Protein AF-A0A401PYU0-F1 (afdb_monomer_lite)

Sequence (392 aa):
MELGIADVPCVIRSLRVAAEMAASKEKAEPILQLVIRSPFLLRSLLHFIAVFDGCGSRSNRAAMDNLIALLRHLTLAFPESIQTCISVPVDVLTVRLQRLHDLSSCLSWPMKKQLLDLERAVNEAFPGRQRMPTWGMFTPEHPKDFHDLSVFPSSEDMAGPVNPTVLPNKVAGPYESNFVYLDTHFRLLREDFVKPLREGITACLAPRSHFVEAPDQTRELRIYRKVQILHPVCQWEGVMYKVQFDVDKSRRGAWRDFQSLRKGSLVCLLATDCEEIFFASVAKSRPKMLAQGLVLLKFSTSHLQLSKYVYRHQFMMVESPAFFVAYRHVLQGLQEMDVKRVPFQRYIVKCKASIHPPAYLQQRDVSLDLRPLLRNCKEAAETEVRFIFHRF

Foldseek 3Di:
DDDDLVCLLVVLQVLLCQLLPDPALVSNLVSLVVCQPDCCLVPNLLVNLVPLPAQPDPSSLSSLLSNLQSLQQSLLSPLDPCLPSSVVSLVSNLVSVVVRCVVPVQAALLSLLSSLVSVVSSCVSPVPDDDPDPPDPQDDPDDDQLLPDDLDDWSSLLRDDQDPQADDDDPDAFAPALSRVLSNVLSVLSCVQSVLVSLLVSLVSRRNHNSDDRPPSVVLKDKFWQKAFADWDQDPVGIKTKIATDDPPVCVVVVVPDDPLHQQWKKWKGFSRHNIIKIWGFHDDDPVQVVRRITITGTPDDPVVCVVRHPPTTIMMITTSDRSVVSSVVSVVSSVDDRVCPPPCVCPRRVDPDDDPPPVLLDFPDDDDCVVVCPPVPPDDDDPPPPPPPSD

Organism: Scyliorhinus torazame (NCBI:txid75743)

Radius of gyration: 28.42 Å; chains: 1; bounding box: 60×49×100 Å

Structure (mmCIF, N/CA/C/O backbone):
data_AF-A0A401PYU0-F1
#
_entry.id   AF-A0A401PYU0-F1
#
loop_
_atom_site.group_PDB
_atom_site.id
_atom_site.type_symbol
_atom_site.label_atom_id
_atom_site.label_alt_id
_atom_site.label_comp_id
_atom_site.label_asym_id
_atom_site.label_entity_id
_atom_site.label_seq_id
_atom_site.pdbx_PDB_ins_code
_atom_site.Cartn_x
_atom_site.Cartn_y
_atom_site.Cartn_z
_atom_site.occupancy
_atom_site.B_iso_or_equiv
_atom_site.auth_seq_id
_atom_site.auth_comp_id
_atom_site.auth_asym_id
_atom_site.auth_atom_id
_atom_site.pdbx_PDB_model_nu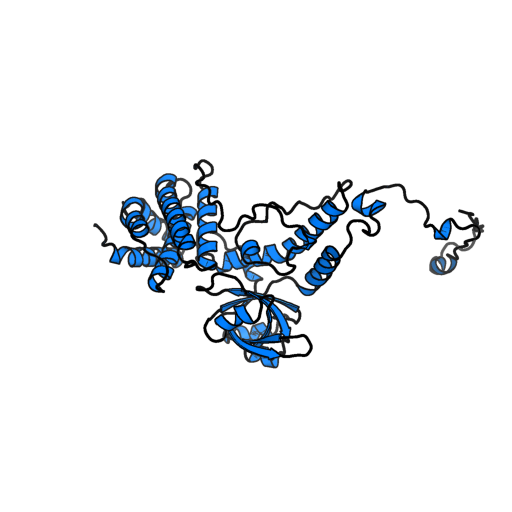m
ATOM 1 N N . MET A 1 1 ? -14.318 11.749 39.605 1.00 42.44 1 MET A N 1
ATOM 2 C CA . MET A 1 1 ? -14.895 10.402 39.425 1.00 42.44 1 MET A CA 1
ATOM 3 C C . MET A 1 1 ? -13.774 9.512 38.921 1.00 42.44 1 MET A C 1
ATOM 5 O O . MET A 1 1 ? -13.284 9.758 37.826 1.00 42.44 1 MET A O 1
ATOM 9 N N . GLU A 1 2 ? -13.266 8.600 39.748 1.00 52.94 2 GLU A N 1
ATOM 10 C CA . GLU A 1 2 ? -12.259 7.636 39.293 1.00 52.94 2 GLU A CA 1
ATOM 11 C C . GLU A 1 2 ? -12.978 6.590 38.437 1.00 52.94 2 GLU A C 1
ATOM 13 O O . GLU A 1 2 ? -13.829 5.856 38.928 1.00 52.94 2 GLU A O 1
ATOM 18 N N . LEU A 1 3 ? -12.719 6.610 37.128 1.00 65.25 3 LEU A N 1
ATOM 19 C CA . LEU A 1 3 ? -13.238 5.608 36.200 1.00 65.25 3 LEU A CA 1
ATOM 20 C C . LEU A 1 3 ? -12.524 4.281 36.464 1.00 65.25 3 LEU A C 1
ATOM 22 O O . LEU A 1 3 ? -11.290 4.248 36.491 1.00 65.25 3 LEU A O 1
ATOM 26 N N . GLY A 1 4 ? -13.286 3.199 36.629 1.00 67.75 4 GLY A N 1
ATOM 27 C CA . GLY A 1 4 ? -12.725 1.855 36.691 1.00 67.75 4 GLY A CA 1
ATOM 28 C C . GLY A 1 4 ? -12.057 1.486 35.364 1.00 67.75 4 GLY A C 1
ATOM 29 O O . GLY A 1 4 ? -12.493 1.918 34.297 1.00 67.75 4 GLY A O 1
ATOM 30 N N . ILE A 1 5 ? -11.004 0.664 35.408 1.00 66.69 5 ILE A N 1
ATOM 31 C CA . ILE A 1 5 ? -10.237 0.236 34.217 1.00 66.69 5 ILE A CA 1
ATOM 32 C C . I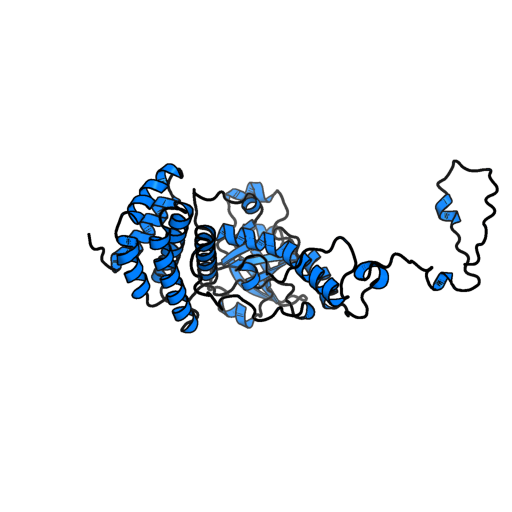LE A 1 5 ? -11.151 -0.402 33.159 1.00 66.69 5 ILE A C 1
ATOM 34 O O . ILE A 1 5 ? -10.953 -0.201 31.962 1.00 66.69 5 ILE A O 1
ATOM 38 N N . ALA A 1 6 ? -12.185 -1.123 33.602 1.00 73.19 6 ALA A N 1
ATOM 39 C CA . ALA A 1 6 ? -13.175 -1.760 32.738 1.00 73.19 6 ALA A CA 1
ATOM 40 C C . ALA A 1 6 ? -14.053 -0.758 31.961 1.00 73.19 6 ALA A C 1
ATOM 42 O O . ALA A 1 6 ? -14.524 -1.079 30.870 1.00 73.19 6 ALA A O 1
ATOM 43 N N . ASP A 1 7 ? -14.231 0.461 32.477 1.00 81.06 7 ASP A N 1
ATOM 44 C CA . ASP A 1 7 ? -15.092 1.483 31.873 1.00 81.06 7 ASP A CA 1
ATOM 45 C C . ASP A 1 7 ? -14.344 2.332 30.837 1.00 81.06 7 ASP A C 1
ATOM 47 O O . ASP A 1 7 ? -14.956 2.918 29.938 1.00 81.06 7 ASP A O 1
ATOM 51 N N . VAL A 1 8 ? -13.008 2.378 30.916 1.00 82.06 8 VAL A N 1
ATOM 52 C CA . VAL A 1 8 ? -12.159 3.205 30.044 1.00 82.06 8 VAL A CA 1
ATOM 53 C C . VAL A 1 8 ? -12.373 2.899 28.550 1.00 82.06 8 VAL A C 1
ATOM 55 O O . VAL A 1 8 ? -12.593 3.850 27.795 1.00 82.06 8 VAL A O 1
ATOM 58 N N . PRO A 1 9 ? -12.411 1.634 28.078 1.00 82.94 9 PRO A N 1
ATOM 59 C CA . PRO A 1 9 ? -12.677 1.332 26.667 1.00 82.94 9 PRO A CA 1
ATOM 60 C C . PRO A 1 9 ? -14.044 1.830 26.181 1.00 82.94 9 PRO A C 1
ATOM 62 O O . PRO A 1 9 ? -14.172 2.306 25.049 1.00 82.94 9 PRO A O 1
ATOM 65 N N . CYS A 1 10 ? -15.069 1.746 27.034 1.00 84.44 10 CYS A N 1
ATOM 66 C CA . CYS A 1 10 ? -16.419 2.218 26.731 1.00 84.44 10 CYS A CA 1
ATOM 67 C C . CYS A 1 10 ? -16.465 3.745 26.618 1.00 84.44 10 CYS A C 1
ATOM 69 O O . CYS A 1 10 ? -17.100 4.275 25.701 1.00 84.44 10 CYS A O 1
ATOM 71 N N . VAL A 1 11 ? -15.744 4.450 27.495 1.00 84.69 11 VAL A N 1
ATOM 72 C CA . VAL A 1 11 ? -15.604 5.911 27.445 1.00 84.69 11 VAL A CA 1
ATOM 73 C C . VAL A 1 11 ? -14.857 6.339 26.183 1.00 84.69 11 VAL A C 1
ATOM 75 O O . VAL A 1 11 ? -15.358 7.191 25.453 1.00 84.69 11 VAL A O 1
ATOM 78 N N . ILE A 1 12 ? -13.723 5.706 25.857 1.00 85.38 12 ILE A N 1
ATOM 79 C CA . ILE A 1 12 ? -12.953 5.995 24.632 1.00 85.38 12 ILE A CA 1
ATOM 80 C C . ILE A 1 12 ? -13.832 5.806 23.392 1.00 85.38 12 ILE A C 1
ATOM 82 O O . ILE A 1 12 ? -13.886 6.680 22.525 1.00 85.38 12 ILE A O 1
ATOM 86 N N . ARG A 1 13 ? -14.565 4.687 23.316 1.00 86.38 13 ARG A N 1
ATOM 87 C CA . ARG A 1 13 ? -15.485 4.414 22.206 1.00 86.38 13 ARG A CA 1
ATOM 88 C C . ARG A 1 13 ? -16.576 5.479 22.101 1.00 86.38 13 ARG A C 1
ATOM 90 O O . ARG A 1 13 ? -16.856 5.942 21.000 1.00 86.38 13 ARG A O 1
ATOM 97 N N . SER A 1 14 ? -17.183 5.858 23.222 1.00 84.62 14 SER A N 1
ATOM 98 C CA . SER A 1 14 ? -18.259 6.855 23.250 1.00 84.62 14 SER A CA 1
ATOM 99 C C . SER A 1 14 ? -17.761 8.232 22.816 1.00 84.62 14 SER A C 1
ATOM 101 O O . SER A 1 14 ? -18.401 8.868 21.985 1.00 84.62 14 SER A O 1
ATOM 103 N N . LEU A 1 15 ? -16.590 8.656 23.300 1.00 84.75 15 LEU A N 1
ATOM 104 C CA . LEU A 1 15 ? -15.959 9.925 22.923 1.00 84.75 15 LEU A CA 1
ATOM 105 C C . LEU A 1 15 ? -15.602 9.962 21.438 1.00 84.75 15 LEU A C 1
ATOM 107 O O . LEU A 1 15 ? -15.904 10.942 20.760 1.00 84.75 15 LEU A O 1
ATOM 111 N N . ARG A 1 16 ? -15.017 8.876 20.919 1.00 85.81 16 ARG A N 1
ATOM 112 C CA . ARG A 1 16 ? -14.734 8.735 19.490 1.00 85.81 16 ARG A CA 1
ATOM 113 C C . ARG A 1 16 ? -16.016 8.874 18.670 1.00 85.81 16 ARG A C 1
ATOM 115 O O . ARG A 1 16 ? -16.079 9.715 17.784 1.00 85.81 16 ARG A O 1
ATOM 122 N N . VAL A 1 17 ? -17.038 8.067 18.961 1.00 85.62 17 VAL A N 1
ATOM 123 C CA . VAL A 1 17 ? -18.295 8.079 18.192 1.00 85.62 17 VAL A CA 1
ATOM 124 C C . VAL A 1 17 ? -18.976 9.444 18.279 1.00 85.62 17 VAL A C 1
ATOM 126 O O . VAL A 1 17 ? -19.465 9.935 17.267 1.00 85.62 17 VAL A O 1
ATOM 129 N N . ALA A 1 18 ? -18.973 10.084 19.449 1.00 83.94 18 ALA A N 1
ATOM 130 C CA . ALA A 1 18 ? -19.527 11.422 19.623 1.00 83.94 18 ALA A CA 1
ATOM 131 C C . ALA A 1 18 ? -18.786 12.473 18.778 1.00 83.94 18 ALA A C 1
ATOM 133 O O . ALA A 1 18 ? -19.431 13.314 18.156 1.00 83.94 18 ALA A O 1
ATOM 134 N N . ALA A 1 19 ? -17.453 12.395 18.703 1.00 81.75 19 ALA A N 1
ATOM 135 C CA . ALA A 1 19 ? -16.647 13.282 17.867 1.00 81.75 19 ALA A CA 1
ATOM 136 C C . ALA A 1 19 ? -16.866 13.034 16.362 1.00 81.75 19 ALA A C 1
ATOM 138 O O . ALA A 1 19 ? -16.997 13.990 15.600 1.00 81.75 19 ALA A O 1
ATOM 139 N N . GLU A 1 20 ? -16.955 11.771 15.928 1.00 83.12 20 GLU A N 1
ATOM 140 C CA . GLU A 1 20 ? -17.181 11.412 14.518 1.00 83.12 20 GLU A CA 1
ATOM 141 C C . GLU A 1 20 ? -18.606 11.767 14.043 1.00 83.12 20 GLU A C 1
ATOM 143 O O . GLU A 1 20 ? -18.796 12.182 12.899 1.00 83.12 20 GLU A O 1
ATOM 148 N N . MET A 1 21 ? -19.617 11.609 14.905 1.00 82.38 21 MET A N 1
ATOM 149 C CA . MET A 1 21 ? -21.038 11.817 14.572 1.00 82.38 21 MET A CA 1
ATOM 150 C C . MET A 1 21 ? -21.531 13.249 14.809 1.00 82.38 21 MET A C 1
ATOM 152 O O . MET A 1 21 ? -22.691 13.551 14.521 1.00 82.38 21 MET A O 1
ATOM 156 N N . ALA A 1 22 ? -20.683 14.137 15.334 1.00 79.50 22 ALA A N 1
ATOM 157 C CA . ALA A 1 22 ? -21.016 15.548 15.477 1.00 79.50 22 ALA A CA 1
ATOM 158 C C . ALA A 1 22 ? -21.407 16.160 14.118 1.00 79.50 22 ALA A C 1
ATOM 160 O O . ALA A 1 22 ? -20.870 15.795 13.078 1.00 79.50 22 ALA A O 1
ATOM 161 N N . ALA A 1 23 ? -22.355 17.099 14.117 1.00 74.12 23 ALA A N 1
ATOM 162 C CA . ALA A 1 23 ? -22.840 17.703 12.871 1.00 74.12 23 ALA A CA 1
ATOM 163 C C . ALA A 1 23 ? -21.853 18.714 12.252 1.00 74.12 23 ALA A C 1
ATOM 165 O O . ALA A 1 23 ? -21.961 19.025 11.071 1.00 74.12 23 ALA A O 1
ATOM 166 N N . SER A 1 24 ? -20.927 19.255 13.049 1.00 77.00 24 SER A N 1
ATOM 167 C CA . SER A 1 24 ? -19.920 20.226 12.616 1.00 77.00 24 SER A CA 1
ATOM 168 C C . SER A 1 24 ? -18.709 20.214 13.550 1.00 77.00 24 SER A C 1
ATOM 170 O O . SER A 1 24 ? -18.799 19.755 14.695 1.00 77.00 24 SER A O 1
ATOM 172 N N . LYS A 1 25 ? -17.589 20.776 13.076 1.00 77.81 25 LYS A N 1
ATOM 173 C CA . LYS A 1 25 ? -16.360 20.990 13.856 1.00 77.81 25 LYS A CA 1
ATOM 174 C C . LYS A 1 25 ? -16.637 21.698 15.193 1.00 77.81 25 LYS A C 1
ATOM 176 O O . LYS A 1 25 ? -16.244 21.199 16.242 1.00 77.81 25 LYS A O 1
ATOM 181 N N . GLU A 1 26 ? -17.429 22.768 15.162 1.00 76.50 26 GLU A N 1
ATOM 182 C CA . GLU A 1 26 ? -17.809 23.580 16.333 1.00 76.50 26 GLU A CA 1
ATOM 183 C C . GLU A 1 26 ? -18.565 22.792 17.417 1.00 76.50 26 GLU A C 1
ATOM 185 O O . GLU A 1 26 ? -18.492 23.126 18.596 1.00 76.50 26 GLU A O 1
ATOM 190 N N . LYS A 1 27 ? -19.285 21.724 17.043 1.00 80.06 27 LYS A N 1
ATOM 191 C CA . LYS A 1 27 ? -19.982 20.847 18.000 1.00 80.06 27 LYS A CA 1
ATOM 192 C C . LYS A 1 27 ? -19.102 19.711 18.519 1.00 80.06 27 LYS A C 1
ATOM 194 O O . LYS A 1 27 ? -19.357 19.202 19.607 1.00 80.06 27 LYS A O 1
ATOM 199 N N . ALA A 1 28 ? -18.082 19.312 17.760 1.00 80.12 28 ALA A N 1
ATOM 200 C CA . ALA A 1 28 ? -17.126 18.285 18.168 1.00 80.12 28 ALA A CA 1
ATOM 201 C C . ALA A 1 28 ? -16.082 18.830 19.158 1.00 80.12 28 ALA A C 1
ATOM 203 O O . ALA A 1 28 ? -15.715 18.141 20.111 1.00 80.12 28 ALA A O 1
ATOM 204 N N . GLU A 1 29 ? -15.633 20.072 18.968 1.00 81.19 29 GLU A N 1
ATOM 205 C CA . GLU A 1 29 ? -14.641 20.730 19.826 1.00 81.19 29 GLU A CA 1
ATOM 206 C C . GLU A 1 29 ? -14.983 20.720 21.326 1.00 81.19 29 GLU A C 1
ATOM 208 O O . GLU A 1 29 ? -14.139 20.258 22.094 1.00 81.19 29 GLU A O 1
ATOM 213 N N . PRO A 1 30 ? -16.178 21.131 21.796 1.00 81.62 30 PRO A N 1
ATOM 214 C CA . PRO A 1 30 ? -16.481 21.145 23.229 1.00 81.62 30 PRO A CA 1
ATOM 215 C C . PRO A 1 30 ? -16.465 19.742 23.855 1.00 81.62 30 PRO A C 1
ATOM 217 O O . PRO A 1 30 ? -16.056 19.584 25.005 1.00 81.62 30 PRO A O 1
ATOM 220 N N . ILE A 1 31 ? -16.845 18.708 23.094 1.00 81.38 31 ILE A N 1
ATOM 221 C CA . ILE A 1 31 ? -16.800 17.306 23.543 1.00 81.38 31 ILE A CA 1
ATOM 222 C C . ILE A 1 31 ? -15.348 16.877 23.774 1.00 81.38 31 ILE A C 1
ATOM 224 O O . ILE A 1 31 ? -15.029 16.258 24.788 1.00 81.38 31 ILE A O 1
ATOM 228 N N . LEU A 1 32 ? -14.454 17.240 22.855 1.00 81.25 32 LEU A N 1
ATOM 229 C CA . LEU A 1 32 ? -13.031 16.934 22.960 1.00 81.25 32 LEU A CA 1
ATOM 230 C C . LEU A 1 32 ? -12.326 17.804 24.024 1.00 81.25 32 LEU A C 1
ATOM 232 O O . LEU A 1 32 ? -11.449 17.305 24.730 1.00 81.25 32 LEU A O 1
ATOM 236 N N . GLN A 1 33 ? -12.753 19.057 24.230 1.00 81.06 33 GLN A N 1
ATOM 237 C CA . GLN A 1 33 ? -12.256 19.935 25.304 1.00 81.06 33 GLN A CA 1
ATOM 238 C C . GLN A 1 33 ? -12.498 19.370 26.706 1.00 81.06 33 GLN A C 1
ATOM 240 O O . GLN A 1 33 ? -11.642 19.525 27.582 1.00 81.06 33 GLN A O 1
ATOM 245 N N . LEU A 1 34 ? -13.622 18.681 26.929 1.00 78.38 34 LEU A N 1
ATOM 246 C CA . LEU A 1 34 ? -13.909 18.017 28.207 1.00 78.38 34 LEU A CA 1
ATOM 247 C C . LEU A 1 34 ? -12.859 16.954 28.552 1.00 78.38 34 LEU A C 1
ATOM 249 O O . LEU A 1 34 ? -12.486 16.810 29.716 1.00 78.38 34 LEU A O 1
ATOM 253 N N . VAL A 1 35 ? -12.343 16.249 27.543 1.00 79.06 35 VAL A N 1
ATOM 254 C CA . VAL A 1 35 ? -11.312 15.219 27.720 1.00 79.06 35 VAL A CA 1
ATOM 255 C C . VAL A 1 35 ? -9.998 15.849 28.178 1.00 79.06 35 VAL A C 1
ATOM 257 O O . VAL A 1 35 ? -9.364 15.340 29.100 1.00 79.06 35 VAL A O 1
ATOM 260 N N . ILE A 1 36 ? -9.635 16.990 27.590 1.00 73.06 36 ILE A N 1
ATOM 261 C CA . ILE A 1 36 ? -8.374 17.705 27.841 1.00 73.06 36 ILE A CA 1
ATOM 262 C C . ILE A 1 36 ? -8.348 18.340 29.228 1.00 73.06 36 ILE A C 1
ATOM 264 O O . ILE A 1 36 ? -7.327 18.297 29.908 1.00 73.06 36 ILE A O 1
ATOM 268 N N . ARG A 1 37 ? -9.472 18.917 29.668 1.00 71.56 37 ARG A N 1
ATOM 269 C CA . ARG A 1 37 ? -9.583 19.550 30.993 1.00 71.56 37 ARG A CA 1
ATOM 270 C C . ARG A 1 37 ? -9.655 18.544 32.142 1.00 71.56 37 ARG A C 1
ATOM 272 O O . ARG A 1 37 ? -9.519 18.927 33.300 1.00 71.56 37 ARG A O 1
ATOM 279 N N . SER A 1 38 ? -9.897 17.273 31.839 1.00 77.06 38 SER A N 1
ATOM 280 C CA . SER A 1 38 ? -10.006 16.212 32.836 1.00 77.06 38 SER A CA 1
ATOM 281 C C . SER A 1 38 ? -8.662 15.494 33.050 1.00 77.06 38 SER A C 1
ATOM 283 O O . SER A 1 38 ? -7.875 15.369 32.112 1.00 77.06 38 SER A O 1
ATOM 285 N N . PRO A 1 39 ? -8.404 14.904 34.235 1.00 74.88 39 PRO A N 1
ATOM 286 C CA . PRO A 1 39 ? -7.219 14.068 34.464 1.00 74.88 39 PRO A CA 1
ATOM 287 C C . PRO A 1 39 ? -7.265 12.726 33.701 1.00 74.88 39 PRO A C 1
ATOM 289 O O . PRO A 1 39 ? -6.430 11.851 33.929 1.00 74.88 39 PRO A O 1
ATOM 292 N N . PHE A 1 40 ? -8.241 12.530 32.810 1.00 81.00 40 PHE A N 1
ATOM 293 C CA . PHE A 1 40 ? -8.463 11.289 32.079 1.00 81.00 40 PHE A CA 1
ATOM 294 C C . PHE A 1 40 ? -7.260 10.887 31.217 1.00 81.00 40 PHE A C 1
ATOM 296 O O . PHE A 1 40 ? -6.831 9.737 31.292 1.00 81.00 40 PHE A O 1
ATOM 303 N N . LEU A 1 41 ? -6.691 11.823 30.444 1.00 77.69 41 LEU A N 1
ATOM 304 C CA . LEU A 1 41 ? -5.590 11.536 29.511 1.00 77.69 41 LEU A CA 1
ATOM 305 C C . LEU A 1 41 ? -4.325 11.056 30.231 1.00 77.69 41 LEU A C 1
ATOM 307 O O . LEU A 1 41 ? -3.724 10.062 29.834 1.00 77.69 41 LEU A O 1
ATOM 311 N N . LEU A 1 42 ? -3.944 11.740 31.311 1.00 77.62 42 LEU A N 1
ATOM 312 C CA . LEU A 1 42 ? -2.690 11.484 32.025 1.00 77.62 42 LEU A CA 1
ATOM 313 C C . LEU A 1 42 ? -2.817 10.454 33.156 1.00 77.62 42 LEU A C 1
ATOM 315 O O . LEU A 1 42 ? -1.801 10.016 33.683 1.00 77.62 42 LEU A O 1
ATOM 319 N N . ARG A 1 43 ? -4.031 10.048 33.549 1.00 82.25 43 ARG A N 1
ATOM 320 C CA . ARG A 1 43 ? -4.230 9.061 34.624 1.00 82.25 43 ARG A CA 1
ATOM 321 C C . ARG A 1 43 ? -4.930 7.806 34.119 1.00 82.25 43 ARG A C 1
ATOM 323 O O . ARG A 1 43 ? -4.296 6.763 34.009 1.00 82.25 43 ARG A O 1
ATOM 330 N N . SER A 1 44 ? -6.213 7.901 33.777 1.00 81.12 44 SER A N 1
ATOM 331 C CA . SER A 1 44 ? -7.024 6.739 33.379 1.00 81.12 44 SER A CA 1
ATOM 332 C C . SER A 1 44 ? -6.547 6.108 32.070 1.00 81.12 44 SER A C 1
ATOM 334 O O . SER A 1 44 ? -6.451 4.887 31.975 1.00 81.12 44 SER A O 1
ATOM 336 N N . LEU A 1 45 ? -6.212 6.929 31.075 1.00 83.31 45 LEU A N 1
ATOM 337 C CA . LEU A 1 45 ? -5.785 6.463 29.759 1.00 83.31 45 LEU A CA 1
ATOM 338 C C . LEU A 1 45 ? -4.349 5.921 29.785 1.00 83.31 45 LEU A C 1
ATOM 340 O O . LEU A 1 45 ? -4.117 4.838 29.258 1.00 83.31 45 LEU A O 1
ATOM 344 N N . LEU A 1 46 ? -3.411 6.588 30.471 1.00 83.75 46 LEU A N 1
ATOM 345 C CA . LEU A 1 46 ? -2.064 6.034 30.683 1.00 83.75 46 LEU A CA 1
ATOM 346 C C . LEU A 1 46 ? -2.093 4.711 31.454 1.00 83.75 46 LEU A C 1
ATOM 348 O O . LEU A 1 46 ? -1.397 3.771 31.077 1.00 83.75 46 LEU A O 1
ATOM 352 N N . HIS A 1 47 ? -2.918 4.610 32.498 1.00 83.38 47 HIS A N 1
ATOM 353 C CA . HIS A 1 47 ? -3.057 3.369 33.255 1.00 83.38 47 HIS A CA 1
ATOM 354 C C . HIS A 1 47 ? -3.653 2.240 32.401 1.00 83.38 47 HIS A C 1
ATOM 356 O O . HIS A 1 47 ? -3.155 1.118 32.440 1.00 83.38 47 HIS A O 1
ATOM 362 N N . PHE A 1 48 ? -4.647 2.541 31.559 1.00 84.00 48 PHE A N 1
ATOM 363 C CA . PHE A 1 48 ? -5.181 1.583 30.590 1.00 84.00 48 PHE A CA 1
ATOM 364 C C . PHE A 1 48 ? -4.116 1.102 29.592 1.00 84.00 48 PHE A C 1
ATOM 366 O O . PHE A 1 48 ? -4.016 -0.098 29.350 1.00 84.00 48 PHE A O 1
ATOM 373 N N . ILE A 1 49 ? -3.284 2.004 29.056 1.00 83.19 49 ILE A N 1
ATOM 374 C CA . ILE A 1 49 ? -2.181 1.631 28.153 1.00 83.19 49 ILE A CA 1
ATOM 375 C C . ILE A 1 49 ? -1.151 0.755 28.884 1.00 83.19 49 ILE A C 1
ATOM 377 O O . ILE A 1 49 ? -0.659 -0.219 28.317 1.00 83.19 49 ILE A O 1
ATOM 381 N N . ALA A 1 50 ? -0.838 1.064 30.145 1.00 82.44 50 ALA A N 1
ATOM 382 C CA . ALA A 1 50 ? 0.135 0.313 30.937 1.00 82.44 50 ALA A CA 1
ATOM 383 C C . ALA A 1 50 ? -0.323 -1.124 31.243 1.00 82.44 50 ALA A C 1
ATOM 385 O O . ALA A 1 50 ? 0.482 -2.050 31.155 1.00 82.44 50 ALA A O 1
ATOM 386 N N . VAL A 1 51 ? -1.609 -1.308 31.561 1.00 82.00 51 VAL A N 1
ATOM 387 C CA . VAL A 1 51 ? -2.232 -2.612 31.874 1.00 82.00 51 VAL A CA 1
ATOM 388 C C . VAL A 1 51 ? -2.652 -3.368 30.601 1.00 82.00 51 VAL A C 1
ATOM 390 O O . VAL A 1 51 ? -3.168 -4.478 30.656 1.00 82.00 51 VAL A O 1
ATOM 393 N N . PHE A 1 52 ? -2.440 -2.792 29.415 1.00 79.38 52 PHE A N 1
ATOM 394 C CA . PHE A 1 52 ? -2.791 -3.456 28.169 1.00 79.38 52 PHE A CA 1
ATOM 395 C C . PHE A 1 52 ? -1.878 -4.664 27.908 1.00 79.38 52 PHE A C 1
ATOM 397 O O . PHE A 1 52 ? -0.669 -4.512 27.699 1.00 79.38 52 PHE A O 1
ATOM 404 N N . ASP A 1 53 ? -2.483 -5.853 27.870 1.00 71.50 53 ASP A N 1
ATOM 405 C CA . ASP A 1 53 ? -1.786 -7.143 27.747 1.00 71.50 53 ASP A CA 1
ATOM 406 C C . ASP A 1 53 ? -1.796 -7.731 26.323 1.00 71.50 53 ASP A C 1
ATOM 408 O O . ASP A 1 53 ? -1.281 -8.823 26.094 1.00 71.50 53 ASP A O 1
ATOM 412 N N . GLY A 1 54 ? -2.353 -7.018 25.336 1.00 70.25 54 GLY A N 1
ATOM 413 C CA . GLY A 1 54 ? -2.252 -7.393 23.921 1.00 70.25 54 GLY A CA 1
ATOM 414 C C . GLY A 1 54 ? -3.566 -7.426 23.139 1.00 70.25 54 GLY A C 1
ATOM 415 O O . GLY A 1 54 ? -4.667 -7.273 23.670 1.00 70.25 54 GLY A O 1
ATOM 416 N N . CYS A 1 55 ? -3.440 -7.652 21.828 1.00 64.75 55 CYS A N 1
ATOM 417 C CA . CYS A 1 55 ? -4.526 -7.602 20.837 1.00 64.75 55 CYS A CA 1
ATOM 418 C C . CYS A 1 55 ? -5.176 -8.969 20.528 1.00 64.75 55 CYS A C 1
ATOM 420 O O . CYS A 1 55 ? -5.874 -9.115 19.522 1.00 64.75 55 CYS A O 1
ATOM 422 N N . GLY A 1 56 ? -4.983 -9.981 21.383 1.00 64.69 56 GLY A N 1
ATOM 423 C CA . GLY A 1 56 ? -5.477 -11.341 21.123 1.00 64.69 56 GLY A CA 1
ATOM 424 C C . GLY A 1 56 ? -7.002 -11.411 20.955 1.00 64.69 56 GLY A C 1
ATOM 425 O O . GLY A 1 56 ? -7.512 -12.078 20.051 1.00 64.69 56 GLY A O 1
ATOM 426 N N . SER A 1 57 ? -7.753 -10.648 21.758 1.00 73.25 57 SER A N 1
ATOM 427 C CA . SER A 1 57 ? -9.216 -10.585 21.665 1.00 73.25 57 SER A CA 1
ATOM 428 C C . SER A 1 57 ? -9.689 -9.541 20.639 1.00 73.25 57 SER A C 1
ATOM 430 O O . SER A 1 57 ? -9.047 -8.513 20.406 1.00 73.25 57 SER A O 1
ATOM 432 N N . ARG A 1 58 ? -10.856 -9.774 20.018 1.00 71.31 58 ARG A N 1
ATOM 433 C CA . ARG A 1 58 ? -11.503 -8.774 19.140 1.00 71.31 58 ARG A CA 1
ATOM 434 C C . ARG A 1 58 ? -11.844 -7.482 19.891 1.00 71.31 58 ARG A C 1
ATOM 436 O O . ARG A 1 58 ? -11.756 -6.406 19.311 1.00 71.31 58 ARG A O 1
ATOM 443 N N . SER A 1 59 ? -12.202 -7.594 21.172 1.00 77.12 59 SER A N 1
ATOM 444 C CA . SER A 1 59 ? -12.524 -6.446 22.026 1.00 77.12 59 SER A CA 1
ATOM 445 C C . SER A 1 59 ? -11.302 -5.556 22.258 1.00 77.12 59 SER A C 1
ATOM 447 O O . SER A 1 59 ? -11.394 -4.340 22.119 1.00 77.12 59 SER A O 1
ATOM 449 N N . ASN A 1 60 ? -10.139 -6.158 22.526 1.00 79.31 60 ASN A N 1
ATOM 450 C CA . ASN A 1 60 ? -8.897 -5.423 22.759 1.00 79.31 60 ASN A CA 1
ATOM 451 C C . ASN A 1 60 ? -8.436 -4.693 21.495 1.00 79.31 60 ASN A C 1
ATOM 453 O O . ASN A 1 60 ? -8.083 -3.523 21.575 1.00 79.31 60 ASN A O 1
ATOM 457 N N . ARG A 1 61 ? -8.516 -5.338 20.321 1.00 77.25 61 ARG A N 1
ATOM 458 C CA . ARG A 1 61 ? -8.232 -4.676 19.033 1.00 77.25 61 ARG A CA 1
ATOM 459 C C . ARG A 1 61 ? -9.130 -3.469 18.799 1.00 77.25 61 ARG A C 1
ATOM 461 O O . ARG A 1 61 ? -8.634 -2.379 18.554 1.00 77.25 61 ARG A O 1
ATOM 468 N N . ALA A 1 62 ? -10.439 -3.637 18.978 1.00 81.94 62 ALA A N 1
ATOM 469 C CA . ALA A 1 62 ? -11.378 -2.532 18.827 1.00 81.94 62 ALA A CA 1
ATOM 470 C C . ALA A 1 62 ? -11.105 -1.392 19.826 1.00 81.94 62 ALA A C 1
ATOM 472 O O . ALA A 1 62 ? -11.229 -0.224 19.467 1.00 81.94 62 ALA A O 1
ATOM 473 N N . ALA A 1 63 ? -10.728 -1.703 21.071 1.00 84.25 63 ALA A N 1
ATOM 474 C CA . ALA A 1 63 ? -10.358 -0.695 22.063 1.00 84.25 63 ALA A CA 1
ATOM 475 C C . ALA A 1 63 ? -9.118 0.106 21.632 1.00 84.25 63 ALA A C 1
ATOM 477 O O . ALA A 1 63 ? -9.113 1.329 21.764 1.00 84.25 63 ALA A O 1
ATOM 478 N N . MET A 1 64 ? -8.117 -0.564 21.060 1.00 84.50 64 MET A N 1
ATOM 479 C CA . MET A 1 64 ? -6.902 0.069 20.541 1.00 84.50 64 MET A CA 1
ATOM 480 C C . MET A 1 64 ? -7.170 0.932 19.310 1.00 84.50 64 MET A C 1
ATOM 482 O O . MET A 1 64 ? -6.742 2.083 19.281 1.00 84.50 64 MET A O 1
ATOM 486 N N . ASP A 1 65 ? -7.950 0.438 18.349 1.00 83.81 65 ASP A N 1
ATOM 487 C CA . ASP A 1 65 ? -8.375 1.228 17.187 1.00 83.81 65 ASP A CA 1
ATOM 488 C C . ASP A 1 65 ? -9.137 2.488 17.630 1.00 83.81 65 ASP A C 1
ATOM 490 O O . ASP A 1 65 ? -8.921 3.585 17.111 1.00 83.81 65 ASP A O 1
ATOM 494 N N . ASN A 1 66 ? -10.014 2.352 18.634 1.00 86.75 66 ASN A N 1
ATOM 495 C CA . ASN A 1 66 ? -10.749 3.484 19.198 1.00 86.75 66 ASN A CA 1
ATOM 496 C C . ASN A 1 66 ? -9.824 4.489 19.893 1.00 86.75 66 ASN A C 1
ATOM 498 O O . ASN A 1 66 ? -10.031 5.694 19.754 1.00 86.75 66 ASN A O 1
ATOM 502 N N . LEU A 1 67 ? -8.822 4.004 20.627 1.00 87.75 67 LEU A N 1
ATOM 503 C CA . LEU A 1 67 ? -7.834 4.833 21.311 1.00 87.75 67 LEU A CA 1
ATOM 504 C C . LEU A 1 67 ? -6.985 5.625 20.310 1.00 87.75 67 LEU A C 1
ATOM 506 O O . LEU A 1 67 ? -6.870 6.841 20.448 1.00 87.75 67 LEU A O 1
ATOM 510 N N . ILE A 1 68 ? -6.444 4.961 19.285 1.00 86.94 68 ILE A N 1
ATOM 511 C CA . ILE A 1 68 ? -5.638 5.600 18.234 1.00 86.94 68 ILE A CA 1
ATOM 512 C C . ILE A 1 68 ? -6.468 6.666 17.507 1.00 86.94 68 ILE A C 1
ATOM 514 O O . ILE A 1 68 ? -5.999 7.788 17.311 1.00 86.94 68 ILE A O 1
ATOM 518 N N . ALA A 1 69 ? -7.720 6.352 17.161 1.00 86.75 69 ALA A N 1
ATOM 519 C CA . ALA A 1 69 ? -8.626 7.306 16.529 1.00 86.75 69 ALA A CA 1
ATOM 520 C C . ALA A 1 69 ? -8.918 8.520 17.428 1.00 86.75 69 ALA A C 1
ATOM 522 O O . ALA A 1 69 ? -8.835 9.655 16.961 1.00 86.75 69 ALA A O 1
ATOM 523 N N . LEU A 1 70 ? -9.213 8.305 18.716 1.00 87.75 70 LEU A N 1
ATOM 524 C CA . LEU A 1 70 ? -9.470 9.388 19.670 1.00 87.75 70 LEU A CA 1
ATOM 525 C C . LEU A 1 70 ? -8.254 10.308 19.823 1.00 87.75 70 LEU A C 1
ATOM 527 O O . LEU A 1 70 ? -8.403 11.526 19.734 1.00 87.75 70 LEU A O 1
ATOM 531 N N . LEU A 1 71 ? -7.060 9.738 20.016 1.00 86.94 71 LEU A N 1
ATOM 532 C CA . LEU A 1 71 ? -5.820 10.510 20.117 1.00 86.94 71 LEU A CA 1
ATOM 533 C C . LEU A 1 71 ? -5.587 11.331 18.846 1.00 86.94 71 LEU A C 1
ATOM 535 O O . LEU A 1 71 ? -5.285 12.516 18.943 1.00 86.94 71 LEU A O 1
ATOM 539 N N . ARG A 1 72 ? -5.841 10.753 17.665 1.00 86.12 72 ARG A N 1
ATOM 540 C CA . ARG A 1 72 ? -5.733 11.468 16.386 1.00 86.12 72 ARG A CA 1
ATOM 541 C C . ARG A 1 72 ? -6.713 12.638 16.297 1.00 86.12 72 ARG A C 1
ATOM 543 O O . ARG A 1 72 ? -6.316 13.718 15.872 1.00 86.12 72 ARG A O 1
ATOM 550 N N . HIS A 1 73 ? -7.970 12.462 16.707 1.00 84.94 73 HIS A N 1
ATOM 551 C CA . HIS A 1 73 ? -8.942 13.562 16.738 1.00 84.94 73 HIS A CA 1
ATOM 552 C C . HIS A 1 73 ? -8.521 14.680 17.694 1.00 84.94 73 HIS A C 1
ATOM 554 O O . HIS A 1 73 ? -8.646 15.847 17.338 1.00 84.94 73 HIS A O 1
ATOM 560 N N . LEU A 1 74 ? -7.986 14.338 18.869 1.00 84.56 74 LEU A N 1
ATOM 561 C CA . LEU A 1 74 ? -7.487 15.321 19.831 1.00 84.56 74 LEU A CA 1
ATOM 562 C C . LEU A 1 74 ? -6.300 16.116 19.271 1.00 84.56 74 LEU A C 1
ATOM 564 O O . LEU A 1 74 ? -6.286 17.339 19.392 1.00 84.56 74 LEU A O 1
ATOM 568 N N . THR A 1 75 ? -5.349 15.443 18.616 1.00 84.19 75 THR A N 1
ATOM 569 C CA . THR A 1 75 ? -4.197 16.093 17.970 1.00 84.19 75 THR A CA 1
ATOM 570 C C . THR A 1 75 ? -4.634 17.061 16.874 1.00 84.19 75 THR A C 1
ATOM 572 O O . THR A 1 75 ? -4.134 18.178 16.810 1.00 84.19 75 THR A O 1
ATOM 575 N N . LEU A 1 76 ? -5.583 16.650 16.027 1.00 82.44 76 LEU A N 1
ATOM 576 C CA . LEU A 1 76 ? -6.062 17.467 14.908 1.00 82.44 76 LEU A CA 1
ATOM 577 C C . LEU A 1 76 ? -6.951 18.637 15.355 1.00 82.44 76 LEU A C 1
ATOM 579 O O . LEU A 1 76 ? -6.978 19.668 14.689 1.00 82.44 76 LEU A O 1
ATOM 583 N N . ALA A 1 77 ? -7.695 18.482 16.452 1.00 81.88 77 ALA A N 1
ATOM 584 C CA . ALA A 1 77 ? -8.597 19.516 16.951 1.00 81.88 77 ALA A CA 1
ATOM 585 C C . ALA A 1 77 ? -7.861 20.658 17.671 1.00 81.88 77 ALA A C 1
ATOM 587 O O . ALA A 1 77 ? -8.287 21.806 17.577 1.00 81.88 77 ALA A O 1
ATOM 588 N N . PHE A 1 78 ? -6.762 20.365 18.373 1.00 80.12 78 PHE A N 1
ATOM 589 C CA . PHE A 1 78 ? -6.080 21.336 19.239 1.00 80.12 78 PHE A CA 1
ATOM 590 C C . PHE A 1 78 ? -4.548 21.199 19.165 1.00 80.12 78 PHE A C 1
ATOM 592 O O . PHE A 1 78 ? -3.906 20.747 20.122 1.00 80.12 78 PHE A O 1
ATOM 599 N N . PRO A 1 79 ? -3.938 21.607 18.044 1.00 72.94 79 PRO A N 1
ATOM 600 C CA . PRO A 1 79 ? -2.502 21.469 17.839 1.00 72.94 79 PRO A CA 1
ATOM 601 C C . PRO A 1 79 ? -1.655 22.326 18.793 1.00 72.94 79 PRO A C 1
ATOM 603 O O . PRO A 1 79 ? -0.526 21.956 19.053 1.00 72.94 79 PRO A O 1
ATOM 606 N N . GLU A 1 80 ? -2.159 23.426 19.367 1.00 69.12 80 GLU A N 1
ATOM 607 C CA . GLU A 1 80 ? -1.327 24.322 20.200 1.00 69.12 80 GLU A CA 1
ATOM 608 C C . GLU A 1 80 ? -1.456 24.090 21.718 1.00 69.12 80 GLU A C 1
ATOM 610 O O . GLU A 1 80 ? -0.539 24.391 22.477 1.00 69.12 80 GLU A O 1
ATOM 615 N N . SER A 1 81 ? -2.575 23.536 22.198 1.00 64.81 81 SER A N 1
ATOM 616 C CA . SER A 1 81 ? -2.913 23.549 23.636 1.00 64.81 81 SER A CA 1
ATOM 617 C C . SER A 1 81 ? -2.618 22.247 24.397 1.00 64.81 81 SER A C 1
ATOM 619 O O . SER A 1 81 ? -2.810 22.206 25.611 1.00 64.81 81 SER A O 1
ATOM 621 N N . ILE A 1 82 ? -2.194 21.168 23.721 1.00 64.56 82 ILE A N 1
ATOM 622 C CA . ILE A 1 82 ? -2.162 19.805 24.306 1.00 64.56 82 ILE A CA 1
ATOM 623 C C . ILE A 1 82 ? -0.810 19.088 24.126 1.00 64.56 82 ILE A C 1
ATOM 625 O O . ILE A 1 82 ? -0.726 17.863 24.234 1.00 64.56 82 ILE A O 1
ATOM 629 N N . GLN A 1 83 ? 0.282 19.815 23.879 1.00 67.25 83 GLN A N 1
ATOM 630 C CA . GLN A 1 83 ? 1.577 19.187 23.583 1.00 67.25 83 GLN A CA 1
ATOM 631 C C . GLN A 1 83 ? 2.002 18.150 24.638 1.00 67.25 83 GLN A C 1
ATOM 633 O O . GLN A 1 83 ? 2.366 17.029 24.290 1.00 67.25 83 GLN A O 1
ATOM 638 N N . THR A 1 84 ? 1.906 18.469 25.931 1.00 66.62 84 THR A N 1
ATOM 639 C CA . THR A 1 84 ? 2.305 17.561 27.023 1.00 66.62 84 THR A CA 1
ATOM 640 C C . THR A 1 84 ? 1.280 16.464 27.310 1.00 66.62 84 THR A C 1
ATOM 642 O O . THR A 1 84 ? 1.661 15.356 27.681 1.00 66.62 84 THR A O 1
ATOM 645 N N . CYS A 1 85 ? -0.015 16.732 27.114 1.00 73.12 85 CYS A N 1
ATOM 646 C CA . CYS A 1 85 ? -1.069 15.778 27.467 1.00 73.12 85 CYS A CA 1
ATOM 647 C C . CYS A 1 85 ? -1.314 14.709 26.390 1.00 73.12 85 CYS A C 1
ATOM 649 O O . CYS A 1 85 ? -1.881 13.671 26.718 1.00 73.12 85 CYS A O 1
ATOM 651 N N . ILE A 1 86 ? -0.889 14.925 25.136 1.00 77.94 86 ILE A N 1
ATOM 652 C CA . ILE A 1 86 ? -0.988 13.923 24.054 1.00 77.94 86 ILE A CA 1
ATOM 653 C C . ILE A 1 86 ? 0.344 13.221 23.791 1.00 77.94 86 ILE A C 1
ATOM 655 O O . ILE A 1 86 ? 0.339 12.017 23.543 1.00 77.94 86 ILE A O 1
ATOM 659 N N . SER A 1 87 ? 1.477 13.926 23.867 1.00 76.69 87 SER A N 1
ATOM 660 C CA . SER A 1 87 ? 2.785 13.314 23.584 1.00 76.69 87 SER A CA 1
ATOM 661 C C . SER A 1 87 ? 3.069 12.117 24.493 1.00 76.69 87 SER A C 1
ATOM 663 O O . SER A 1 87 ? 3.393 11.039 24.004 1.00 76.69 87 SER A O 1
ATOM 665 N N . VAL A 1 88 ? 2.861 12.257 25.805 1.00 80.44 88 VAL A N 1
ATOM 666 C CA . VAL A 1 88 ? 3.132 11.173 26.758 1.00 80.44 88 VAL A CA 1
ATOM 667 C C . VAL A 1 88 ? 2.269 9.932 26.473 1.00 80.44 88 VAL A C 1
ATOM 669 O O . VAL A 1 88 ? 2.844 8.856 26.307 1.00 80.44 88 VAL A O 1
ATOM 672 N N . PRO A 1 89 ? 0.928 10.022 26.329 1.00 82.88 89 PRO A N 1
ATOM 673 C CA . PRO A 1 89 ? 0.128 8.870 25.917 1.00 82.88 89 PRO A CA 1
ATOM 674 C C . PRO A 1 89 ? 0.542 8.235 24.599 1.00 82.88 89 PRO A C 1
ATOM 676 O O . PRO A 1 89 ? 0.525 7.012 24.502 1.00 82.88 89 PRO A O 1
ATOM 679 N N . VAL A 1 90 ? 0.915 9.034 23.599 1.00 82.81 90 VAL A N 1
ATOM 680 C CA . VAL A 1 90 ? 1.320 8.512 22.290 1.00 82.81 90 VAL A CA 1
ATOM 681 C C . VAL A 1 90 ? 2.646 7.757 22.392 1.00 82.81 90 VAL A C 1
ATOM 683 O O . VAL A 1 90 ? 2.711 6.642 21.893 1.00 82.81 90 VAL A O 1
ATOM 686 N N . ASP A 1 91 ? 3.658 8.279 23.095 1.00 81.81 91 ASP A N 1
ATOM 687 C CA . ASP A 1 91 ? 4.938 7.566 23.288 1.00 81.81 91 ASP A CA 1
ATOM 688 C C . ASP A 1 91 ? 4.777 6.280 24.098 1.00 81.81 91 ASP A C 1
ATOM 690 O O . ASP A 1 91 ? 5.333 5.236 23.763 1.00 81.81 91 ASP A O 1
ATOM 694 N N . VAL A 1 92 ? 3.999 6.329 25.182 1.00 84.12 92 VAL A N 1
ATOM 695 C CA . VAL A 1 92 ? 3.763 5.139 26.009 1.00 84.12 92 VAL A CA 1
ATOM 696 C C . VAL A 1 92 ? 3.010 4.079 25.201 1.00 84.12 92 VAL A C 1
ATOM 698 O O . VAL A 1 92 ? 3.335 2.893 25.289 1.00 84.12 92 VAL A O 1
ATOM 701 N N . LEU A 1 93 ? 2.043 4.495 24.378 1.00 85.31 93 LEU A N 1
ATOM 702 C CA . LEU A 1 93 ? 1.300 3.613 23.483 1.00 85.31 93 LEU A CA 1
ATOM 703 C C . LEU A 1 93 ? 2.210 2.952 22.448 1.00 85.31 93 LEU A C 1
ATOM 705 O O . LEU A 1 93 ? 2.127 1.739 22.255 1.00 85.31 93 LEU A O 1
ATOM 709 N N . THR A 1 94 ? 3.074 3.725 21.792 1.00 81.38 94 THR A N 1
ATOM 710 C CA . THR A 1 94 ? 3.946 3.223 20.726 1.00 81.38 94 THR A CA 1
ATOM 711 C C . THR A 1 94 ? 4.975 2.251 21.286 1.00 81.38 94 THR A C 1
ATOM 713 O O . THR A 1 94 ? 5.066 1.127 20.791 1.00 81.38 94 THR A O 1
ATOM 716 N N . VAL A 1 95 ? 5.641 2.596 22.393 1.00 82.12 95 VAL A N 1
ATOM 717 C CA . VAL A 1 95 ? 6.586 1.704 23.087 1.00 82.12 95 VAL A CA 1
ATOM 718 C C . VAL A 1 95 ? 5.895 0.424 23.555 1.00 82.12 95 VAL A C 1
ATOM 720 O O . VAL A 1 95 ? 6.446 -0.673 23.422 1.00 82.12 95 VAL A O 1
ATOM 723 N N . ARG A 1 96 ? 4.673 0.520 24.095 1.00 82.38 96 ARG A N 1
ATOM 724 C CA . ARG A 1 96 ? 3.929 -0.663 24.546 1.00 82.38 96 ARG A CA 1
ATOM 725 C C . ARG A 1 96 ? 3.548 -1.564 23.375 1.00 82.38 96 ARG A C 1
ATOM 727 O O . ARG A 1 96 ? 3.725 -2.778 23.474 1.00 82.38 96 ARG A O 1
ATOM 734 N N . LEU A 1 97 ? 3.060 -0.996 22.274 1.00 80.19 97 LEU A N 1
ATOM 735 C CA . LEU A 1 97 ? 2.674 -1.767 21.094 1.00 80.19 97 LEU A CA 1
ATOM 736 C C . LEU A 1 97 ? 3.874 -2.393 20.385 1.00 80.19 97 LEU A C 1
ATOM 738 O O . LEU A 1 97 ? 3.764 -3.534 19.948 1.00 80.19 97 LEU A O 1
ATOM 742 N N . GLN A 1 98 ? 5.017 -1.709 20.333 1.00 76.81 98 GLN A N 1
ATOM 743 C CA . GLN A 1 98 ? 6.274 -2.275 19.832 1.00 76.81 98 GLN A CA 1
ATOM 744 C C . GLN A 1 98 ? 6.707 -3.490 20.653 1.00 76.81 98 GLN A C 1
ATOM 746 O O . GLN A 1 98 ? 6.899 -4.566 20.098 1.00 76.81 98 GLN A O 1
ATOM 751 N N . ARG A 1 99 ? 6.740 -3.372 21.987 1.00 78.19 99 ARG A N 1
ATOM 752 C CA . ARG A 1 99 ? 7.071 -4.513 22.860 1.00 78.19 99 ARG A CA 1
ATOM 753 C C . ARG A 1 99 ? 6.138 -5.703 22.638 1.00 78.19 99 ARG A C 1
ATOM 755 O O . ARG A 1 99 ? 6.579 -6.844 22.633 1.00 78.19 99 ARG A O 1
ATOM 762 N N . LEU A 1 100 ? 4.842 -5.449 22.461 1.00 74.69 100 LEU A N 1
ATOM 763 C CA . LEU A 1 100 ? 3.859 -6.504 22.196 1.00 74.69 100 LEU A CA 1
ATOM 764 C C . LEU A 1 100 ? 4.010 -7.114 20.797 1.00 74.69 100 LEU A C 1
ATOM 766 O O . LEU A 1 100 ? 3.741 -8.304 20.616 1.00 74.69 100 LEU A O 1
ATOM 770 N N . HIS A 1 101 ? 4.432 -6.315 19.818 1.00 73.44 101 HIS A N 1
ATOM 771 C CA . HIS A 1 101 ? 4.730 -6.772 18.467 1.00 73.44 101 HIS A CA 1
ATOM 772 C C . HIS A 1 101 ? 5.887 -7.771 18.467 1.00 73.44 101 HIS A C 1
ATOM 774 O O . HIS A 1 101 ? 5.711 -8.876 17.955 1.00 73.44 101 HIS A O 1
ATOM 780 N N . ASP A 1 102 ? 7.004 -7.423 19.110 1.00 69.44 102 ASP A N 1
ATOM 781 C CA . ASP A 1 102 ? 8.208 -8.264 19.177 1.00 69.44 102 ASP A CA 1
ATOM 782 C C . ASP A 1 102 ? 7.945 -9.612 19.863 1.00 69.44 102 ASP A C 1
ATOM 784 O O . ASP A 1 102 ? 8.603 -10.608 19.576 1.00 69.44 102 ASP A O 1
ATOM 788 N N . LEU A 1 103 ? 6.942 -9.658 20.745 1.00 63.56 103 LEU A N 1
ATOM 789 C CA . LEU A 1 103 ? 6.559 -10.859 21.480 1.00 63.56 103 LEU A CA 1
ATOM 790 C C . LEU A 1 103 ? 5.545 -11.751 20.746 1.00 63.56 103 LEU A C 1
ATOM 792 O O . LEU A 1 103 ? 5.449 -12.929 21.084 1.00 63.56 103 LEU A O 1
ATOM 796 N N . SER A 1 104 ? 4.723 -11.226 19.822 1.00 55.66 104 SER A N 1
ATOM 797 C CA . SER A 1 104 ? 3.520 -11.975 19.398 1.00 55.66 104 SER A CA 1
ATOM 798 C C . SER A 1 104 ? 2.890 -11.653 18.032 1.00 55.66 104 SER A C 1
ATOM 800 O O . SER A 1 104 ? 1.794 -12.151 17.773 1.00 55.66 104 SER A O 1
ATOM 802 N N . SER A 1 105 ? 3.502 -10.836 17.160 1.00 62.91 105 SER A N 1
ATOM 803 C CA . SER A 1 105 ? 2.942 -10.454 15.835 1.00 62.91 105 SER A CA 1
ATOM 804 C C . SER A 1 105 ? 1.463 -10.016 15.863 1.00 62.91 105 SER A C 1
ATOM 806 O O . SER A 1 105 ? 0.732 -10.111 14.887 1.00 62.91 105 SER A O 1
ATOM 808 N N . CYS A 1 106 ? 0.977 -9.510 16.997 1.00 64.75 106 CYS A N 1
ATOM 809 C CA . CYS A 1 106 ? -0.460 -9.381 17.257 1.00 64.75 106 CYS A CA 1
ATOM 810 C C . CYS A 1 106 ? -1.121 -8.166 16.561 1.00 64.75 106 CYS A C 1
ATOM 812 O O . CYS A 1 106 ? -2.340 -7.983 16.627 1.00 64.75 106 CYS A O 1
ATOM 814 N N . LEU A 1 107 ? -0.322 -7.296 15.930 1.00 75.38 107 LEU A N 1
ATOM 815 C CA . LEU A 1 107 ? -0.780 -6.035 15.345 1.00 75.38 107 LEU A CA 1
ATOM 816 C C . LEU A 1 107 ? -1.151 -6.223 13.871 1.00 75.38 107 LEU A C 1
ATOM 818 O O . LEU A 1 107 ? -0.292 -6.545 13.049 1.00 75.38 107 LEU A O 1
ATOM 822 N N . SER A 1 108 ? -2.404 -5.934 13.518 1.00 83.94 108 SER A N 1
ATOM 823 C CA . SER A 1 108 ? -2.822 -5.915 12.117 1.00 83.94 108 SER A CA 1
ATOM 824 C C . SER A 1 108 ? -2.208 -4.734 11.362 1.00 83.94 108 SER A C 1
ATOM 826 O O . SER A 1 108 ? -1.900 -3.689 11.943 1.00 83.94 108 SER A O 1
ATOM 828 N N . TRP A 1 109 ? -2.051 -4.880 10.046 1.00 86.50 109 TRP A N 1
ATOM 829 C CA . TRP A 1 109 ? -1.510 -3.833 9.184 1.00 86.50 109 TRP A CA 1
ATOM 830 C C . TRP A 1 109 ? -2.276 -2.505 9.293 1.00 86.50 109 TRP A C 1
ATOM 832 O O . TRP A 1 109 ? -1.623 -1.474 9.466 1.00 86.50 109 TRP A O 1
ATOM 842 N N . PRO A 1 110 ? -3.629 -2.478 9.271 1.00 86.50 110 PRO A N 1
ATOM 843 C CA . PRO A 1 110 ? -4.367 -1.224 9.407 1.00 86.50 110 PRO A CA 1
ATOM 844 C C . PRO A 1 110 ? -4.069 -0.500 10.722 1.00 86.50 110 PRO A C 1
ATOM 846 O O . PRO A 1 110 ? -3.896 0.716 10.718 1.00 86.50 110 PRO A O 1
ATOM 849 N N . MET A 1 111 ? -3.937 -1.240 11.827 1.00 84.44 111 MET A N 1
ATOM 850 C CA . MET A 1 111 ? -3.633 -0.654 13.132 1.00 84.44 111 MET A CA 1
ATOM 851 C C . MET A 1 111 ? -2.205 -0.094 13.171 1.00 84.44 111 MET A C 1
ATOM 853 O O . MET A 1 111 ? -1.998 1.026 13.638 1.00 84.44 111 MET A O 1
ATOM 857 N N . LYS A 1 112 ? -1.226 -0.817 12.600 1.00 85.00 112 LYS A N 1
ATOM 858 C CA . LYS A 1 112 ? 0.151 -0.314 12.419 1.00 85.00 112 LYS A CA 1
ATOM 859 C C . LYS A 1 112 ? 0.158 0.991 11.616 1.00 85.00 112 LYS A C 1
ATOM 861 O O . LYS A 1 112 ? 0.803 1.959 12.012 1.00 85.00 112 LYS A O 1
ATOM 866 N N . LYS A 1 113 ? -0.594 1.038 10.513 1.00 86.12 113 LYS A N 1
ATOM 867 C CA . LYS A 1 113 ? -0.726 2.225 9.660 1.00 86.12 113 LYS A CA 1
ATOM 868 C C . LYS A 1 113 ? -1.342 3.410 10.411 1.00 86.12 113 LYS A C 1
ATOM 870 O O . LYS A 1 113 ? -0.795 4.507 10.369 1.00 86.12 113 LYS A O 1
ATOM 875 N N . GLN A 1 114 ? -2.443 3.200 11.129 1.00 85.75 114 GLN A N 1
ATOM 876 C CA . GLN A 1 114 ? -3.098 4.263 11.895 1.00 85.75 114 GLN A CA 1
ATOM 877 C C . GLN A 1 114 ? -2.215 4.807 13.024 1.00 85.75 114 GLN A C 1
ATOM 879 O O . GLN A 1 114 ? -2.240 6.012 13.272 1.00 85.75 114 GLN A O 1
ATOM 884 N N . LEU A 1 115 ? -1.415 3.953 13.672 1.00 85.38 115 LEU A N 1
ATOM 885 C CA . LEU A 1 115 ? -0.437 4.377 14.673 1.00 85.38 115 LEU A CA 1
ATOM 886 C C . LEU A 1 115 ? 0.642 5.282 14.059 1.00 85.38 115 LEU A C 1
ATOM 888 O O . LEU A 1 115 ? 0.919 6.345 14.604 1.00 85.38 115 LEU A O 1
ATOM 892 N N . LEU A 1 116 ? 1.187 4.913 12.895 1.00 83.31 116 LEU A N 1
ATOM 893 C CA . LEU A 1 116 ? 2.161 5.744 12.171 1.00 83.31 116 LEU A CA 1
ATOM 894 C C . LEU A 1 116 ? 1.575 7.088 11.728 1.00 83.31 116 LEU A C 1
ATOM 896 O O . LEU A 1 116 ? 2.253 8.113 11.783 1.00 83.31 116 LEU A O 1
ATOM 900 N N . ASP A 1 117 ? 0.322 7.096 11.273 1.00 84.00 117 ASP A N 1
ATOM 901 C CA . ASP A 1 117 ? -0.361 8.334 10.896 1.00 84.00 117 ASP A CA 1
ATOM 902 C C . ASP A 1 117 ? -0.618 9.230 12.118 1.00 84.00 117 ASP A C 1
ATOM 904 O O . ASP A 1 117 ? -0.521 10.452 12.007 1.00 84.00 117 ASP A O 1
ATOM 908 N N . LEU A 1 118 ? -0.916 8.643 13.284 1.00 85.31 118 LEU A N 1
ATOM 909 C CA . LEU A 1 118 ? -1.032 9.366 14.553 1.00 85.31 118 LEU A CA 1
ATOM 910 C C . LEU A 1 118 ? 0.313 9.965 14.973 1.00 85.31 118 LEU A C 1
ATOM 912 O O . LEU A 1 118 ? 0.376 11.159 15.253 1.00 85.31 118 LEU A O 1
ATOM 916 N N . GLU A 1 119 ? 1.387 9.173 14.984 1.00 82.19 119 GLU A N 1
ATOM 917 C CA . GLU A 1 119 ? 2.737 9.668 15.284 1.00 82.19 119 GLU A CA 1
ATOM 918 C C . GLU A 1 119 ? 3.109 10.836 14.370 1.00 82.19 119 GLU A C 1
ATOM 920 O O . GLU A 1 119 ? 3.622 11.852 14.835 1.00 82.19 119 GLU A O 1
ATOM 925 N N . ARG A 1 120 ? 2.806 10.720 13.072 1.00 81.25 120 ARG A N 1
ATOM 926 C CA . ARG A 1 120 ? 3.053 11.787 12.103 1.00 81.25 120 ARG A CA 1
ATOM 927 C C . ARG A 1 120 ? 2.256 13.044 12.424 1.00 81.25 120 ARG A C 1
ATOM 929 O O . ARG A 1 120 ? 2.860 14.104 12.504 1.00 81.25 120 ARG A O 1
ATOM 936 N N . ALA A 1 121 ? 0.950 12.925 12.655 1.00 82.88 121 ALA A N 1
ATOM 937 C CA . ALA A 1 121 ? 0.106 14.069 12.994 1.00 82.88 121 ALA A CA 1
ATOM 938 C C . ALA A 1 121 ? 0.594 14.780 14.267 1.00 82.88 121 ALA A C 1
ATOM 940 O O . ALA A 1 121 ? 0.595 16.005 14.336 1.00 82.88 121 ALA A O 1
ATOM 941 N N . VAL A 1 122 ? 1.057 14.019 15.263 1.00 82.50 122 VAL A N 1
ATOM 942 C CA . VAL A 1 122 ? 1.645 14.572 16.492 1.00 82.50 122 VAL A CA 1
ATOM 943 C C . VAL A 1 122 ? 2.971 15.272 16.188 1.00 82.50 122 VAL A C 1
ATOM 945 O O . VAL A 1 122 ? 3.200 16.374 16.668 1.00 82.50 122 VAL A O 1
ATOM 948 N N . ASN A 1 123 ? 3.841 14.682 15.372 1.00 79.81 123 ASN A N 1
ATOM 949 C CA . ASN A 1 123 ? 5.126 15.294 15.026 1.00 79.81 123 ASN A CA 1
ATOM 950 C C . ASN A 1 123 ? 4.965 16.566 14.175 1.00 79.81 123 ASN A C 1
ATOM 952 O O . ASN A 1 123 ? 5.700 17.527 14.381 1.00 79.81 123 ASN A O 1
ATOM 956 N N . GLU A 1 124 ? 4.002 16.586 13.252 1.00 81.38 124 GLU A N 1
ATOM 957 C CA . GLU A 1 124 ? 3.654 17.764 12.448 1.00 81.38 124 GLU A CA 1
ATOM 958 C C . GLU A 1 124 ? 3.057 18.880 13.314 1.00 81.38 124 GLU A C 1
ATOM 960 O O . GLU A 1 124 ? 3.408 20.044 13.135 1.00 81.38 124 GLU A O 1
ATOM 965 N N . ALA A 1 125 ? 2.212 18.535 14.291 1.00 78.94 125 ALA A N 1
ATOM 966 C CA . ALA A 1 125 ? 1.675 19.500 15.248 1.00 78.94 125 ALA A CA 1
ATOM 967 C C . ALA A 1 125 ? 2.745 20.037 16.223 1.00 78.94 125 ALA A C 1
ATOM 969 O O . ALA A 1 125 ? 2.636 21.170 16.684 1.00 78.94 125 ALA A O 1
ATOM 970 N N . PHE A 1 126 ? 3.785 19.248 16.535 1.00 79.56 126 PHE A N 1
ATOM 971 C CA . PHE A 1 126 ? 4.778 19.563 17.573 1.00 79.56 126 PHE A CA 1
ATOM 972 C C . PHE A 1 126 ? 6.237 19.351 17.105 1.00 79.56 126 PHE A C 1
ATOM 974 O O . PHE A 1 126 ? 6.919 18.440 17.590 1.00 79.56 126 PHE A O 1
ATOM 981 N N . PRO A 1 127 ? 6.779 20.217 16.229 1.00 69.62 127 PRO A N 1
ATOM 982 C CA . PRO A 1 127 ? 8.103 20.035 15.617 1.00 69.62 127 PRO A CA 1
ATOM 983 C C . PRO A 1 127 ? 9.296 20.084 16.596 1.00 69.62 127 PRO A C 1
ATOM 985 O O . PRO A 1 127 ? 10.389 19.650 16.244 1.00 69.62 127 PRO A O 1
ATOM 988 N N . GLY A 1 128 ? 9.112 20.587 17.825 1.00 65.88 128 GLY A N 1
ATOM 989 C CA . GLY A 1 128 ? 10.162 20.702 18.853 1.00 65.88 128 GLY A CA 1
ATOM 990 C C . GLY A 1 128 ? 10.277 19.521 19.829 1.00 65.88 128 GLY A C 1
ATOM 991 O O . GLY A 1 128 ? 11.068 19.578 20.770 1.00 65.88 128 GLY A O 1
ATOM 992 N N . ARG A 1 129 ? 9.473 18.463 19.668 1.00 69.81 129 ARG A N 1
ATOM 993 C CA . ARG A 1 129 ? 9.482 17.299 20.569 1.00 69.81 129 ARG A CA 1
ATOM 994 C C . ARG A 1 129 ? 10.724 16.432 20.334 1.00 69.81 129 ARG A C 1
ATOM 996 O O . ARG A 1 129 ? 11.036 16.091 19.195 1.00 69.81 129 ARG A O 1
ATOM 1003 N N . GLN A 1 130 ? 11.400 16.017 21.413 1.00 57.09 130 GLN A N 1
ATOM 1004 C CA . GLN A 1 130 ? 12.447 14.997 21.320 1.00 57.09 130 GLN A CA 1
ATOM 1005 C C . GLN A 1 130 ? 11.847 13.705 20.765 1.00 57.09 130 GLN A C 1
ATOM 1007 O O . GLN A 1 130 ? 10.949 13.101 21.347 1.00 57.09 130 GLN A O 1
ATOM 1012 N N . ARG A 1 131 ? 12.351 13.315 19.600 1.00 56.97 131 ARG A N 1
ATOM 1013 C CA . ARG A 1 131 ? 11.973 12.104 18.887 1.00 56.97 131 ARG A CA 1
ATOM 1014 C C . ARG A 1 131 ? 12.361 10.899 19.747 1.00 56.97 131 ARG A C 1
ATOM 1016 O O . ARG A 1 131 ? 13.551 10.654 19.923 1.00 56.97 131 ARG A O 1
ATOM 1023 N N . MET A 1 132 ? 11.398 10.120 20.241 1.00 50.56 132 MET A N 1
ATOM 1024 C CA . MET A 1 132 ? 11.703 8.713 20.500 1.00 50.56 132 MET A CA 1
ATOM 1025 C C . MET A 1 132 ? 11.847 8.043 19.132 1.00 50.56 132 MET A C 1
ATOM 1027 O O . MET A 1 132 ? 10.945 8.174 18.300 1.00 50.56 132 MET A O 1
ATOM 1031 N N . PRO A 1 133 ? 12.985 7.406 18.818 1.00 47.56 133 PRO A N 1
ATOM 1032 C CA . PRO A 1 133 ? 13.145 6.792 17.518 1.00 47.56 133 PRO A CA 1
ATOM 1033 C C . PRO A 1 133 ? 12.237 5.564 17.430 1.00 47.56 133 PRO A C 1
ATOM 1035 O O . PRO A 1 133 ? 12.508 4.539 18.048 1.00 47.56 133 PRO A O 1
ATOM 1038 N N . THR A 1 134 ? 11.184 5.640 16.621 1.00 50.62 134 THR A N 1
ATOM 1039 C CA . THR A 1 134 ? 10.447 4.475 16.113 1.00 50.62 134 THR A CA 1
ATOM 1040 C C . THR A 1 134 ? 11.343 3.735 15.100 1.00 50.62 134 THR A C 1
ATOM 1042 O O . THR A 1 134 ? 11.044 3.672 13.909 1.00 50.62 134 THR A O 1
ATOM 1045 N N . TRP A 1 135 ? 12.521 3.261 15.523 1.00 43.28 135 TRP A N 1
ATOM 1046 C CA . TRP A 1 135 ? 13.428 2.504 14.656 1.00 43.28 135 TRP A CA 1
ATOM 1047 C C . TRP A 1 135 ? 12.831 1.102 14.473 1.00 43.28 135 TRP A C 1
ATOM 1049 O O . TRP A 1 135 ? 12.700 0.366 15.444 1.00 43.28 135 TRP A O 1
ATOM 1059 N N . GLY A 1 136 ? 12.432 0.737 13.250 1.00 49.78 136 GLY A N 1
ATOM 1060 C CA . GLY A 1 136 ? 12.275 -0.680 12.892 1.00 49.78 136 GLY A CA 1
ATOM 1061 C C . GLY A 1 136 ? 10.901 -1.202 12.464 1.00 49.78 136 GLY A C 1
ATOM 1062 O O . GLY A 1 136 ? 10.842 -2.350 12.042 1.00 49.78 136 GLY A O 1
ATOM 1063 N N . MET A 1 137 ? 9.800 -0.434 12.476 1.00 48.62 137 MET A N 1
ATOM 1064 C CA . MET A 1 137 ? 8.532 -1.007 11.969 1.00 48.62 137 MET A CA 1
ATOM 1065 C C . MET A 1 137 ? 8.476 -1.109 10.433 1.00 48.62 137 MET A C 1
ATOM 1067 O O . MET A 1 137 ? 7.842 -2.031 9.932 1.00 48.62 137 MET A O 1
ATOM 1071 N N . PHE A 1 138 ? 9.124 -0.196 9.689 1.00 51.91 138 PHE A N 1
ATOM 1072 C CA . PHE A 1 138 ? 9.079 -0.170 8.210 1.00 51.91 138 PHE A CA 1
ATOM 1073 C C . PHE A 1 138 ? 10.315 0.455 7.528 1.00 51.91 138 PHE A C 1
ATOM 1075 O O . PHE A 1 138 ? 10.261 0.772 6.342 1.00 51.91 138 PHE A O 1
ATOM 1082 N N . THR A 1 139 ? 11.421 0.698 8.236 1.00 46.91 139 THR A N 1
ATOM 1083 C CA . THR A 1 139 ? 12.612 1.331 7.639 1.00 46.91 139 THR A CA 1
ATOM 1084 C C . THR A 1 139 ? 13.566 0.274 7.076 1.00 46.91 139 THR A C 1
ATOM 1086 O O . THR A 1 139 ? 14.114 -0.492 7.867 1.00 46.91 139 THR A O 1
ATOM 1089 N N . PRO A 1 140 ? 13.818 0.225 5.755 1.00 50.28 140 PRO A N 1
ATOM 1090 C CA . PRO A 1 140 ? 14.891 -0.601 5.223 1.00 50.28 140 PRO A CA 1
ATOM 1091 C C . PRO A 1 140 ? 16.239 0.016 5.611 1.00 50.28 140 PRO A C 1
ATOM 1093 O O . PRO A 1 140 ? 16.478 1.196 5.358 1.00 50.28 140 PRO A O 1
ATOM 1096 N N . GLU A 1 141 ? 17.112 -0.784 6.224 1.00 50.12 141 GLU A N 1
ATOM 1097 C CA . GLU A 1 141 ? 18.445 -0.362 6.679 1.00 50.12 141 GLU A CA 1
ATOM 1098 C C . GLU A 1 141 ? 19.376 0.044 5.520 1.00 50.12 141 GLU A C 1
ATOM 1100 O O . GLU A 1 141 ? 20.291 0.833 5.729 1.00 50.12 141 GLU A O 1
ATOM 1105 N N . HIS A 1 142 ? 19.082 -0.379 4.282 1.00 56.84 142 HIS A N 1
ATOM 1106 C CA . HIS A 1 142 ? 19.747 0.076 3.057 1.00 56.84 142 HIS A CA 1
ATOM 1107 C C . HIS A 1 142 ? 18.773 0.112 1.862 1.00 56.84 142 HIS A C 1
ATOM 1109 O O . HIS A 1 142 ? 17.862 -0.723 1.791 1.00 56.84 142 HIS A O 1
ATOM 1115 N N . PRO A 1 143 ? 18.942 1.038 0.894 1.00 68.44 143 PRO A N 1
ATOM 1116 C CA . PRO A 1 143 ? 18.178 1.016 -0.350 1.00 68.44 143 PRO A CA 1
ATOM 1117 C C . PRO A 1 143 ? 18.445 -0.297 -1.091 1.00 68.44 143 PRO A C 1
ATOM 1119 O O . PRO A 1 143 ? 19.576 -0.566 -1.486 1.00 68.44 143 PRO A O 1
ATOM 1122 N N . LYS A 1 144 ? 17.408 -1.121 -1.280 1.00 78.56 144 LYS A N 1
ATOM 1123 C CA . LYS A 1 144 ? 17.498 -2.315 -2.133 1.00 78.56 144 LYS A CA 1
ATOM 1124 C C . LYS A 1 144 ? 17.820 -1.899 -3.567 1.00 78.56 144 LYS A C 1
ATOM 1126 O O . LYS A 1 144 ? 17.284 -0.886 -4.024 1.00 78.56 144 LYS A O 1
ATOM 1131 N N . ASP A 1 145 ? 18.633 -2.692 -4.258 1.00 86.31 145 ASP A N 1
ATOM 1132 C CA . ASP A 1 145 ? 18.886 -2.530 -5.692 1.00 86.31 145 ASP A CA 1
ATOM 1133 C C . ASP A 1 145 ? 17.561 -2.619 -6.472 1.00 86.31 145 ASP A C 1
ATOM 1135 O O . ASP A 1 145 ? 16.689 -3.427 -6.141 1.00 86.31 145 ASP A O 1
ATOM 1139 N N . PHE A 1 146 ? 17.384 -1.777 -7.493 1.00 88.69 146 PHE A N 1
ATOM 1140 C CA . PHE A 1 146 ? 16.170 -1.764 -8.305 1.00 88.69 146 PHE A CA 1
ATOM 1141 C C . PHE A 1 146 ? 15.956 -3.065 -9.081 1.00 88.69 146 PHE A C 1
ATOM 1143 O O . PHE A 1 146 ? 14.802 -3.414 -9.345 1.00 88.69 146 PHE A O 1
ATOM 1150 N N . HIS A 1 147 ? 17.029 -3.796 -9.397 1.00 89.38 147 HIS A N 1
ATOM 1151 C CA . HIS A 1 147 ? 16.949 -5.117 -10.021 1.00 89.38 147 HIS A CA 1
ATOM 1152 C C . HIS A 1 147 ? 16.209 -6.136 -9.136 1.00 89.38 147 HIS A C 1
ATOM 1154 O O . HIS A 1 147 ? 15.465 -6.968 -9.653 1.00 89.38 147 HIS A O 1
ATOM 1160 N N . ASP A 1 148 ? 16.337 -6.017 -7.812 1.00 90.12 148 ASP A N 1
ATOM 1161 C CA . ASP A 1 148 ? 15.737 -6.936 -6.835 1.00 90.12 148 ASP A CA 1
ATOM 1162 C C . ASP A 1 148 ? 14.384 -6.448 -6.292 1.00 90.12 148 ASP A C 1
ATOM 1164 O O . ASP A 1 148 ? 13.701 -7.150 -5.536 1.00 90.12 148 ASP A O 1
ATOM 1168 N N . LEU A 1 149 ? 13.973 -5.224 -6.634 1.00 89.25 149 LEU A N 1
ATOM 1169 C CA . LEU A 1 149 ? 12.706 -4.674 -6.166 1.00 89.25 149 LEU A CA 1
ATOM 1170 C C . LEU A 1 149 ? 11.516 -5.404 -6.799 1.00 89.25 149 LEU A C 1
ATOM 1172 O O . LEU A 1 149 ? 11.482 -5.716 -7.981 1.00 89.25 149 LEU A O 1
ATOM 1176 N N . SER A 1 150 ? 10.457 -5.634 -6.030 1.00 90.31 150 SER A N 1
ATOM 1177 C CA . SER A 1 150 ? 9.220 -6.156 -6.613 1.00 90.31 150 SER A CA 1
ATOM 1178 C C . SER A 1 150 ? 8.505 -5.070 -7.427 1.00 90.31 150 SER A C 1
ATOM 1180 O O . SER A 1 150 ? 8.268 -3.956 -6.946 1.00 90.31 150 SER A O 1
ATOM 1182 N N . VAL A 1 151 ? 8.076 -5.429 -8.642 1.00 91.69 151 VAL A N 1
ATOM 1183 C CA . VAL A 1 151 ? 7.176 -4.602 -9.468 1.00 91.69 151 VAL A CA 1
ATOM 1184 C C . VAL A 1 151 ? 5.818 -4.420 -8.790 1.00 91.69 151 VAL A C 1
ATOM 1186 O O . VAL A 1 151 ? 5.225 -3.347 -8.866 1.00 91.69 151 VAL A O 1
ATOM 1189 N N . PHE A 1 152 ? 5.319 -5.453 -8.107 1.00 91.56 152 PHE A N 1
ATOM 1190 C CA . PHE A 1 152 ? 4.158 -5.297 -7.236 1.00 91.56 152 PHE A CA 1
ATOM 1191 C C . PHE A 1 152 ? 4.551 -4.519 -5.969 1.00 91.56 152 PHE A C 1
ATOM 1193 O O . PHE A 1 152 ? 5.658 -4.722 -5.458 1.00 91.56 152 PHE A O 1
ATOM 1200 N N . PRO A 1 153 ? 3.661 -3.666 -5.437 1.00 91.38 153 PRO A N 1
ATOM 1201 C CA . PRO A 1 153 ? 3.907 -3.016 -4.158 1.00 91.38 153 PRO A CA 1
ATOM 1202 C C . PRO A 1 153 ? 3.950 -4.022 -3.000 1.00 91.38 153 PRO A C 1
ATOM 1204 O O . PRO A 1 153 ? 3.374 -5.109 -3.089 1.00 91.38 153 PRO A O 1
ATOM 1207 N N . SER A 1 154 ? 4.616 -3.638 -1.914 1.00 89.12 154 SER A N 1
ATOM 1208 C CA . SER A 1 154 ? 4.618 -4.321 -0.621 1.00 89.12 154 SER A CA 1
ATOM 1209 C C . SER A 1 154 ? 3.745 -3.582 0.400 1.00 89.12 154 SER A C 1
ATOM 1211 O O . SER A 1 154 ? 3.292 -2.453 0.190 1.00 89.12 154 SER A O 1
ATOM 1213 N N . SER A 1 155 ? 3.511 -4.227 1.542 1.00 88.06 155 SER A N 1
ATOM 1214 C CA . SER A 1 155 ? 2.847 -3.610 2.696 1.00 88.06 155 SER A CA 1
ATOM 1215 C C . SER A 1 155 ? 3.619 -2.399 3.242 1.00 88.06 155 SER A C 1
ATOM 1217 O O . SER A 1 155 ? 3.005 -1.483 3.789 1.00 88.06 155 SER A O 1
ATOM 1219 N N . GLU A 1 156 ? 4.949 -2.377 3.096 1.00 83.75 156 GLU A N 1
ATOM 1220 C CA . GLU A 1 156 ? 5.806 -1.273 3.552 1.00 83.75 156 GLU A CA 1
ATOM 1221 C C . GLU A 1 156 ? 5.652 -0.046 2.652 1.00 83.75 156 GLU A C 1
ATOM 1223 O O . GLU A 1 156 ? 5.549 1.073 3.157 1.00 83.75 156 GLU A O 1
ATOM 1228 N N . ASP A 1 157 ? 5.541 -0.258 1.334 1.00 86.56 157 ASP A N 1
ATOM 1229 C CA . ASP A 1 157 ? 5.326 0.823 0.365 1.00 86.56 157 ASP A CA 1
ATOM 1230 C C . ASP A 1 157 ? 4.050 1.622 0.672 1.00 86.56 157 ASP A C 1
ATOM 1232 O O . ASP A 1 157 ? 3.978 2.813 0.376 1.00 86.56 157 ASP A O 1
ATOM 1236 N N . MET A 1 158 ? 3.053 0.979 1.290 1.00 87.38 158 MET A N 1
ATOM 1237 C CA . MET A 1 158 ? 1.772 1.588 1.665 1.00 87.38 158 MET A CA 1
ATOM 1238 C C . MET A 1 158 ? 1.772 2.215 3.068 1.00 87.38 158 MET A C 1
ATOM 1240 O O . MET A 1 158 ? 0.856 2.973 3.399 1.00 87.38 158 MET A O 1
ATOM 1244 N N . ALA A 1 159 ? 2.749 1.889 3.919 1.00 77.19 159 ALA A N 1
ATOM 1245 C CA . ALA A 1 159 ? 2.744 2.282 5.328 1.00 77.19 159 ALA A CA 1
ATOM 1246 C C . ALA A 1 159 ? 3.227 3.731 5.539 1.00 77.19 159 ALA A C 1
ATOM 1248 O O . ALA A 1 159 ? 2.589 4.516 6.252 1.00 77.19 159 ALA A O 1
ATOM 1249 N N . GLY A 1 160 ? 4.343 4.097 4.902 1.00 70.06 160 GLY A N 1
ATOM 1250 C CA . GLY A 1 160 ? 5.071 5.352 5.132 1.00 70.06 160 GLY A CA 1
ATOM 1251 C C . GLY A 1 160 ? 4.723 6.511 4.183 1.00 70.06 160 GLY A C 1
ATOM 1252 O O . GLY A 1 160 ? 3.811 6.396 3.369 1.00 70.06 160 GLY A O 1
ATOM 1253 N N . PRO A 1 161 ? 5.405 7.666 4.301 1.00 65.31 161 PRO A N 1
ATOM 1254 C CA . PRO A 1 161 ? 5.408 8.692 3.255 1.00 65.31 161 PRO A CA 1
ATOM 1255 C C . PRO A 1 161 ? 6.180 8.196 2.016 1.00 65.31 161 PRO A C 1
ATOM 1257 O O . PRO A 1 161 ? 6.640 7.053 1.989 1.00 65.31 161 PRO A O 1
ATOM 1260 N N . VAL A 1 162 ? 6.325 9.051 0.992 1.00 60.91 162 VAL A N 1
ATOM 1261 C CA . VAL A 1 162 ? 7.182 8.765 -0.176 1.00 60.91 162 VAL A CA 1
ATOM 1262 C C . VAL A 1 162 ? 8.532 8.250 0.316 1.00 60.91 162 VAL A C 1
ATOM 1264 O O . VAL A 1 162 ? 9.149 8.854 1.196 1.00 60.91 162 VAL A O 1
ATOM 1267 N N . ASN A 1 163 ? 8.957 7.104 -0.217 1.00 66.62 163 ASN A N 1
ATOM 1268 C CA . ASN A 1 163 ? 10.208 6.477 0.177 1.00 66.62 163 ASN A CA 1
ATOM 1269 C C . ASN A 1 163 ? 11.354 7.484 -0.065 1.00 66.62 163 ASN A C 1
ATOM 1271 O O . ASN A 1 163 ? 11.473 7.980 -1.186 1.00 66.62 163 ASN A O 1
ATOM 1275 N N . PRO A 1 164 ? 12.197 7.799 0.939 1.00 63.69 164 PRO A N 1
ATOM 1276 C CA . PRO A 1 164 ? 13.261 8.801 0.801 1.00 63.69 164 PRO A CA 1
ATOM 1277 C C . PRO A 1 164 ? 14.294 8.450 -0.282 1.00 63.69 164 PRO A C 1
ATOM 1279 O O . PRO A 1 164 ? 15.078 9.301 -0.685 1.00 63.69 164 PRO A O 1
ATOM 1282 N N . THR A 1 165 ? 14.287 7.207 -0.770 1.00 69.56 165 THR A N 1
ATOM 1283 C CA . THR A 1 165 ? 15.121 6.751 -1.891 1.00 69.56 165 THR A CA 1
ATOM 1284 C C . THR A 1 165 ? 14.608 7.187 -3.268 1.00 69.56 165 THR A C 1
ATOM 1286 O O . THR A 1 165 ? 15.315 7.008 -4.255 1.00 69.56 165 THR A O 1
ATOM 1289 N N . VAL A 1 166 ? 13.395 7.743 -3.374 1.00 80.81 166 VAL A N 1
ATOM 1290 C CA . VAL A 1 166 ? 12.856 8.252 -4.643 1.00 80.81 166 VAL A CA 1
ATOM 1291 C C . VAL A 1 166 ? 13.422 9.647 -4.898 1.00 80.81 166 VAL A C 1
ATOM 1293 O O . VAL A 1 166 ? 13.015 10.624 -4.271 1.00 80.81 166 VAL A O 1
ATOM 1296 N N . LEU A 1 167 ? 14.361 9.739 -5.837 1.00 84.06 167 LEU A N 1
ATOM 1297 C CA . LEU A 1 167 ? 14.940 11.007 -6.275 1.00 84.06 167 LEU A CA 1
ATOM 1298 C C . LEU A 1 167 ? 14.058 11.680 -7.339 1.00 84.06 167 LEU A C 1
ATOM 1300 O O . LEU A 1 167 ? 13.442 10.984 -8.151 1.00 84.06 167 LEU A O 1
ATOM 1304 N N . PRO A 1 168 ? 13.999 13.025 -7.379 1.00 87.12 168 PRO A N 1
ATOM 1305 C CA . PRO A 1 168 ? 13.277 13.737 -8.426 1.00 87.12 168 PRO A CA 1
ATOM 1306 C C . PRO A 1 168 ? 13.902 13.482 -9.802 1.00 87.12 168 PRO A C 1
ATOM 1308 O O . PRO A 1 168 ? 15.108 13.263 -9.933 1.00 87.12 168 PRO A O 1
ATOM 1311 N N . ASN A 1 169 ? 13.077 13.564 -10.849 1.00 90.44 169 ASN A N 1
ATOM 1312 C CA . ASN A 1 169 ? 13.561 13.429 -12.218 1.00 90.44 169 ASN A CA 1
ATOM 1313 C C . ASN A 1 169 ? 14.568 14.540 -12.551 1.00 90.44 169 ASN A C 1
ATOM 1315 O O . ASN A 1 169 ? 14.290 15.724 -12.331 1.00 90.44 169 ASN A O 1
ATOM 1319 N N . LYS A 1 170 ? 15.710 14.179 -13.141 1.00 89.25 170 LYS A N 1
ATOM 1320 C CA . LYS A 1 170 ? 16.717 15.151 -13.558 1.00 89.25 170 LYS A CA 1
ATOM 1321 C C . LYS A 1 170 ? 16.363 15.680 -14.946 1.00 89.25 170 LYS A C 1
ATOM 1323 O O . LYS A 1 170 ? 16.628 15.044 -15.958 1.00 89.25 170 LYS A O 1
ATOM 1328 N N . VAL A 1 171 ? 15.756 16.866 -14.984 1.00 88.81 171 VAL A N 1
ATOM 1329 C CA . VAL A 1 171 ? 15.319 17.513 -16.237 1.00 88.81 171 VAL A CA 1
ATOM 1330 C C . VAL A 1 171 ? 16.454 18.190 -17.011 1.00 88.81 171 VAL A C 1
ATOM 1332 O O . VAL A 1 171 ? 16.312 18.441 -18.204 1.00 88.81 171 VAL A O 1
ATOM 1335 N N . ALA A 1 172 ? 17.575 18.490 -16.348 1.00 88.62 172 ALA A N 1
ATOM 1336 C CA . ALA A 1 172 ? 18.707 19.188 -16.944 1.00 88.62 172 ALA A CA 1
ATOM 1337 C C . ALA A 1 172 ? 20.048 18.561 -16.539 1.00 88.62 172 ALA A C 1
ATOM 1339 O O . ALA A 1 172 ? 20.308 18.284 -15.365 1.00 88.62 172 ALA A O 1
ATOM 1340 N N . GLY A 1 173 ? 20.926 18.408 -17.531 1.00 90.31 173 GLY A N 1
ATOM 1341 C CA . GLY A 1 173 ? 22.272 17.869 -17.363 1.00 90.31 173 GLY A CA 1
ATOM 1342 C C . GLY A 1 173 ? 22.331 16.336 -17.280 1.00 90.31 173 GLY A C 1
ATOM 1343 O O . GLY A 1 173 ? 21.305 15.669 -17.177 1.00 90.31 173 GLY A O 1
ATOM 1344 N N . PRO A 1 174 ? 23.548 15.767 -17.325 1.00 93.44 174 PRO A N 1
ATOM 1345 C CA . PRO A 1 174 ? 23.748 14.325 -17.382 1.00 93.44 174 PRO A CA 1
ATOM 1346 C C . PRO A 1 174 ? 23.516 13.646 -16.033 1.00 93.44 174 PRO A C 1
ATOM 1348 O O . PRO A 1 174 ? 23.738 14.238 -14.973 1.00 93.44 174 PRO A O 1
ATOM 1351 N N . TYR A 1 175 ? 23.154 12.370 -16.066 1.00 93.31 175 TYR A N 1
ATOM 1352 C CA . TYR A 1 175 ? 23.214 11.494 -14.899 1.00 93.31 175 TYR A CA 1
ATOM 1353 C C . TYR A 1 175 ? 24.658 11.052 -14.635 1.00 93.31 175 TYR A C 1
ATOM 1355 O O . TYR A 1 175 ? 25.461 10.926 -15.561 1.00 93.31 175 TYR A O 1
ATOM 1363 N N . GLU A 1 176 ? 24.981 10.792 -13.367 1.00 91.56 176 GLU A N 1
ATOM 1364 C CA . GLU A 1 176 ? 26.321 10.352 -12.948 1.00 91.56 176 GLU A CA 1
ATOM 1365 C C . GLU A 1 176 ? 26.702 9.007 -13.572 1.00 91.56 176 GLU A C 1
ATOM 1367 O O . GLU A 1 176 ? 27.837 8.793 -13.999 1.00 91.56 176 GLU A O 1
ATOM 1372 N N . SER A 1 177 ? 25.731 8.100 -13.666 1.00 92.81 177 SER A N 1
ATOM 1373 C CA . SER A 1 177 ? 25.908 6.794 -14.282 1.00 92.81 177 SER A CA 1
ATOM 1374 C C . SER A 1 177 ? 24.606 6.283 -14.889 1.00 92.81 177 SER A C 1
ATOM 1376 O O . SER A 1 177 ? 23.509 6.751 -14.575 1.00 92.81 177 SER A O 1
ATOM 1378 N N . ASN A 1 178 ? 24.739 5.269 -15.741 1.00 93.88 178 ASN A N 1
ATOM 1379 C CA . ASN A 1 178 ? 23.601 4.530 -16.277 1.00 93.88 178 ASN A CA 1
ATOM 1380 C C . ASN A 1 178 ? 22.776 3.869 -15.162 1.00 93.88 178 ASN A C 1
ATOM 1382 O O . ASN A 1 178 ? 21.560 3.792 -15.282 1.00 93.88 178 ASN A O 1
ATOM 1386 N N . PHE A 1 179 ? 23.430 3.421 -14.083 1.00 93.31 179 PHE A N 1
ATOM 1387 C CA . PHE A 1 179 ? 22.754 2.815 -12.936 1.00 93.31 179 PHE A CA 1
ATOM 1388 C C . PHE A 1 179 ? 21.825 3.826 -12.267 1.00 93.31 179 PHE A C 1
ATOM 1390 O O . PHE A 1 179 ? 20.640 3.561 -12.121 1.00 93.31 179 PHE A O 1
ATOM 1397 N N . VAL A 1 180 ? 22.340 5.019 -11.948 1.00 91.94 180 VAL A N 1
ATOM 1398 C CA . VAL A 1 180 ? 21.550 6.081 -11.304 1.00 91.94 180 VAL A CA 1
ATOM 1399 C C . VAL A 1 180 ? 20.381 6.508 -12.194 1.00 91.94 180 VAL A C 1
ATOM 1401 O O . VAL A 1 180 ? 19.288 6.748 -11.691 1.00 91.94 180 VAL A O 1
ATOM 1404 N N . TYR A 1 181 ? 20.580 6.560 -13.515 1.00 93.44 181 TYR A N 1
ATOM 1405 C CA . TYR A 1 181 ? 19.501 6.807 -14.475 1.00 93.44 181 TYR A CA 1
ATOM 1406 C C . TYR A 1 181 ? 18.394 5.744 -14.393 1.00 93.44 181 TYR A C 1
ATOM 1408 O O . TYR A 1 181 ? 17.226 6.094 -14.216 1.00 93.44 181 TYR A O 1
ATOM 1416 N N . LEU A 1 182 ? 18.751 4.458 -14.485 1.00 94.50 182 LEU A N 1
ATOM 1417 C CA . LEU A 1 182 ? 17.781 3.360 -14.442 1.00 94.50 182 LEU A CA 1
ATOM 1418 C C . LEU A 1 182 ? 17.065 3.278 -13.090 1.00 94.50 182 LEU A C 1
ATOM 1420 O O . LEU A 1 182 ? 15.839 3.205 -13.072 1.00 94.50 182 LEU A O 1
ATOM 1424 N N . ASP A 1 183 ? 17.802 3.366 -11.980 1.00 93.06 183 ASP A N 1
ATOM 1425 C CA . ASP A 1 183 ? 17.243 3.342 -10.623 1.00 93.06 183 ASP A CA 1
ATOM 1426 C C . ASP A 1 183 ? 16.256 4.501 -10.405 1.00 93.06 183 ASP A C 1
ATOM 1428 O O . ASP A 1 183 ? 15.121 4.278 -9.977 1.00 93.06 183 ASP A O 1
ATOM 1432 N N . THR A 1 184 ? 16.632 5.725 -10.803 1.00 92.25 184 THR A N 1
ATOM 1433 C CA . THR A 1 184 ? 15.764 6.910 -10.690 1.00 92.25 184 THR A CA 1
ATOM 1434 C C . THR A 1 184 ? 14.468 6.715 -11.476 1.00 92.25 184 THR A C 1
ATOM 1436 O O . THR A 1 184 ? 13.379 6.906 -10.934 1.00 92.25 184 THR A O 1
ATOM 1439 N N . HIS A 1 185 ? 14.554 6.302 -12.744 1.00 93.25 185 HIS A N 1
ATOM 1440 C CA . HIS A 1 185 ? 13.363 6.116 -13.576 1.00 93.25 185 HIS A CA 1
ATOM 1441 C C . HIS A 1 185 ? 12.499 4.939 -13.127 1.00 93.25 185 HIS A C 1
ATOM 1443 O O . HIS A 1 185 ? 11.273 5.054 -13.157 1.00 93.25 185 HIS A O 1
ATOM 1449 N N . PHE A 1 186 ? 13.103 3.843 -12.666 1.00 94.44 186 PHE A N 1
ATOM 1450 C CA . PHE A 1 186 ? 12.372 2.714 -12.100 1.00 94.44 186 PHE A CA 1
ATOM 1451 C C . PHE A 1 186 ? 11.576 3.140 -10.862 1.00 94.44 186 PHE A C 1
ATOM 1453 O O . PHE A 1 186 ? 10.366 2.913 -10.794 1.00 94.44 186 PHE A O 1
ATOM 1460 N N . ARG A 1 187 ? 12.229 3.803 -9.897 1.00 93.00 187 ARG A N 1
ATOM 1461 C CA . ARG A 1 187 ? 11.587 4.252 -8.653 1.00 93.00 187 ARG A CA 1
ATOM 1462 C C . ARG A 1 187 ? 10.503 5.290 -8.909 1.00 93.00 187 ARG A C 1
ATOM 1464 O O . ARG A 1 187 ? 9.425 5.164 -8.337 1.00 93.00 187 ARG A O 1
ATOM 1471 N N . LEU A 1 188 ? 10.749 6.266 -9.785 1.00 93.12 188 LEU A N 1
ATOM 1472 C CA . LEU A 1 188 ? 9.755 7.279 -10.152 1.00 93.12 188 LEU A CA 1
ATOM 1473 C C . LEU A 1 188 ? 8.526 6.658 -10.816 1.00 93.12 188 LEU A C 1
ATOM 1475 O O . LEU A 1 188 ? 7.401 6.951 -10.420 1.00 93.12 188 LEU A O 1
ATOM 1479 N N . LEU A 1 189 ? 8.733 5.775 -11.795 1.00 93.44 189 LEU A N 1
ATOM 1480 C CA . LEU A 1 189 ? 7.634 5.123 -12.504 1.00 93.44 189 LEU A CA 1
ATOM 1481 C C . LEU A 1 189 ? 6.829 4.202 -11.578 1.00 93.44 189 LEU A C 1
ATOM 1483 O O . LEU A 1 189 ? 5.612 4.089 -11.716 1.00 93.44 189 LEU A O 1
ATOM 1487 N N . ARG A 1 190 ? 7.496 3.549 -10.621 1.00 92.69 190 ARG A N 1
ATOM 1488 C CA . ARG A 1 190 ? 6.833 2.750 -9.588 1.00 92.69 190 ARG A CA 1
ATOM 1489 C C . ARG A 1 190 ? 6.027 3.627 -8.630 1.00 92.69 190 ARG A C 1
ATOM 1491 O O . ARG A 1 190 ? 4.882 3.302 -8.323 1.00 92.69 190 ARG A O 1
ATOM 1498 N N . GLU A 1 191 ? 6.598 4.742 -8.191 1.00 91.50 191 GLU A N 1
ATOM 1499 C CA . GLU A 1 191 ? 5.940 5.683 -7.282 1.00 91.50 191 GLU A CA 1
ATOM 1500 C C . GLU A 1 191 ? 4.694 6.321 -7.912 1.00 91.50 191 GLU A C 1
ATOM 1502 O O . GLU A 1 191 ? 3.708 6.530 -7.209 1.00 91.50 191 GLU A O 1
ATOM 1507 N N . ASP A 1 192 ? 4.687 6.544 -9.229 1.00 90.69 192 ASP A N 1
ATOM 1508 C CA . ASP A 1 192 ? 3.560 7.133 -9.966 1.00 90.69 192 ASP A CA 1
ATOM 1509 C C . ASP A 1 192 ? 2.236 6.372 -9.760 1.00 90.69 192 ASP A C 1
ATOM 1511 O O . ASP A 1 192 ? 1.194 6.983 -9.532 1.00 90.69 192 ASP A O 1
ATOM 1515 N N . PHE A 1 193 ? 2.264 5.032 -9.746 1.00 88.94 193 PHE A N 1
ATOM 1516 C CA . PHE A 1 193 ? 1.059 4.225 -9.496 1.00 88.94 193 PHE A CA 1
ATOM 1517 C C . PHE A 1 193 ? 0.879 3.822 -8.021 1.00 88.94 193 PHE A C 1
ATOM 1519 O O . PHE A 1 193 ? -0.240 3.506 -7.598 1.00 88.94 193 PHE A O 1
ATOM 1526 N N . VAL A 1 194 ? 1.958 3.812 -7.229 1.00 91.06 194 VAL A N 1
ATOM 1527 C CA . VAL A 1 194 ? 1.928 3.479 -5.794 1.00 91.06 194 VAL A CA 1
ATOM 1528 C C . VAL A 1 194 ? 1.370 4.633 -4.970 1.00 91.06 194 VAL A C 1
ATOM 1530 O O . VAL A 1 194 ? 0.532 4.400 -4.098 1.00 91.06 194 VAL A O 1
ATOM 1533 N N . LYS A 1 195 ? 1.777 5.872 -5.257 1.00 88.00 195 LYS A N 1
ATOM 1534 C CA . LYS A 1 195 ? 1.343 7.076 -4.543 1.00 88.00 195 LYS A CA 1
ATOM 1535 C C . LYS A 1 195 ? -0.184 7.229 -4.481 1.00 88.00 195 LYS A C 1
ATOM 1537 O O . LYS A 1 195 ? -0.689 7.271 -3.357 1.00 88.00 195 LYS A O 1
ATOM 1542 N N . PRO A 1 196 ? -0.938 7.239 -5.602 1.00 86.88 196 PRO A N 1
ATOM 1543 C CA . PRO A 1 196 ? -2.392 7.403 -5.549 1.00 86.88 196 PRO A CA 1
ATOM 1544 C C . PRO A 1 196 ? -3.080 6.249 -4.806 1.00 86.88 196 PRO A C 1
ATOM 1546 O O . PRO A 1 196 ? -4.058 6.454 -4.086 1.00 86.88 196 PRO A O 1
ATOM 1549 N N . LEU A 1 197 ? -2.546 5.027 -4.922 1.00 88.31 197 LEU A N 1
ATOM 1550 C CA . LEU A 1 197 ? -3.051 3.876 -4.175 1.00 88.31 197 LEU A CA 1
ATOM 1551 C C . LEU A 1 197 ? -2.827 4.048 -2.665 1.00 88.31 197 LEU A C 1
ATOM 1553 O O . LEU A 1 197 ? -3.751 3.856 -1.875 1.00 88.31 197 LEU A O 1
ATOM 1557 N N . ARG A 1 198 ? -1.621 4.448 -2.257 1.00 88.88 198 ARG A N 1
ATOM 1558 C CA . ARG A 1 198 ? -1.256 4.686 -0.856 1.00 88.88 198 ARG A CA 1
ATOM 1559 C C . ARG A 1 198 ? -2.071 5.811 -0.230 1.00 88.88 198 ARG A C 1
ATOM 1561 O O . ARG A 1 198 ? -2.550 5.661 0.898 1.00 88.88 198 ARG A O 1
ATOM 1568 N N . GLU A 1 199 ? -2.222 6.926 -0.937 1.00 85.38 199 GLU A N 1
ATOM 1569 C CA . GLU A 1 199 ? -2.963 8.097 -0.463 1.00 85.38 199 GLU A CA 1
ATOM 1570 C C . GLU A 1 199 ? -4.412 7.739 -0.166 1.00 85.38 199 GLU A C 1
ATOM 1572 O O . GLU A 1 199 ? -4.925 8.070 0.905 1.00 85.38 199 GLU A O 1
ATOM 1577 N N . GLY A 1 200 ? -5.063 6.968 -1.031 1.00 82.81 200 GLY A N 1
ATOM 1578 C CA . GLY A 1 200 ? -6.442 6.628 -0.742 1.00 82.81 200 GLY A CA 1
ATOM 1579 C C . GLY A 1 200 ? -6.684 5.362 0.068 1.00 82.81 200 GLY A C 1
ATOM 1580 O O . GLY A 1 200 ? -7.745 5.274 0.679 1.00 82.81 200 GLY A O 1
ATOM 1581 N N . ILE A 1 201 ? -5.716 4.449 0.220 1.00 86.25 201 ILE A N 1
ATOM 1582 C CA . ILE A 1 201 ? -5.749 3.498 1.350 1.00 86.25 201 ILE A CA 1
ATOM 1583 C C . ILE A 1 201 ? -5.681 4.277 2.669 1.00 86.25 201 ILE A C 1
ATOM 1585 O O . ILE A 1 201 ? -6.478 4.023 3.571 1.00 86.25 201 ILE A O 1
ATOM 1589 N N . THR A 1 202 ? -4.774 5.256 2.766 1.00 85.44 202 THR A N 1
ATOM 1590 C CA . THR A 1 202 ? -4.625 6.110 3.956 1.00 85.44 202 THR A CA 1
ATOM 1591 C C . THR A 1 202 ? -5.933 6.832 4.269 1.00 85.44 202 THR A C 1
ATOM 1593 O O . THR A 1 202 ?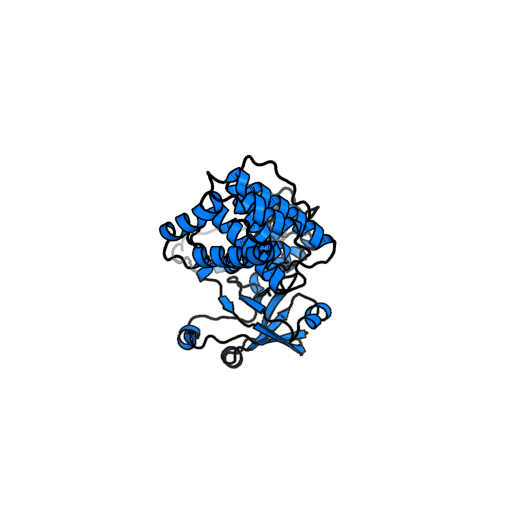 -6.403 6.796 5.404 1.00 85.44 202 THR A O 1
ATOM 1596 N N . ALA A 1 203 ? -6.576 7.417 3.261 1.00 80.94 203 ALA A N 1
ATOM 1597 C CA . ALA A 1 203 ? -7.861 8.072 3.450 1.00 80.94 203 ALA A CA 1
ATOM 1598 C C . ALA A 1 203 ? -9.009 7.098 3.761 1.00 80.94 203 ALA A C 1
ATOM 1600 O O . ALA A 1 203 ? -9.899 7.432 4.537 1.00 80.94 203 ALA A O 1
ATOM 1601 N N . CYS A 1 204 ? -8.993 5.885 3.202 1.00 80.81 204 CYS A N 1
ATOM 1602 C CA . CYS A 1 204 ? -9.998 4.865 3.496 1.00 80.81 204 CYS A CA 1
ATOM 1603 C C . CYS A 1 204 ? -9.910 4.347 4.942 1.00 80.81 204 CYS A C 1
ATOM 1605 O O . CYS A 1 204 ? -10.930 3.974 5.523 1.00 80.81 204 CYS A O 1
ATOM 1607 N N . LEU A 1 205 ? -8.703 4.290 5.507 1.00 83.12 205 LEU A N 1
ATOM 1608 C CA . LEU A 1 205 ? -8.461 3.863 6.888 1.00 83.12 205 LEU A CA 1
ATOM 1609 C C . LEU A 1 205 ? -8.536 5.011 7.900 1.00 83.12 205 LEU A C 1
ATOM 1611 O O . LEU A 1 205 ? -8.593 4.754 9.105 1.00 83.12 205 LEU A O 1
ATOM 1615 N N . ALA A 1 206 ? -8.524 6.263 7.443 1.00 80.25 206 ALA A N 1
ATOM 1616 C CA . ALA A 1 206 ? -8.629 7.414 8.322 1.00 80.25 206 ALA A CA 1
ATOM 1617 C C . ALA A 1 206 ? -9.990 7.415 9.053 1.00 80.25 206 ALA A C 1
ATOM 1619 O O . ALA A 1 206 ? -11.035 7.239 8.417 1.00 80.25 206 ALA A O 1
ATOM 1620 N N . PRO A 1 207 ? -10.007 7.629 10.383 1.00 78.12 207 PRO A N 1
ATOM 1621 C CA . PRO A 1 207 ? -11.241 7.890 11.116 1.00 78.12 207 PRO A CA 1
ATOM 1622 C C . PRO A 1 207 ? -11.982 9.085 10.514 1.00 78.12 207 PRO A C 1
ATOM 1624 O O . PRO A 1 207 ? -11.357 10.040 10.042 1.00 78.12 207 PRO A O 1
ATOM 1627 N N . ARG A 1 208 ? -13.317 9.057 10.545 1.00 76.81 208 ARG A N 1
ATOM 1628 C CA . ARG A 1 208 ? -14.125 10.177 10.046 1.00 76.81 208 ARG A CA 1
ATOM 1629 C C . ARG A 1 208 ? -13.843 11.410 10.890 1.00 76.81 208 ARG A C 1
ATOM 1631 O O . ARG A 1 208 ? -14.113 11.406 12.079 1.00 76.81 208 ARG A O 1
ATOM 1638 N N . SER A 1 209 ? -13.312 12.465 10.289 1.00 69.75 209 SER A N 1
ATOM 1639 C CA . SER A 1 209 ? -12.925 13.672 11.014 1.00 69.75 209 SER A CA 1
ATOM 1640 C C . SER A 1 209 ? -13.554 14.897 10.373 1.00 69.75 209 SER A C 1
ATOM 1642 O O . SER A 1 209 ? -13.537 15.028 9.155 1.00 69.75 209 SER A O 1
ATOM 1644 N N . HIS A 1 210 ? -14.054 15.812 11.202 1.00 70.44 210 HIS A N 1
ATOM 1645 C CA . HIS A 1 210 ? -14.487 17.152 10.781 1.00 70.44 210 HIS A CA 1
ATOM 1646 C C . HIS A 1 210 ? -13.326 18.154 10.730 1.00 70.44 210 HIS A C 1
ATOM 1648 O O . HIS A 1 210 ? -13.506 19.296 10.325 1.00 70.44 210 HIS A O 1
ATOM 1654 N N . PHE A 1 211 ? -12.140 17.737 11.184 1.00 64.81 211 PHE A N 1
ATOM 1655 C CA . PHE A 1 211 ? -10.958 18.589 11.331 1.00 64.81 211 PHE A CA 1
ATOM 1656 C C . PHE A 1 211 ? -10.004 18.512 10.135 1.00 64.81 211 PHE A C 1
ATOM 1658 O O . PHE A 1 211 ? -9.067 19.297 10.057 1.00 64.81 211 PHE A O 1
ATOM 1665 N N . VAL A 1 212 ? -10.222 17.558 9.226 1.00 68.81 212 VAL A N 1
ATOM 1666 C CA . VAL A 1 212 ? -9.415 17.358 8.018 1.00 68.81 212 VAL A CA 1
ATOM 1667 C C . VAL A 1 212 ? -10.372 17.154 6.857 1.00 68.81 212 VAL A C 1
ATOM 1669 O O . VAL A 1 212 ? -11.211 16.254 6.902 1.00 68.81 212 VAL A O 1
ATOM 1672 N N . GLU A 1 213 ? -10.248 17.978 5.821 1.00 59.34 213 GLU A N 1
ATOM 1673 C CA . GLU A 1 213 ? -10.981 17.762 4.579 1.00 59.34 213 GLU A CA 1
ATOM 1674 C C . GLU A 1 213 ? -10.496 16.465 3.925 1.00 59.34 213 GLU A C 1
ATOM 1676 O O . GLU A 1 213 ? -9.294 16.225 3.788 1.00 59.34 213 GLU A O 1
ATOM 1681 N N . ALA A 1 214 ? -11.431 15.592 3.544 1.00 56.59 214 ALA A N 1
ATOM 1682 C CA . ALA A 1 214 ? -11.074 14.397 2.794 1.00 56.59 214 ALA A CA 1
ATOM 1683 C C . ALA A 1 214 ? -10.503 14.835 1.433 1.00 56.59 214 ALA A C 1
ATOM 1685 O O . ALA A 1 214 ? -11.188 15.573 0.720 1.00 56.59 214 ALA A O 1
ATOM 1686 N N . PRO A 1 215 ? -9.290 14.398 1.047 1.00 55.22 215 PRO A N 1
ATOM 1687 C CA . PRO A 1 215 ? -8.713 14.803 -0.226 1.00 55.22 215 PRO A CA 1
ATOM 1688 C C . PRO A 1 215 ? -9.631 14.381 -1.380 1.00 55.22 215 PRO A C 1
ATOM 1690 O O . PRO A 1 215 ? -10.178 13.276 -1.374 1.00 55.22 215 PRO A O 1
ATOM 1693 N N . ASP A 1 216 ? -9.803 15.246 -2.382 1.00 51.59 216 ASP A N 1
ATOM 1694 C CA . ASP A 1 216 ? -10.749 15.037 -3.495 1.00 51.59 216 ASP A CA 1
ATOM 1695 C C . ASP A 1 216 ? -10.447 13.734 -4.275 1.00 51.59 216 ASP A C 1
ATOM 1697 O O . ASP A 1 216 ? -11.348 13.029 -4.724 1.00 51.59 216 ASP A O 1
ATOM 1701 N N . GLN A 1 217 ? -9.174 13.317 -4.288 1.00 48.78 217 GLN A N 1
ATOM 1702 C CA . GLN A 1 217 ? -8.665 12.060 -4.863 1.00 48.78 217 GLN A CA 1
ATOM 1703 C C . GLN A 1 217 ? -9.272 10.787 -4.240 1.00 48.78 217 GLN A C 1
ATOM 1705 O O . GLN A 1 217 ? -9.277 9.723 -4.858 1.00 48.78 217 GLN A O 1
ATOM 1710 N N . THR A 1 218 ? -9.842 10.871 -3.034 1.00 51.16 218 THR A N 1
ATOM 1711 C CA . THR A 1 218 ? -10.581 9.752 -2.416 1.00 51.16 218 THR A CA 1
ATOM 1712 C C . THR A 1 218 ? -11.830 9.367 -3.195 1.00 51.16 218 THR A C 1
ATOM 1714 O O . THR A 1 218 ? -12.279 8.222 -3.109 1.00 51.16 218 THR A O 1
ATOM 1717 N N . ARG A 1 219 ? -12.382 10.300 -3.979 1.00 52.75 219 ARG A N 1
ATOM 1718 C CA . ARG A 1 219 ? -13.577 10.077 -4.797 1.00 52.75 219 ARG A CA 1
ATOM 1719 C C . ARG A 1 219 ? -13.296 9.237 -6.041 1.00 52.75 219 ARG A C 1
ATOM 1721 O O . ARG A 1 219 ? -14.232 8.658 -6.590 1.00 52.75 219 ARG A O 1
ATOM 1728 N N . GLU A 1 220 ? -12.036 9.118 -6.455 1.00 61.56 220 GLU A N 1
ATOM 1729 C CA . GLU A 1 220 ? -11.646 8.346 -7.642 1.00 61.56 220 GLU A CA 1
ATOM 1730 C C . GLU A 1 220 ? -11.378 6.865 -7.344 1.00 61.56 220 GLU A C 1
ATOM 1732 O O . GLU A 1 220 ? -11.420 6.024 -8.248 1.00 61.56 220 GLU A O 1
ATOM 1737 N N . LEU A 1 221 ? -11.142 6.508 -6.079 1.00 75.50 221 LEU A N 1
ATOM 1738 C CA . LEU A 1 221 ? -10.836 5.132 -5.707 1.00 75.50 221 LEU A CA 1
ATOM 1739 C C . LEU A 1 221 ? -12.082 4.266 -5.594 1.00 75.50 221 LEU A C 1
ATOM 1741 O O . LEU A 1 221 ? -13.067 4.579 -4.921 1.00 75.50 221 LEU A O 1
ATOM 1745 N N . ARG A 1 222 ? -12.008 3.101 -6.232 1.00 83.00 222 ARG A N 1
ATOM 1746 C CA . ARG A 1 222 ? -13.092 2.122 -6.232 1.00 83.00 222 ARG A CA 1
ATOM 1747 C C . ARG A 1 222 ? -12.867 1.125 -5.107 1.00 83.00 222 ARG A C 1
ATOM 1749 O O . ARG A 1 222 ? -11.933 0.325 -5.142 1.00 83.00 222 ARG A O 1
ATOM 1756 N N . ILE A 1 223 ? -13.751 1.178 -4.116 1.00 85.44 223 ILE A N 1
ATOM 1757 C CA . ILE A 1 223 ? -13.701 0.333 -2.923 1.00 85.44 223 ILE A CA 1
ATOM 1758 C C . ILE A 1 223 ? -14.822 -0.703 -2.996 1.00 85.44 223 ILE A C 1
ATOM 1760 O O . ILE A 1 223 ? -15.997 -0.361 -3.146 1.00 85.44 223 ILE A O 1
ATOM 1764 N N . TYR A 1 224 ? -14.460 -1.970 -2.825 1.00 87.44 224 TYR A N 1
ATOM 1765 C CA . TYR A 1 224 ? -15.369 -3.106 -2.753 1.00 87.44 224 TYR A CA 1
ATOM 1766 C C . TYR A 1 224 ? -15.354 -3.667 -1.331 1.00 87.44 224 TYR A C 1
ATOM 1768 O O . TYR A 1 224 ? -14.298 -3.912 -0.742 1.00 87.44 224 TYR A O 1
ATOM 1776 N N . ARG A 1 225 ? -16.543 -3.856 -0.757 1.00 87.31 225 ARG A N 1
ATOM 1777 C CA . ARG A 1 225 ? -16.720 -4.321 0.624 1.00 87.31 225 ARG A CA 1
ATOM 1778 C C . ARG A 1 225 ? -17.149 -5.784 0.658 1.00 87.31 225 ARG A C 1
ATOM 1780 O O . ARG A 1 225 ? -17.677 -6.318 -0.315 1.00 87.31 225 ARG A O 1
ATOM 1787 N N . LYS A 1 226 ? -16.948 -6.402 1.824 1.00 88.19 226 LYS A N 1
ATOM 1788 C CA . LYS A 1 226 ? -17.287 -7.805 2.106 1.00 88.19 226 LYS A CA 1
ATOM 1789 C C . LYS A 1 226 ? -16.714 -8.774 1.071 1.00 88.19 226 LYS A C 1
ATOM 1791 O O . LYS A 1 226 ? -17.404 -9.652 0.564 1.00 88.19 226 LYS A O 1
ATOM 1796 N N . VAL A 1 227 ? -15.445 -8.571 0.744 1.00 91.69 227 VAL A N 1
ATOM 1797 C CA . VAL A 1 227 ? -14.735 -9.375 -0.242 1.00 91.69 227 VAL A CA 1
ATOM 1798 C C . VAL A 1 227 ? -14.280 -10.678 0.410 1.00 91.69 227 VAL A C 1
ATOM 1800 O O . VAL A 1 227 ? -13.721 -10.663 1.501 1.00 91.69 227 VAL A O 1
ATOM 1803 N N . GLN A 1 228 ? -14.499 -11.811 -0.242 1.00 92.94 228 GLN A N 1
ATOM 1804 C CA . GLN A 1 228 ? -14.080 -13.128 0.222 1.00 92.94 228 GLN A CA 1
ATOM 1805 C C . GLN A 1 228 ? -13.311 -13.853 -0.875 1.00 92.94 228 GLN A C 1
ATOM 1807 O O . GLN A 1 228 ? -13.735 -13.911 -2.033 1.00 92.94 228 GLN A O 1
ATOM 1812 N N . ILE A 1 229 ? -12.175 -14.431 -0.494 1.00 92.56 229 ILE A N 1
ATOM 1813 C CA . ILE A 1 229 ? -11.393 -15.309 -1.362 1.00 92.56 229 ILE A CA 1
ATOM 1814 C C . ILE A 1 229 ? -12.011 -16.705 -1.268 1.00 92.56 229 ILE A C 1
ATOM 1816 O O . ILE A 1 229 ? -12.019 -17.297 -0.189 1.00 92.56 229 ILE A O 1
ATOM 1820 N N . LEU A 1 230 ? -12.549 -17.205 -2.383 1.00 92.19 230 LEU A N 1
ATOM 1821 C CA . LEU A 1 230 ? -13.268 -18.477 -2.441 1.00 92.19 230 LEU A CA 1
ATOM 1822 C C . LEU A 1 230 ? -12.315 -19.647 -2.687 1.00 92.19 230 LEU A C 1
ATOM 1824 O O . LEU A 1 230 ? -11.905 -20.295 -1.751 1.00 92.19 230 LEU A O 1
ATOM 1828 N N . HIS A 1 231 ? -11.939 -19.953 -3.924 1.00 89.81 231 HIS A N 1
ATOM 1829 C CA . HIS A 1 231 ? -11.077 -21.106 -4.214 1.00 89.81 231 HIS A CA 1
ATOM 1830 C C . HIS A 1 231 ? -10.101 -20.802 -5.346 1.00 89.81 231 HIS A C 1
ATOM 1832 O O . HIS A 1 231 ? -10.391 -19.939 -6.189 1.00 89.81 231 HIS A O 1
ATOM 1838 N N . PRO A 1 232 ? -8.953 -21.501 -5.385 1.00 91.62 232 PRO A N 1
ATOM 1839 C CA . PRO A 1 232 ? -8.053 -21.434 -6.521 1.00 91.62 232 PRO A CA 1
ATOM 1840 C C . PRO A 1 232 ? -8.713 -22.030 -7.774 1.00 91.62 232 PRO A C 1
ATOM 1842 O O . PRO A 1 232 ? -9.499 -22.972 -7.710 1.00 91.62 232 PRO A O 1
ATOM 1845 N N . VAL A 1 233 ? -8.376 -21.472 -8.929 1.00 91.12 233 VAL A N 1
ATOM 1846 C CA . VAL A 1 233 ? -8.775 -21.916 -10.262 1.00 91.12 233 VAL A CA 1
ATOM 1847 C C . VAL A 1 233 ? -7.510 -21.956 -11.108 1.00 91.12 233 VAL A C 1
ATOM 1849 O O . VAL A 1 233 ? -6.896 -20.918 -11.356 1.00 91.12 233 VAL A O 1
ATOM 1852 N N . CYS A 1 234 ? -7.122 -23.142 -11.561 1.00 89.25 234 CYS A N 1
ATOM 1853 C CA . CYS A 1 234 ? -5.976 -23.305 -12.447 1.00 89.25 234 CYS A CA 1
ATOM 1854 C C . CYS A 1 234 ? -6.393 -23.012 -13.890 1.00 89.25 234 CYS A C 1
ATOM 1856 O O . CYS A 1 234 ? -7.353 -23.591 -14.400 1.00 89.25 234 CY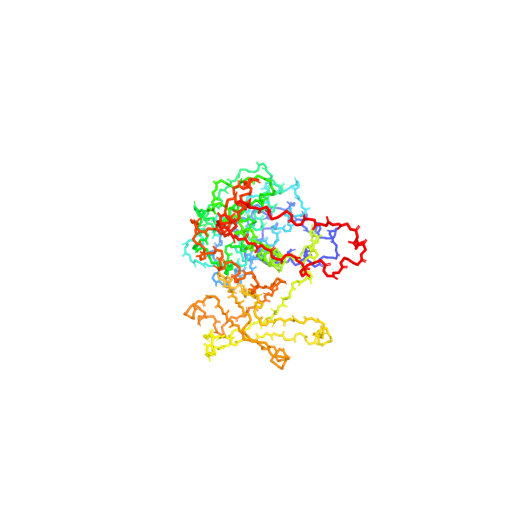S A O 1
ATOM 1858 N N . GLN A 1 235 ? -5.683 -22.097 -14.542 1.00 86.75 235 GLN A N 1
ATOM 1859 C CA . GLN A 1 235 ? -5.777 -21.848 -15.980 1.00 86.75 235 GLN A CA 1
ATOM 1860 C C . GLN A 1 235 ? -4.379 -21.953 -16.593 1.00 86.75 235 GLN A C 1
ATOM 1862 O O . GLN A 1 235 ? -3.389 -22.112 -15.877 1.00 86.75 235 GLN A O 1
ATOM 1867 N N . TRP A 1 236 ? -4.286 -21.871 -17.918 1.00 85.19 236 TRP A N 1
ATOM 1868 C CA . TRP A 1 236 ? -3.006 -21.967 -18.620 1.00 85.19 236 TRP A CA 1
ATOM 1869 C C . TRP A 1 236 ? -2.056 -20.808 -18.264 1.00 85.19 236 TRP A C 1
ATOM 1871 O O . TRP A 1 236 ? -0.843 -20.982 -18.287 1.00 85.19 236 TRP A O 1
ATOM 1881 N N . GLU A 1 237 ? -2.579 -19.652 -17.839 1.00 82.44 237 GLU A N 1
ATOM 1882 C CA . GLU A 1 237 ? -1.794 -18.510 -17.340 1.00 82.44 237 GLU A CA 1
ATOM 1883 C C . GLU A 1 237 ? -1.322 -18.655 -15.873 1.00 82.44 237 GLU A C 1
ATOM 1885 O O . GLU A 1 237 ? -0.707 -17.730 -15.313 1.00 82.44 237 GLU A O 1
ATOM 1890 N N . GLY A 1 238 ? -1.647 -19.779 -15.228 1.00 86.31 238 GLY A N 1
ATOM 1891 C CA . GLY A 1 238 ? -1.284 -20.119 -13.853 1.00 86.31 238 GLY A CA 1
ATOM 1892 C C . GLY A 1 238 ? -2.468 -20.189 -12.883 1.00 86.31 238 GLY A C 1
ATOM 1893 O O . GLY A 1 238 ? -3.636 -20.263 -13.272 1.00 86.31 238 GLY A O 1
ATOM 1894 N N . VAL A 1 239 ? -2.148 -20.178 -11.586 1.00 89.81 239 VAL A N 1
ATOM 1895 C CA . VAL A 1 239 ? -3.136 -20.253 -10.502 1.00 89.81 239 VAL A CA 1
ATOM 1896 C C . VAL A 1 239 ? -3.787 -18.890 -10.290 1.00 89.81 239 VAL A C 1
ATOM 1898 O O . VAL A 1 239 ? -3.119 -17.899 -9.992 1.00 89.81 239 VAL A O 1
ATOM 1901 N N . MET A 1 240 ? -5.107 -18.859 -10.424 1.00 92.69 240 MET A N 1
ATOM 1902 C CA . MET A 1 240 ? -5.955 -17.708 -10.129 1.00 92.69 240 MET A CA 1
ATOM 1903 C C . MET A 1 240 ? -6.826 -18.023 -8.921 1.00 92.69 240 MET A C 1
ATOM 1905 O O . MET A 1 240 ? -6.968 -19.179 -8.544 1.00 92.69 240 MET A O 1
ATOM 1909 N N . TYR A 1 241 ? -7.471 -17.022 -8.343 1.00 93.38 241 TYR A N 1
ATOM 1910 C CA . TYR A 1 241 ? -8.435 -17.210 -7.268 1.00 93.38 241 TYR A CA 1
ATOM 1911 C C . TYR A 1 241 ? -9.760 -16.578 -7.633 1.00 93.38 241 TYR A C 1
ATOM 1913 O O . TYR A 1 241 ? -9.820 -15.441 -8.110 1.00 93.38 241 TYR A O 1
ATOM 1921 N N . LYS A 1 242 ? -10.834 -17.321 -7.383 1.00 93.50 242 LYS A N 1
ATOM 1922 C CA . LYS A 1 242 ? -12.183 -16.786 -7.468 1.00 93.50 242 LYS A CA 1
ATOM 1923 C C . LYS A 1 242 ? -12.464 -15.963 -6.223 1.00 93.50 242 LYS A C 1
ATOM 1925 O O . LYS A 1 242 ? -12.340 -16.461 -5.108 1.00 93.50 242 LYS A O 1
ATOM 1930 N N . VAL A 1 243 ? -12.846 -14.712 -6.427 1.00 94.38 243 VAL A N 1
ATOM 1931 C CA . VAL A 1 243 ? -13.128 -13.754 -5.362 1.00 94.38 243 VAL A CA 1
ATOM 1932 C C . VAL A 1 243 ? -14.553 -13.251 -5.516 1.00 94.38 243 VAL A C 1
ATOM 1934 O O . VAL A 1 243 ? -14.998 -12.967 -6.632 1.00 94.38 243 VAL A O 1
ATOM 1937 N N . GLN A 1 244 ? -15.263 -13.177 -4.396 1.00 92.88 244 GLN A N 1
ATOM 1938 C CA . GLN A 1 244 ? -16.620 -12.656 -4.308 1.00 92.88 244 GLN A CA 1
ATOM 1939 C C . GLN A 1 244 ? -16.629 -11.352 -3.522 1.00 92.88 244 GLN A C 1
ATOM 1941 O O . GLN A 1 244 ? -15.909 -11.241 -2.541 1.00 92.88 244 GLN A O 1
ATOM 1946 N N . PHE A 1 245 ? -17.437 -10.381 -3.921 1.00 90.81 245 PHE A N 1
ATOM 1947 C CA . PHE A 1 245 ? -17.646 -9.130 -3.198 1.00 90.81 245 PHE A CA 1
ATOM 1948 C C . PHE A 1 245 ? -19.126 -8.740 -3.222 1.00 90.81 245 PHE A C 1
ATOM 1950 O O . PHE A 1 245 ? -19.890 -9.207 -4.071 1.00 90.81 245 PHE A O 1
ATOM 1957 N N . ASP A 1 246 ? -19.540 -7.891 -2.281 1.00 85.88 246 ASP A N 1
ATOM 1958 C CA . ASP A 1 246 ? -20.931 -7.444 -2.193 1.00 85.88 246 ASP A CA 1
ATOM 1959 C C . ASP A 1 246 ? -21.236 -6.448 -3.321 1.00 85.88 246 ASP A C 1
ATOM 1961 O O . ASP A 1 246 ? -20.551 -5.432 -3.481 1.00 85.88 246 ASP A O 1
ATOM 1965 N N . VAL A 1 247 ? -22.256 -6.747 -4.126 1.00 77.06 247 VAL A N 1
ATOM 1966 C CA . VAL A 1 247 ? -22.697 -5.857 -5.204 1.00 77.06 247 VAL A CA 1
ATOM 1967 C C . VAL A 1 247 ? -23.677 -4.867 -4.607 1.00 77.06 247 VAL A C 1
ATOM 1969 O O . VAL A 1 247 ? -24.824 -5.211 -4.313 1.00 77.06 247 VAL A O 1
ATOM 1972 N N . ASP A 1 248 ? -23.233 -3.622 -4.460 1.00 66.19 248 ASP A N 1
ATOM 1973 C CA . ASP A 1 248 ? -24.068 -2.565 -3.907 1.00 66.19 248 ASP A CA 1
ATOM 1974 C C . ASP A 1 248 ? -25.291 -2.335 -4.812 1.00 66.19 248 ASP A C 1
ATOM 1976 O O . ASP A 1 248 ? -25.199 -1.812 -5.931 1.00 66.19 248 ASP A O 1
ATOM 1980 N N . LYS A 1 249 ? -26.460 -2.793 -4.346 1.00 57.38 249 LYS A N 1
ATOM 1981 C CA . LYS A 1 249 ? -27.703 -2.842 -5.134 1.00 57.38 249 LYS A CA 1
ATOM 1982 C C . LYS A 1 249 ? -28.195 -1.449 -5.533 1.00 57.38 249 LYS A C 1
ATOM 1984 O O . LYS A 1 249 ? -28.889 -1.345 -6.544 1.00 57.38 249 LYS A O 1
ATOM 1989 N N . SER A 1 250 ? -27.820 -0.424 -4.765 1.00 50.22 250 SER A N 1
ATOM 1990 C CA . SER A 1 250 ? -28.116 1.001 -4.971 1.00 50.22 250 SER A CA 1
ATOM 1991 C C . SER A 1 250 ? -27.342 1.612 -6.141 1.00 50.22 250 SER A C 1
ATOM 1993 O O . SER A 1 250 ? -27.835 2.522 -6.799 1.00 50.22 250 SER A O 1
ATOM 1995 N N . ARG A 1 251 ? -26.155 1.080 -6.463 1.00 51.19 251 ARG A N 1
ATOM 1996 C CA . ARG A 1 251 ? -25.317 1.589 -7.557 1.00 51.19 251 ARG A CA 1
ATOM 1997 C C . ARG A 1 251 ? -25.651 0.968 -8.905 1.00 51.19 251 ARG A C 1
ATOM 1999 O O . ARG A 1 251 ? -25.053 1.389 -9.884 1.00 51.19 251 ARG A O 1
ATOM 2006 N N . ARG A 1 252 ? -26.603 0.021 -9.002 1.00 46.69 252 ARG A N 1
ATOM 2007 C CA . ARG A 1 252 ? -26.964 -0.716 -10.242 1.00 46.69 252 ARG A CA 1
ATOM 2008 C C . ARG A 1 252 ? -27.210 0.165 -11.477 1.00 46.69 252 ARG A C 1
ATOM 2010 O O . ARG A 1 252 ? -26.969 -0.303 -12.584 1.00 46.69 252 ARG A O 1
ATOM 2017 N N . GLY A 1 253 ? -27.626 1.421 -11.299 1.00 43.69 253 GLY A N 1
ATOM 2018 C CA . GLY A 1 253 ? -27.715 2.409 -12.382 1.00 43.69 253 GLY A CA 1
ATOM 2019 C C . GLY A 1 253 ? -26.359 2.956 -12.855 1.00 43.69 253 GLY A C 1
ATOM 2020 O O . GLY A 1 253 ? -26.156 3.084 -14.055 1.00 43.69 253 GLY A O 1
ATOM 2021 N N . ALA A 1 254 ? -25.422 3.187 -11.929 1.00 44.91 254 ALA A N 1
ATOM 2022 C CA . ALA A 1 254 ? -24.101 3.788 -12.145 1.00 44.91 254 ALA A CA 1
ATOM 2023 C C . ALA A 1 254 ? -22.995 2.792 -12.558 1.00 44.91 254 ALA A C 1
ATOM 2025 O O . ALA A 1 254 ? -21.921 3.216 -12.961 1.00 44.91 254 ALA A O 1
ATOM 2026 N N . TRP A 1 255 ? -23.233 1.470 -12.508 1.00 46.94 255 TRP A N 1
ATOM 2027 C CA . TRP A 1 255 ? -22.292 0.472 -13.067 1.00 46.94 255 TRP A CA 1
ATOM 2028 C C . TRP A 1 255 ? -22.145 0.581 -14.593 1.00 46.94 255 TRP A C 1
ATOM 2030 O O . TRP A 1 255 ? -21.218 -0.002 -15.156 1.00 46.94 255 TRP A O 1
ATOM 2040 N N . ARG A 1 256 ? -23.076 1.275 -15.267 1.00 40.28 256 ARG A N 1
ATOM 2041 C CA . ARG A 1 256 ? -23.036 1.496 -16.719 1.00 40.28 256 ARG A CA 1
ATOM 2042 C C . ARG A 1 256 ? -21.931 2.458 -17.144 1.00 40.28 256 ARG A C 1
ATOM 2044 O O . ARG A 1 256 ? -21.427 2.313 -18.254 1.00 40.28 256 ARG A O 1
ATOM 2051 N N . ASP A 1 257 ? -21.481 3.318 -16.239 1.00 45.62 257 ASP A N 1
ATOM 2052 C CA . ASP A 1 257 ? -20.471 4.316 -16.545 1.00 45.62 257 ASP A CA 1
ATOM 2053 C C . ASP A 1 257 ? -19.121 3.877 -15.949 1.00 45.62 257 ASP A C 1
ATOM 2055 O O . ASP A 1 257 ? -18.854 3.978 -14.754 1.00 45.62 257 ASP A O 1
ATOM 2059 N N . PHE A 1 258 ? -18.270 3.366 -16.848 1.00 45.72 258 PHE A N 1
ATOM 2060 C CA . PHE A 1 258 ? -16.823 3.125 -16.723 1.00 45.72 258 PHE A CA 1
ATOM 2061 C C . PHE A 1 258 ? -16.327 1.840 -16.022 1.00 45.72 258 PHE A C 1
ATOM 2063 O O . PHE A 1 258 ? -15.862 1.847 -14.888 1.00 45.72 258 PHE A O 1
ATOM 2070 N N . GLN A 1 259 ? -16.218 0.759 -16.809 1.00 57.81 259 GLN A N 1
ATOM 2071 C CA . GLN A 1 259 ? -14.946 0.038 -17.023 1.00 57.81 259 GLN A CA 1
ATOM 2072 C C . GLN A 1 259 ? -14.139 -0.332 -15.741 1.00 57.81 259 GLN A C 1
ATOM 2074 O O . GLN A 1 259 ? -12.922 -0.119 -15.684 1.00 57.81 259 GLN A O 1
ATOM 2079 N N . SER A 1 260 ? -14.817 -0.874 -14.724 1.00 72.12 260 SER A N 1
ATOM 2080 C CA . SER A 1 260 ? -14.251 -1.298 -13.436 1.00 72.12 260 SER A CA 1
ATOM 2081 C C . SER A 1 260 ? -13.757 -2.748 -13.455 1.00 72.12 260 SER A C 1
ATOM 2083 O O . SER A 1 260 ? -14.305 -3.594 -14.167 1.00 72.12 260 SER A O 1
ATOM 2085 N N . LEU A 1 261 ? -12.686 -3.038 -12.704 1.00 83.50 261 LEU A N 1
ATOM 2086 C CA . LEU A 1 261 ? -12.017 -4.345 -12.666 1.00 83.50 261 LEU A CA 1
ATOM 2087 C C . LEU A 1 261 ? -11.685 -4.870 -14.070 1.00 83.50 261 LEU A C 1
ATOM 2089 O O . LEU A 1 261 ? -12.062 -5.984 -14.444 1.00 83.50 261 LEU A O 1
ATOM 2093 N N . ARG A 1 262 ? -10.998 -4.066 -14.887 1.00 87.25 262 ARG A N 1
ATOM 2094 C CA . ARG A 1 262 ? -10.531 -4.525 -16.205 1.00 87.25 262 ARG A CA 1
ATOM 2095 C C . ARG A 1 262 ? -9.452 -5.580 -16.031 1.00 87.25 262 ARG A C 1
ATOM 2097 O O . ARG A 1 262 ? -8.709 -5.559 -15.055 1.00 87.25 262 ARG A O 1
ATOM 2104 N N . LYS A 1 263 ? -9.319 -6.475 -17.014 1.00 89.31 263 LYS A N 1
ATOM 2105 C CA . LYS A 1 263 ? -8.188 -7.409 -17.056 1.00 89.31 263 LYS A CA 1
ATOM 2106 C C . LYS A 1 263 ? -6.881 -6.613 -16.955 1.00 89.31 263 LYS A C 1
ATOM 2108 O O . LYS A 1 263 ? -6.639 -5.728 -17.770 1.00 89.31 263 LYS A O 1
ATOM 2113 N N . GLY A 1 264 ? -6.071 -6.941 -15.955 1.00 88.25 264 GLY A N 1
ATOM 2114 C CA . GLY A 1 264 ? -4.791 -6.303 -15.691 1.00 88.25 264 GLY A CA 1
ATOM 2115 C C . GLY A 1 264 ? -4.800 -5.152 -14.680 1.00 88.25 264 GLY A C 1
ATOM 2116 O O . GLY A 1 264 ? -3.719 -4.729 -14.277 1.00 88.25 264 GLY A O 1
ATOM 2117 N N . SER A 1 265 ? -5.962 -4.671 -14.225 1.00 91.00 265 SER A N 1
ATOM 2118 C CA . SER A 1 265 ? -6.020 -3.686 -13.134 1.00 91.00 265 SER A CA 1
ATOM 2119 C C . SER A 1 265 ? -5.369 -4.240 -11.861 1.00 91.00 265 SER A C 1
ATOM 2121 O O . SER A 1 265 ? -5.533 -5.425 -11.552 1.00 91.00 265 SER A O 1
ATOM 2123 N N . LEU A 1 266 ? -4.659 -3.385 -11.121 1.00 92.81 266 LEU A N 1
ATOM 2124 C CA . LEU A 1 266 ? -4.118 -3.710 -9.800 1.00 92.81 266 LEU A CA 1
ATOM 2125 C C . LEU A 1 266 ? -5.200 -3.520 -8.741 1.00 92.81 266 LEU A C 1
ATOM 2127 O O . LEU A 1 266 ? -5.879 -2.494 -8.703 1.00 92.81 266 LEU A O 1
ATOM 2131 N N . VAL A 1 267 ? -5.328 -4.505 -7.865 1.00 93.25 267 VAL A N 1
ATOM 2132 C CA . VAL A 1 267 ? -6.186 -4.453 -6.687 1.00 93.25 267 VAL A CA 1
ATOM 2133 C C . VAL A 1 267 ? -5.372 -4.824 -5.454 1.00 93.25 267 VAL A C 1
ATOM 2135 O O . VAL A 1 267 ? -4.464 -5.656 -5.523 1.00 93.25 267 VAL A O 1
ATOM 2138 N N . CYS A 1 268 ? -5.702 -4.224 -4.319 1.00 92.81 268 CYS A N 1
ATOM 2139 C CA . CYS A 1 268 ? -5.181 -4.634 -3.023 1.00 92.81 268 CYS A CA 1
ATOM 2140 C C . CYS A 1 268 ? -6.324 -5.093 -2.119 1.00 92.81 268 CYS A C 1
ATOM 2142 O O . CYS A 1 268 ? -7.435 -4.565 -2.182 1.00 92.81 268 CYS A O 1
ATOM 2144 N N . LEU A 1 269 ? -6.064 -6.119 -1.316 1.00 92.75 269 LEU A N 1
ATOM 2145 C CA . LEU A 1 269 ? -6.995 -6.675 -0.350 1.00 92.75 269 LEU A CA 1
ATOM 2146 C C . LEU A 1 269 ? -6.434 -6.449 1.049 1.00 92.75 269 LEU A C 1
ATOM 2148 O O . LEU A 1 269 ? -5.302 -6.821 1.358 1.00 92.75 269 LEU A O 1
ATOM 2152 N N . LEU A 1 270 ? -7.265 -5.840 1.880 1.00 90.56 270 LEU A N 1
ATOM 2153 C CA . LEU A 1 270 ? -6.970 -5.417 3.239 1.00 90.56 270 LEU A CA 1
ATOM 2154 C C . LEU A 1 270 ? -8.005 -6.058 4.158 1.00 90.56 270 LEU A C 1
ATOM 2156 O O . LEU A 1 270 ? -9.196 -6.031 3.854 1.00 90.56 270 LEU A O 1
ATOM 2160 N N . ALA A 1 271 ? -7.587 -6.607 5.289 1.00 86.44 271 ALA A N 1
ATOM 2161 C CA . ALA A 1 271 ? -8.510 -7.038 6.332 1.00 86.44 271 ALA A CA 1
ATOM 2162 C C . ALA A 1 271 ? -8.078 -6.463 7.677 1.00 86.44 271 ALA A C 1
ATOM 2164 O O . ALA A 1 271 ? -6.902 -6.182 7.904 1.00 86.44 271 ALA A O 1
ATOM 2165 N N . THR A 1 272 ? -9.047 -6.280 8.571 1.00 76.81 272 THR A N 1
ATOM 2166 C CA . THR A 1 272 ? -8.837 -5.672 9.894 1.00 76.81 272 THR A CA 1
ATOM 2167 C C . THR A 1 272 ? -7.925 -6.498 10.793 1.00 76.81 272 THR A C 1
ATOM 2169 O O . THR A 1 272 ? -7.355 -5.976 11.744 1.00 76.81 272 THR A O 1
ATOM 2172 N N . ASP A 1 273 ? -7.812 -7.792 10.516 1.00 76.81 273 ASP A N 1
ATOM 2173 C CA . ASP A 1 273 ? -7.073 -8.777 11.297 1.00 76.81 273 ASP A CA 1
ATOM 2174 C C . ASP A 1 273 ? -5.842 -9.338 10.574 1.00 76.81 273 ASP A C 1
ATOM 2176 O O . ASP A 1 273 ? -5.156 -10.185 11.137 1.00 76.81 273 ASP A O 1
ATOM 2180 N N . CYS A 1 274 ? -5.541 -8.868 9.362 1.00 80.06 274 CYS A N 1
ATOM 2181 C CA . CYS A 1 274 ? -4.361 -9.301 8.618 1.00 80.06 274 CYS A CA 1
ATOM 2182 C C . CYS A 1 274 ? -3.145 -8.424 8.930 1.00 80.06 274 CYS A C 1
ATOM 2184 O O . CYS A 1 274 ? -3.261 -7.208 9.069 1.00 80.06 274 CYS A O 1
ATOM 2186 N N . GLU A 1 275 ? -1.972 -9.048 9.007 1.00 80.44 275 GLU A N 1
ATOM 2187 C CA . GLU A 1 275 ? -0.677 -8.386 9.237 1.00 80.44 275 GLU A CA 1
ATOM 2188 C C . GLU A 1 275 ? -0.096 -7.739 7.974 1.00 80.44 275 GLU A C 1
ATOM 2190 O O . GLU A 1 275 ? 0.766 -6.866 8.069 1.00 80.44 275 GLU A O 1
ATOM 2195 N N . GLU A 1 276 ? -0.586 -8.143 6.800 1.00 84.50 276 GLU A N 1
ATOM 2196 C CA . GLU A 1 276 ? -0.087 -7.723 5.493 1.00 84.50 276 GLU A CA 1
ATOM 2197 C C . GLU A 1 276 ? -1.230 -7.368 4.536 1.00 84.50 276 GLU A C 1
ATOM 2199 O O . GLU A 1 276 ? -2.383 -7.778 4.713 1.00 84.50 276 GLU A O 1
ATOM 2204 N N . ILE A 1 277 ? -0.884 -6.615 3.493 1.00 90.31 277 ILE A N 1
ATOM 2205 C CA . ILE A 1 277 ? -1.751 -6.324 2.355 1.00 90.31 277 ILE A CA 1
ATOM 2206 C C . ILE A 1 277 ? -1.505 -7.364 1.266 1.00 90.31 277 ILE A C 1
ATOM 2208 O O . ILE A 1 277 ? -0.362 -7.610 0.878 1.00 90.31 277 ILE A O 1
ATOM 2212 N N . PHE A 1 278 ? -2.575 -7.911 0.693 1.00 92.12 278 PHE A N 1
ATOM 2213 C CA . PHE A 1 278 ? -2.459 -8.803 -0.458 1.00 92.12 278 PHE A CA 1
ATOM 2214 C C . PHE A 1 278 ? -2.668 -8.036 -1.756 1.00 92.12 278 PHE A C 1
ATOM 2216 O O . PHE A 1 278 ? -3.741 -7.481 -1.992 1.00 92.12 278 PHE A O 1
ATOM 2223 N N . PHE A 1 279 ? -1.670 -8.048 -2.633 1.00 93.94 279 PHE A N 1
ATOM 2224 C CA . PHE A 1 279 ? -1.773 -7.438 -3.954 1.00 93.94 279 PHE A CA 1
ATOM 2225 C C . PHE A 1 279 ? -2.131 -8.480 -5.006 1.00 93.94 279 PHE A C 1
ATOM 2227 O O . PHE A 1 279 ? -1.647 -9.616 -4.997 1.00 93.94 279 PHE A O 1
ATOM 2234 N N . ALA A 1 280 ? -2.992 -8.089 -5.938 1.00 93.81 280 ALA A N 1
ATOM 2235 C CA . ALA A 1 280 ? -3.388 -8.934 -7.045 1.00 93.81 280 ALA A CA 1
ATOM 2236 C C . ALA A 1 280 ? -3.648 -8.123 -8.311 1.00 93.81 280 ALA A C 1
ATOM 2238 O O . ALA A 1 280 ? -3.960 -6.938 -8.279 1.00 93.81 280 ALA A O 1
ATOM 2239 N N . SER A 1 281 ? -3.557 -8.796 -9.448 1.00 93.75 281 SER A N 1
ATOM 2240 C CA . SER A 1 281 ? -4.016 -8.276 -10.731 1.00 93.75 281 SER A CA 1
ATOM 2241 C C . SER A 1 281 ? -5.309 -8.970 -11.140 1.00 93.75 281 SER A C 1
ATOM 2243 O O . SER A 1 281 ? -5.507 -10.160 -10.881 1.00 93.75 281 SER A O 1
ATOM 2245 N N . VAL A 1 282 ? -6.212 -8.247 -11.792 1.00 93.38 282 VAL A N 1
ATOM 2246 C CA . VAL A 1 282 ? -7.449 -8.839 -12.305 1.00 93.38 282 VAL A CA 1
ATOM 2247 C C . VAL A 1 282 ? -7.119 -9.734 -13.501 1.00 93.38 282 VAL A C 1
ATOM 2249 O O . VAL A 1 282 ? -6.738 -9.256 -14.567 1.00 93.38 282 VAL A O 1
ATOM 2252 N N . ALA A 1 283 ? -7.287 -11.045 -13.355 1.00 91.12 283 ALA A N 1
ATOM 2253 C CA . ALA A 1 283 ? -6.995 -12.003 -14.420 1.00 91.12 283 ALA A CA 1
ATOM 2254 C C . ALA A 1 283 ? -8.128 -12.065 -15.449 1.00 91.12 283 ALA A C 1
ATOM 2256 O O . ALA A 1 283 ? -7.901 -12.074 -16.663 1.00 91.12 283 ALA A O 1
ATOM 2257 N N . LYS A 1 284 ? -9.372 -12.106 -14.961 1.00 87.44 284 LYS A N 1
ATOM 2258 C CA . LYS A 1 284 ? -10.561 -12.222 -15.803 1.00 87.44 284 LYS A CA 1
ATOM 2259 C C . LYS A 1 284 ? -11.754 -11.567 -15.137 1.00 87.44 284 LYS A C 1
ATOM 2261 O O . LYS A 1 284 ? -12.101 -11.870 -13.997 1.00 87.44 284 LYS A O 1
ATOM 2266 N N . SER A 1 285 ? -12.414 -10.725 -15.914 1.00 82.50 285 SER A N 1
ATOM 2267 C CA . SER A 1 285 ? -13.585 -9.975 -15.504 1.00 82.50 285 SER A CA 1
ATOM 2268 C C . SER A 1 285 ? -14.602 -10.042 -16.634 1.00 82.50 285 SER A C 1
ATOM 2270 O O . SER A 1 285 ? -14.363 -9.545 -17.733 1.00 82.50 285 SER A O 1
ATOM 2272 N N . ARG A 1 286 ? -15.690 -10.786 -16.415 1.00 82.69 286 ARG A N 1
ATOM 2273 C CA . ARG A 1 286 ? -16.802 -10.901 -17.369 1.00 82.69 286 ARG A CA 1
ATOM 2274 C C . ARG A 1 286 ? -17.984 -10.116 -16.807 1.00 82.69 286 ARG A C 1
ATOM 2276 O O . ARG A 1 286 ? -18.286 -10.323 -15.633 1.00 82.69 286 ARG A O 1
ATOM 2283 N N . PRO A 1 287 ? -18.729 -9.343 -17.616 1.00 80.44 287 PRO A N 1
ATOM 2284 C CA . PRO A 1 287 ? -19.877 -8.572 -17.128 1.00 80.44 287 PRO A CA 1
ATOM 2285 C C . PRO A 1 287 ? -20.892 -9.418 -16.344 1.00 80.44 287 PRO A C 1
ATOM 2287 O O . PRO A 1 287 ? -21.353 -9.016 -15.283 1.00 80.44 287 PRO A O 1
ATOM 2290 N N . LYS A 1 288 ? -21.162 -10.649 -16.808 1.00 82.44 288 LYS A N 1
ATOM 2291 C CA . LYS A 1 288 ? -22.040 -11.610 -16.115 1.00 82.44 288 LYS A CA 1
ATOM 2292 C C . LYS A 1 288 ? -21.525 -12.014 -14.727 1.00 82.44 288 LYS A C 1
ATOM 2294 O O . LYS A 1 288 ? -22.325 -12.217 -13.825 1.00 82.44 288 LYS A O 1
ATOM 2299 N N . MET A 1 289 ? -20.206 -12.141 -14.562 1.00 83.81 289 MET A N 1
ATOM 2300 C CA . MET A 1 289 ? -19.593 -12.472 -13.272 1.00 83.81 289 MET A CA 1
ATOM 2301 C C . MET A 1 289 ? -19.592 -11.261 -12.341 1.00 83.81 289 MET A C 1
ATOM 2303 O O . MET A 1 289 ? -19.982 -11.394 -11.188 1.00 83.81 289 MET A O 1
ATOM 2307 N N . LEU A 1 290 ? -19.251 -10.074 -12.852 1.00 84.88 290 LEU A N 1
ATOM 2308 C CA . LEU A 1 290 ? -19.294 -8.836 -12.070 1.00 84.88 290 LEU A CA 1
ATOM 2309 C C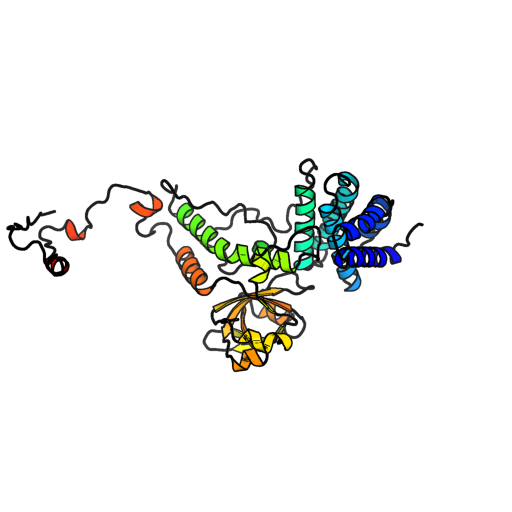 . LEU A 1 290 ? -20.704 -8.525 -11.560 1.00 84.88 290 LEU A C 1
ATOM 2311 O O . LEU A 1 290 ? -20.857 -8.119 -10.414 1.00 84.88 290 LEU A O 1
ATOM 2315 N N . ALA A 1 291 ? -21.737 -8.786 -12.369 1.00 80.75 291 ALA A N 1
ATOM 2316 C CA . ALA A 1 291 ? -23.134 -8.640 -11.957 1.00 80.75 291 ALA A CA 1
ATOM 2317 C C . ALA A 1 291 ? -23.513 -9.549 -10.772 1.00 80.75 291 ALA A C 1
ATOM 2319 O O . ALA A 1 291 ? -24.425 -9.229 -10.014 1.00 80.75 291 ALA A O 1
ATOM 2320 N N . GLN A 1 292 ? -22.804 -10.669 -10.607 1.00 83.75 292 GLN A N 1
ATOM 2321 C CA . GLN A 1 292 ? -22.934 -11.594 -9.478 1.00 83.75 292 GLN A CA 1
ATOM 2322 C C . GLN A 1 292 ? -21.938 -11.287 -8.343 1.00 83.75 292 GLN A C 1
ATOM 2324 O O . GLN A 1 292 ? -21.896 -12.022 -7.359 1.00 83.75 292 GLN A O 1
ATOM 2329 N N . GLY A 1 293 ? -21.117 -10.240 -8.481 1.00 86.88 293 GLY A N 1
ATOM 2330 C CA . GLY A 1 293 ? -20.073 -9.883 -7.520 1.00 86.88 293 GLY A CA 1
ATOM 2331 C C . GLY A 1 293 ? -18.852 -10.791 -7.576 1.00 86.88 293 GLY A C 1
ATOM 2332 O O . GLY A 1 293 ? -18.191 -10.974 -6.564 1.00 86.88 293 GLY A O 1
ATOM 2333 N N . LEU A 1 294 ? -18.568 -11.417 -8.720 1.00 90.56 294 LEU A N 1
ATOM 2334 C CA . LEU A 1 294 ? -17.488 -12.389 -8.884 1.00 90.56 294 LEU A CA 1
ATOM 2335 C C . LEU A 1 294 ? -16.394 -11.873 -9.821 1.00 90.56 294 LEU A C 1
ATOM 2337 O O . LEU A 1 294 ? -16.670 -11.389 -10.920 1.00 90.56 294 LEU A O 1
ATOM 2341 N N . VAL A 1 295 ? -15.136 -12.076 -9.433 1.00 93.00 295 VAL A N 1
ATOM 2342 C CA . VAL A 1 295 ? -13.949 -11.743 -10.235 1.00 93.00 295 VAL A CA 1
ATOM 2343 C C . VAL A 1 295 ? -12.862 -12.808 -10.057 1.00 93.00 295 VAL A C 1
ATOM 2345 O O . VAL A 1 295 ? -12.805 -13.477 -9.025 1.00 93.00 295 VAL A O 1
ATOM 2348 N N . LEU A 1 296 ? -12.018 -13.012 -11.075 1.00 94.25 296 LEU A N 1
ATOM 2349 C CA . LEU A 1 296 ? -10.819 -13.848 -10.951 1.00 94.25 296 LEU A CA 1
ATOM 2350 C C . LEU A 1 296 ? -9.585 -12.966 -10.780 1.00 94.25 296 LEU A C 1
ATOM 2352 O O . LEU A 1 296 ? -9.300 -12.133 -11.646 1.00 94.25 296 LEU A O 1
ATOM 2356 N N . LEU A 1 297 ? -8.843 -13.188 -9.699 1.00 94.56 297 LEU A N 1
ATOM 2357 C CA . LEU A 1 297 ? -7.632 -12.446 -9.362 1.00 94.56 297 LEU A CA 1
ATOM 2358 C C . LEU A 1 297 ? -6.392 -13.341 -9.437 1.00 94.56 297 LEU A C 1
ATOM 2360 O O . LEU A 1 297 ? -6.433 -14.505 -9.040 1.00 94.56 297 LEU A O 1
ATOM 2364 N N . LYS A 1 298 ? -5.282 -12.775 -9.911 1.00 93.38 298 LYS A N 1
ATOM 2365 C CA . LYS A 1 298 ? -3.938 -13.352 -9.831 1.00 93.38 298 LYS A CA 1
ATOM 2366 C C . LYS A 1 298 ? -3.161 -12.613 -8.753 1.00 93.38 298 LYS A C 1
ATOM 2368 O O . LYS A 1 298 ? -2.782 -11.461 -8.963 1.00 93.38 298 LYS A O 1
ATOM 2373 N N . PHE A 1 299 ? -2.950 -13.256 -7.615 1.00 92.56 299 PHE A N 1
ATOM 2374 C CA . PHE A 1 299 ? -2.188 -12.675 -6.515 1.00 92.56 299 PHE A CA 1
ATOM 2375 C C . PHE A 1 299 ? -0.683 -12.692 -6.804 1.00 92.56 299 PHE A C 1
ATOM 2377 O O . PHE A 1 299 ? -0.199 -13.582 -7.505 1.00 92.56 299 PHE A O 1
ATOM 2384 N N . SER A 1 300 ? 0.046 -11.709 -6.270 1.00 89.94 300 SER A N 1
ATOM 2385 C CA . SER A 1 300 ? 1.516 -11.726 -6.254 1.00 89.94 300 SER A CA 1
ATOM 2386 C C . SER A 1 300 ? 2.065 -12.681 -5.187 1.00 89.94 300 SER A C 1
ATOM 2388 O O . SER A 1 300 ? 3.149 -13.233 -5.347 1.00 89.94 300 SER A O 1
ATOM 2390 N N . THR A 1 301 ? 1.301 -12.899 -4.117 1.00 86.19 301 THR A N 1
ATOM 2391 C CA . THR A 1 301 ? 1.642 -13.779 -2.996 1.00 86.19 301 THR A CA 1
ATOM 2392 C C . THR A 1 301 ? 1.528 -15.263 -3.363 1.00 86.19 301 THR A C 1
ATOM 2394 O O . THR A 1 301 ? 0.672 -15.669 -4.154 1.00 86.19 301 THR A O 1
ATOM 2397 N N . SER A 1 302 ? 2.368 -16.096 -2.742 1.00 83.25 302 SER A N 1
ATOM 2398 C CA . SER A 1 302 ? 2.363 -17.549 -2.935 1.00 83.25 302 SER A CA 1
ATOM 2399 C C . SER A 1 302 ? 1.054 -18.218 -2.479 1.00 83.25 302 SER A C 1
ATOM 2401 O O . SER A 1 302 ? 0.392 -17.777 -1.534 1.00 83.25 302 SER A O 1
ATOM 2403 N N . HIS A 1 303 ? 0.706 -19.347 -3.110 1.00 82.38 303 HIS A N 1
ATOM 2404 C CA . HIS A 1 303 ? -0.479 -20.136 -2.747 1.00 82.38 303 HIS A CA 1
ATOM 2405 C C . HIS A 1 303 ? -0.459 -20.588 -1.279 1.00 82.38 303 HIS A C 1
ATOM 2407 O O . HIS A 1 303 ? -1.490 -20.549 -0.608 1.00 82.38 303 HIS A O 1
ATOM 2413 N N . LEU A 1 304 ? 0.717 -20.975 -0.768 1.00 80.94 304 LEU A N 1
ATOM 2414 C CA . LEU A 1 304 ? 0.894 -21.456 0.602 1.00 80.94 304 LEU A CA 1
ATOM 2415 C C . LEU A 1 304 ? 0.470 -20.400 1.630 1.00 80.94 304 LEU A C 1
ATOM 2417 O O . LEU A 1 304 ? -0.260 -20.712 2.569 1.00 80.94 304 LEU A O 1
ATOM 2421 N N . GLN A 1 305 ? 0.872 -19.145 1.426 1.00 80.00 305 GLN A N 1
ATOM 2422 C CA . GLN A 1 305 ? 0.491 -18.044 2.310 1.00 80.00 305 GLN A CA 1
ATOM 2423 C C . GLN A 1 305 ? -0.995 -17.706 2.177 1.00 80.00 305 GLN A C 1
ATOM 2425 O O . GLN A 1 305 ? -1.680 -17.577 3.189 1.00 80.00 305 GLN A O 1
ATOM 2430 N N . LEU A 1 306 ? -1.520 -17.644 0.949 1.00 82.94 306 LEU A N 1
ATOM 2431 C CA . LEU A 1 306 ? -2.929 -17.319 0.716 1.00 82.94 306 LEU A CA 1
ATOM 2432 C C . LEU A 1 306 ? -3.884 -18.373 1.270 1.00 82.94 306 LEU A C 1
ATOM 2434 O O . LEU A 1 306 ? -4.937 -18.006 1.785 1.00 82.94 306 LEU A O 1
ATOM 2438 N N . SER A 1 307 ? -3.521 -19.658 1.204 1.00 80.94 307 SER A N 1
ATOM 2439 C CA . SER A 1 307 ? -4.357 -20.783 1.654 1.00 80.94 307 SER A CA 1
ATOM 2440 C C . SER A 1 307 ? -4.859 -20.630 3.096 1.00 80.94 307 SER A C 1
ATOM 2442 O O . SER A 1 307 ? -5.964 -21.066 3.413 1.00 80.94 307 SER A O 1
ATOM 2444 N N . LYS A 1 308 ? -4.096 -19.933 3.950 1.00 82.12 308 LYS A N 1
ATOM 2445 C CA . LYS A 1 308 ? -4.455 -19.654 5.346 1.00 82.12 308 LYS A CA 1
ATOM 2446 C C . LYS A 1 308 ? -5.683 -18.754 5.484 1.00 82.12 308 LYS A C 1
ATOM 2448 O O . LYS A 1 308 ? -6.373 -18.861 6.496 1.00 82.12 308 LYS A O 1
ATOM 2453 N N . TYR A 1 309 ? -5.952 -17.913 4.485 1.00 81.44 309 TYR A N 1
ATOM 2454 C CA . TYR A 1 309 ? -6.977 -16.868 4.521 1.00 81.44 309 TYR A CA 1
ATOM 2455 C C . TYR A 1 309 ? -8.226 -17.184 3.691 1.00 81.44 309 TYR A C 1
ATOM 2457 O O . TYR A 1 309 ? -9.270 -16.545 3.858 1.00 81.44 309 TYR A O 1
ATOM 2465 N N . VAL A 1 310 ? -8.126 -18.174 2.803 1.00 80.69 310 VAL A N 1
ATOM 2466 C CA . VAL A 1 310 ? -9.218 -18.639 1.943 1.00 80.69 310 VAL A CA 1
ATOM 2467 C C . VAL A 1 310 ? -10.432 -19.044 2.794 1.00 80.69 310 VAL A C 1
ATOM 2469 O O . VAL A 1 310 ? -10.282 -19.747 3.791 1.00 80.69 310 VAL A O 1
ATOM 2472 N N . TYR A 1 311 ? -11.630 -18.573 2.428 1.00 79.25 311 TYR A N 1
ATOM 2473 C CA . TYR A 1 311 ? -12.911 -18.753 3.141 1.00 79.25 311 TYR A CA 1
ATOM 2474 C C . TYR A 1 311 ? -12.998 -18.260 4.599 1.00 79.25 311 TYR A C 1
ATOM 2476 O O . TYR A 1 311 ? -14.077 -18.315 5.188 1.00 79.25 311 TYR A O 1
ATOM 2484 N N . ARG A 1 312 ? -11.909 -17.775 5.199 1.00 79.62 312 ARG A N 1
ATOM 2485 C CA . ARG A 1 312 ? -11.855 -17.450 6.636 1.00 79.62 312 ARG A CA 1
ATOM 2486 C C . ARG A 1 312 ? -12.015 -15.968 6.933 1.00 79.62 312 ARG A C 1
ATOM 2488 O O . ARG A 1 312 ? -12.598 -15.615 7.954 1.00 79.62 312 ARG A O 1
ATOM 2495 N N . HIS A 1 313 ? -11.511 -15.116 6.046 1.00 82.50 313 HIS A N 1
ATOM 2496 C CA . HIS A 1 313 ? -11.460 -13.676 6.270 1.00 82.50 313 HIS A CA 1
ATOM 2497 C C . HIS A 1 313 ? -12.355 -12.913 5.305 1.00 82.50 313 HIS A C 1
ATOM 2499 O O . HIS A 1 313 ? -12.596 -13.317 4.163 1.00 82.50 313 HIS A O 1
ATOM 2505 N N . GLN A 1 314 ? -12.831 -11.775 5.795 1.00 89.31 314 GLN A N 1
ATOM 2506 C CA . GLN A 1 314 ? -13.565 -10.803 5.014 1.00 89.31 314 GLN A CA 1
ATOM 2507 C C . GLN A 1 314 ? -12.665 -9.595 4.777 1.00 89.31 314 GLN A C 1
ATOM 2509 O O . GLN A 1 314 ? -12.220 -8.933 5.712 1.00 89.31 314 GLN A O 1
ATOM 2514 N N . PHE A 1 315 ? -12.426 -9.312 3.509 1.00 91.06 315 PHE A N 1
ATOM 2515 C CA . PHE A 1 315 ? -11.544 -8.263 3.044 1.00 91.06 315 PHE A CA 1
ATOM 2516 C C . PHE A 1 315 ? -12.335 -7.042 2.578 1.00 91.06 315 PHE A C 1
ATOM 2518 O O . PHE A 1 315 ? -13.504 -7.100 2.176 1.00 91.06 315 PHE A O 1
ATOM 2525 N N . MET A 1 316 ? -11.652 -5.915 2.602 1.00 90.31 316 MET A N 1
ATOM 2526 C CA . MET A 1 316 ? -11.913 -4.757 1.775 1.00 90.31 316 MET A CA 1
ATOM 2527 C C . MET A 1 316 ? -10.962 -4.831 0.584 1.00 90.31 316 MET A C 1
ATOM 2529 O O . MET A 1 316 ? -9.772 -5.074 0.762 1.00 90.31 316 MET A O 1
ATOM 2533 N N . MET A 1 317 ? -11.480 -4.640 -0.623 1.00 91.75 317 MET A N 1
ATOM 2534 C CA . MET A 1 317 ? -10.672 -4.618 -1.838 1.00 91.75 317 MET A CA 1
ATOM 2535 C C . MET A 1 317 ? -10.692 -3.212 -2.419 1.00 91.75 317 MET A C 1
ATOM 2537 O O . MET A 1 317 ? -11.764 -2.636 -2.595 1.00 91.75 317 MET A O 1
ATOM 2541 N N . VAL A 1 318 ? -9.522 -2.670 -2.727 1.00 90.38 318 VAL A N 1
ATOM 2542 C CA . VAL A 1 318 ? -9.368 -1.350 -3.342 1.00 90.38 318 VAL A CA 1
ATOM 2543 C C . VAL A 1 318 ? -8.730 -1.540 -4.711 1.00 90.38 318 VAL A C 1
ATOM 2545 O O . VAL A 1 318 ? -7.710 -2.214 -4.843 1.00 90.38 318 VAL A O 1
ATOM 2548 N N . GLU A 1 319 ? -9.356 -0.992 -5.746 1.00 90.25 319 GLU A N 1
ATOM 2549 C CA . GLU A 1 319 ? -8.821 -0.992 -7.109 1.00 90.25 319 GLU A CA 1
ATOM 2550 C C . GLU A 1 319 ? -8.009 0.283 -7.339 1.00 90.25 319 GLU A C 1
ATOM 2552 O O . GLU A 1 319 ? -8.490 1.383 -7.069 1.00 90.25 319 GLU A O 1
ATOM 2557 N N . SER A 1 320 ? -6.783 0.127 -7.845 1.00 88.25 320 SER A N 1
ATOM 2558 C CA . SER A 1 320 ? -5.921 1.252 -8.208 1.00 88.25 320 SER A CA 1
ATOM 2559 C C . SER A 1 320 ? -6.523 2.036 -9.383 1.00 88.25 320 SER A C 1
ATOM 2561 O O . SER A 1 320 ? -7.031 1.418 -10.326 1.00 88.25 320 SER A O 1
ATOM 2563 N N . PRO A 1 321 ? -6.442 3.379 -9.376 1.00 83.12 321 PRO A N 1
ATOM 2564 C CA . PRO A 1 321 ? -6.892 4.198 -10.499 1.00 83.12 321 PRO A CA 1
ATOM 2565 C C . PRO A 1 321 ? -5.985 4.039 -11.731 1.00 83.12 321 PRO A C 1
ATOM 2567 O O . PRO A 1 321 ? -6.428 4.256 -12.859 1.00 83.12 321 PRO A O 1
ATOM 2570 N N . ALA A 1 322 ? -4.730 3.623 -11.536 1.00 83.75 322 ALA A N 1
ATOM 2571 C CA . ALA A 1 322 ? -3.745 3.475 -12.597 1.00 83.75 322 ALA A CA 1
ATOM 2572 C C . ALA A 1 322 ? -3.872 2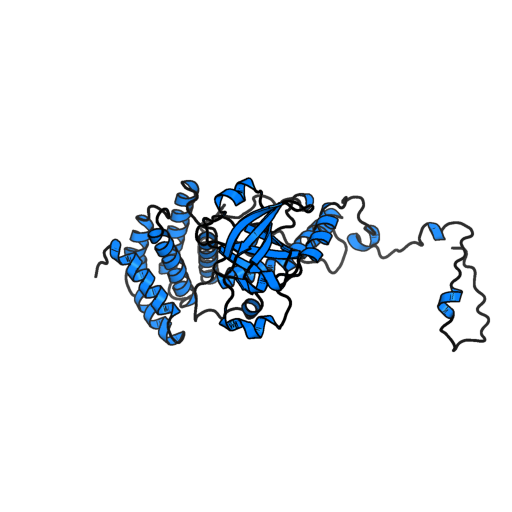.129 -13.335 1.00 83.75 322 ALA A C 1
ATOM 2574 O O . ALA A 1 322 ? -4.127 1.071 -12.746 1.00 83.75 322 ALA A O 1
ATOM 2575 N N . PHE A 1 323 ? -3.622 2.137 -14.648 1.00 84.00 323 PHE A N 1
ATOM 2576 C CA . PHE A 1 323 ? -3.604 0.914 -15.454 1.00 84.00 323 PHE A CA 1
ATOM 2577 C C . PHE A 1 323 ? -2.277 0.155 -15.296 1.00 84.00 323 PHE A C 1
ATOM 2579 O O . PHE A 1 323 ? -1.347 0.292 -16.089 1.00 84.00 323 PHE A O 1
ATOM 2586 N N . PHE A 1 324 ? -2.207 -0.684 -14.263 1.00 87.88 324 PHE A N 1
ATOM 2587 C CA . PHE A 1 324 ? -0.988 -1.369 -13.819 1.00 87.88 324 PHE A CA 1
ATOM 2588 C C . PHE A 1 324 ? -0.236 -2.180 -14.887 1.00 87.88 324 PHE A C 1
ATOM 2590 O O . PHE A 1 324 ? 0.984 -2.265 -14.819 1.00 87.88 324 PHE A O 1
ATOM 2597 N N . VAL A 1 325 ? -0.907 -2.755 -15.892 1.00 87.88 325 VAL A N 1
ATOM 2598 C CA . VAL A 1 325 ? -0.219 -3.538 -16.944 1.00 87.88 325 VAL A CA 1
ATOM 2599 C C . VAL A 1 325 ? 0.794 -2.698 -17.717 1.00 87.88 325 VAL A C 1
ATOM 2601 O O . VAL A 1 325 ? 1.873 -3.201 -18.024 1.00 87.88 325 VAL A O 1
ATOM 2604 N N . ALA A 1 326 ? 0.467 -1.433 -18.002 1.00 89.88 326 ALA A N 1
ATOM 2605 C CA . ALA A 1 326 ? 1.377 -0.535 -18.707 1.00 89.88 326 ALA A CA 1
ATOM 2606 C C . ALA A 1 326 ? 2.658 -0.306 -17.892 1.00 89.88 326 ALA A C 1
ATOM 2608 O O . ALA A 1 326 ? 3.756 -0.460 -18.417 1.00 89.88 326 ALA A O 1
ATOM 2609 N N . TYR A 1 327 ? 2.518 -0.051 -16.590 1.00 92.75 327 TYR A N 1
ATOM 2610 C CA . TYR A 1 327 ? 3.650 0.098 -15.676 1.00 92.75 327 TYR A CA 1
ATOM 2611 C C . TYR A 1 327 ? 4.439 -1.201 -15.533 1.00 92.75 327 TYR A C 1
ATOM 2613 O O . TYR A 1 327 ? 5.660 -1.190 -15.633 1.00 92.75 327 TYR A O 1
ATOM 2621 N N . ARG A 1 328 ? 3.755 -2.336 -15.346 1.00 92.44 328 ARG A N 1
ATOM 2622 C CA . ARG A 1 328 ? 4.388 -3.632 -15.084 1.00 92.44 328 ARG A CA 1
ATOM 2623 C C . ARG A 1 328 ? 5.400 -4.008 -16.160 1.00 92.44 328 ARG A C 1
ATOM 2625 O O . ARG A 1 328 ? 6.517 -4.374 -15.817 1.00 92.44 328 ARG A O 1
ATOM 2632 N N . HIS A 1 329 ? 5.025 -3.928 -17.434 1.00 93.25 329 HIS A N 1
ATOM 2633 C CA . HIS A 1 329 ? 5.922 -4.328 -18.520 1.00 93.25 329 HIS A CA 1
ATOM 2634 C C . HIS A 1 329 ? 7.109 -3.375 -18.683 1.00 93.25 329 HIS A C 1
ATOM 2636 O O . HIS A 1 329 ? 8.218 -3.833 -18.943 1.00 93.25 329 HIS A O 1
ATOM 2642 N N . VAL A 1 330 ? 6.901 -2.071 -18.479 1.00 94.69 330 VAL A N 1
ATOM 2643 C CA . VAL A 1 330 ? 7.990 -1.087 -18.532 1.00 94.69 330 VAL A CA 1
ATOM 2644 C C . VAL A 1 330 ? 8.949 -1.282 -17.358 1.00 94.69 330 VAL A C 1
ATOM 2646 O O . VAL A 1 330 ? 10.157 -1.315 -17.563 1.00 94.69 330 VAL A O 1
ATOM 2649 N N . LEU A 1 331 ? 8.429 -1.486 -16.146 1.00 95.50 331 LEU A N 1
ATOM 2650 C CA . LEU A 1 331 ? 9.236 -1.740 -14.951 1.00 95.50 331 LEU A CA 1
ATOM 2651 C C . LEU A 1 331 ? 10.055 -3.027 -15.082 1.00 95.50 331 LEU A C 1
ATOM 2653 O O . LEU A 1 331 ? 11.242 -3.003 -14.784 1.00 95.50 331 LEU A O 1
ATOM 2657 N N . GLN A 1 332 ? 9.463 -4.112 -15.593 1.00 94.62 332 GLN A N 1
ATOM 2658 C CA . GLN A 1 332 ? 10.201 -5.348 -15.883 1.00 94.62 332 GLN A CA 1
ATOM 2659 C C . GLN A 1 332 ? 11.302 -5.120 -16.926 1.00 94.62 332 GLN A C 1
ATOM 2661 O O . GLN A 1 332 ? 12.432 -5.547 -16.724 1.00 94.62 332 GLN A O 1
ATOM 2666 N N . GLY A 1 333 ? 11.011 -4.378 -17.999 1.00 94.38 333 GLY A N 1
ATOM 2667 C CA . GLY A 1 333 ? 12.014 -4.043 -19.011 1.00 94.38 333 GLY A CA 1
ATOM 2668 C C . GLY A 1 333 ? 13.172 -3.202 -18.464 1.00 94.38 333 GLY A C 1
ATOM 2669 O O . GLY A 1 333 ? 14.317 -3.420 -18.849 1.00 94.38 333 GLY A O 1
ATOM 2670 N N . LEU A 1 334 ? 12.896 -2.268 -17.546 1.00 94.19 334 LEU A N 1
ATOM 2671 C CA . LEU A 1 334 ? 13.935 -1.503 -16.849 1.00 94.19 334 LEU A CA 1
ATOM 2672 C C . LEU A 1 334 ? 14.765 -2.395 -15.916 1.00 94.19 334 LEU A C 1
ATOM 2674 O O . LEU A 1 334 ? 15.981 -2.248 -15.879 1.00 94.19 334 LEU A O 1
ATOM 2678 N N . GLN A 1 335 ? 14.130 -3.332 -15.205 1.00 94.19 335 GLN A N 1
ATOM 2679 C CA . GLN A 1 335 ? 14.811 -4.277 -14.312 1.00 94.19 335 GLN A CA 1
ATOM 2680 C C . GLN A 1 335 ? 15.688 -5.288 -15.038 1.00 94.19 335 GLN A C 1
ATOM 2682 O O . GLN A 1 335 ? 16.734 -5.662 -14.528 1.00 94.19 335 GLN A O 1
ATOM 2687 N N . GLU A 1 336 ? 15.282 -5.752 -16.212 1.00 93.38 336 GLU A N 1
ATOM 2688 C CA . GLU A 1 336 ? 16.050 -6.732 -16.986 1.00 93.38 336 GLU A CA 1
ATOM 2689 C C . GLU A 1 336 ? 17.187 -6.077 -17.794 1.00 93.38 336 GLU A C 1
ATOM 2691 O O . GLU A 1 336 ? 18.043 -6.770 -18.348 1.00 93.38 336 GLU A O 1
ATOM 2696 N N . MET A 1 337 ? 17.217 -4.742 -17.879 1.00 93.19 337 MET A N 1
ATOM 2697 C CA . MET A 1 337 ? 18.195 -4.015 -18.684 1.00 93.19 337 MET A CA 1
ATOM 2698 C C . MET A 1 337 ? 19.596 -4.059 -18.064 1.00 93.19 337 MET A C 1
ATOM 2700 O O . MET A 1 337 ? 19.815 -3.613 -16.941 1.00 93.19 337 MET A O 1
ATOM 2704 N N . ASP A 1 338 ? 20.582 -4.506 -18.847 1.00 93.38 338 ASP A N 1
ATOM 2705 C CA . ASP A 1 338 ? 21.992 -4.408 -18.463 1.00 93.38 338 ASP A CA 1
ATOM 2706 C C . ASP A 1 338 ? 22.437 -2.938 -18.435 1.00 93.38 338 ASP A C 1
ATOM 2708 O O . ASP A 1 338 ? 22.444 -2.239 -19.456 1.00 93.38 338 ASP A O 1
ATOM 2712 N N . VAL A 1 339 ? 22.891 -2.497 -17.263 1.00 93.19 339 VAL A N 1
ATOM 2713 C CA . VAL A 1 339 ? 23.426 -1.158 -16.988 1.00 93.19 339 VAL A CA 1
ATOM 2714 C C . VAL A 1 339 ? 24.518 -0.751 -17.986 1.00 93.19 339 VAL A C 1
ATOM 2716 O O . VAL A 1 339 ? 24.665 0.434 -18.296 1.00 93.19 339 VAL A O 1
ATOM 2719 N N . LYS A 1 340 ? 25.293 -1.695 -18.529 1.00 92.44 340 LYS A N 1
ATOM 2720 C CA . LYS A 1 340 ? 26.367 -1.406 -19.500 1.00 92.44 340 LYS A CA 1
ATOM 2721 C C . LYS A 1 340 ? 25.858 -1.181 -20.924 1.00 92.44 340 LYS A C 1
ATOM 2723 O O . LYS A 1 340 ? 26.593 -0.634 -21.748 1.00 92.44 340 LYS A O 1
ATOM 2728 N N . ARG A 1 341 ? 24.633 -1.613 -21.224 1.00 92.06 341 ARG A N 1
ATOM 2729 C CA . ARG A 1 341 ? 24.049 -1.654 -22.572 1.00 92.06 341 ARG A CA 1
ATOM 2730 C C . ARG A 1 341 ? 22.794 -0.793 -22.690 1.00 92.06 341 ARG A C 1
ATOM 2732 O O . ARG A 1 341 ? 21.929 -1.079 -23.514 1.00 92.06 341 ARG A O 1
ATOM 2739 N N . VAL A 1 342 ? 22.710 0.286 -21.910 1.00 92.75 342 VAL A N 1
ATOM 2740 C CA . VAL A 1 342 ? 21.590 1.227 -21.996 1.00 92.75 342 VAL A CA 1
ATOM 2741 C C . VAL A 1 342 ? 21.562 1.873 -23.393 1.00 92.75 342 VAL A C 1
ATOM 2743 O O . VAL A 1 342 ? 22.549 2.503 -23.809 1.00 92.75 342 VAL A O 1
ATOM 2746 N N . PRO A 1 343 ? 20.453 1.741 -24.146 1.00 90.94 343 PRO A N 1
ATOM 2747 C CA . PRO A 1 343 ? 20.325 2.334 -25.470 1.00 90.94 343 PRO A CA 1
ATOM 2748 C C . PRO A 1 343 ? 20.532 3.846 -25.427 1.00 90.94 343 PRO A C 1
ATOM 2750 O O . PRO A 1 343 ? 20.055 4.531 -24.526 1.00 90.94 343 PRO A O 1
ATOM 2753 N N . PHE A 1 344 ? 21.263 4.378 -26.408 1.00 89.00 344 PHE A N 1
ATOM 2754 C CA . PHE A 1 344 ? 21.542 5.813 -26.519 1.00 89.00 344 PHE A CA 1
ATOM 2755 C C . PHE A 1 344 ? 22.138 6.452 -25.249 1.00 89.00 344 PHE A C 1
ATOM 2757 O O . PHE A 1 344 ? 22.058 7.669 -25.094 1.00 89.00 344 PHE A O 1
ATOM 2764 N N . GLN A 1 345 ? 22.810 5.688 -24.374 1.00 92.19 345 GLN A N 1
ATOM 2765 C CA . GLN A 1 345 ? 23.395 6.194 -23.119 1.00 92.19 345 GLN A CA 1
ATOM 2766 C C . GLN A 1 345 ? 24.281 7.437 -23.296 1.00 92.19 345 GLN A C 1
ATOM 2768 O O . GLN A 1 345 ? 24.360 8.300 -22.427 1.00 92.19 345 GLN A O 1
ATOM 2773 N N . ARG A 1 346 ? 24.946 7.565 -24.451 1.00 90.62 346 ARG A N 1
ATOM 2774 C CA . ARG A 1 346 ? 25.762 8.736 -24.791 1.00 90.62 346 ARG A CA 1
ATOM 2775 C C . ARG A 1 346 ? 24.931 10.026 -24.846 1.00 90.62 346 ARG A C 1
ATOM 2777 O O . ARG A 1 346 ? 25.441 11.081 -24.480 1.00 90.62 346 ARG A O 1
ATOM 2784 N N . TYR A 1 347 ? 23.692 9.928 -25.309 1.00 89.88 347 TYR A N 1
ATOM 2785 C CA . TYR A 1 347 ? 22.805 11.055 -25.576 1.00 89.88 347 TYR A CA 1
ATOM 2786 C C . TYR A 1 347 ? 21.787 11.250 -24.453 1.00 89.88 347 TYR A C 1
ATOM 2788 O O . TYR A 1 347 ? 21.629 12.368 -23.984 1.00 89.88 347 TYR A O 1
ATOM 2796 N N . ILE A 1 348 ? 21.152 10.173 -23.981 1.00 90.38 348 ILE A N 1
ATOM 2797 C CA . ILE A 1 348 ? 20.085 10.243 -22.972 1.00 90.38 348 ILE A CA 1
ATOM 2798 C C . ILE A 1 348 ? 20.666 10.380 -21.562 1.00 90.38 348 ILE A C 1
ATOM 2800 O O . ILE A 1 348 ? 20.266 11.261 -20.814 1.00 90.38 348 ILE A O 1
ATOM 2804 N N . VAL A 1 349 ? 21.649 9.544 -21.209 1.00 92.56 349 VAL A N 1
ATOM 2805 C CA . VAL A 1 349 ? 22.224 9.526 -19.852 1.00 92.56 349 VAL A CA 1
ATOM 2806 C C . VAL A 1 349 ? 23.318 10.585 -19.707 1.00 92.56 349 VAL A C 1
ATOM 2808 O O . VAL A 1 349 ? 23.321 11.357 -18.754 1.00 92.56 349 VAL A O 1
ATOM 2811 N N . LYS A 1 350 ? 24.256 10.639 -20.663 1.00 91.56 350 LYS A N 1
ATOM 2812 C CA . LYS A 1 350 ? 25.433 11.529 -20.618 1.00 91.56 350 LYS A CA 1
ATOM 2813 C C . LYS A 1 350 ? 25.217 12.893 -21.282 1.00 91.56 350 LYS A C 1
ATOM 2815 O O . LYS A 1 350 ? 26.151 13.691 -21.290 1.00 91.56 350 LYS A O 1
ATOM 2820 N N . CYS A 1 351 ? 24.045 13.144 -21.871 1.00 91.56 351 CYS A N 1
ATOM 2821 C CA . CYS A 1 351 ? 23.672 14.417 -22.504 1.00 91.56 351 CYS A CA 1
ATOM 2822 C C . CYS A 1 351 ? 24.732 14.999 -23.459 1.00 91.56 351 CYS A C 1
ATOM 2824 O O . CYS A 1 351 ? 24.928 16.213 -23.517 1.00 91.56 351 CYS A O 1
ATOM 2826 N N . LYS A 1 352 ? 25.450 14.155 -24.217 1.00 89.56 352 LYS A N 1
ATOM 2827 C CA . LYS A 1 352 ? 26.440 14.659 -25.178 1.00 89.56 352 LYS A CA 1
ATOM 2828 C C . LYS A 1 352 ? 25.732 15.293 -26.374 1.00 89.56 352 LYS A C 1
ATOM 2830 O O . LYS A 1 352 ? 25.126 14.582 -27.168 1.00 89.56 352 LYS A O 1
ATOM 2835 N N . ALA A 1 353 ? 25.897 16.604 -26.543 1.00 85.69 353 ALA A N 1
ATOM 2836 C CA . ALA A 1 353 ? 25.346 17.351 -27.677 1.00 85.69 353 ALA A CA 1
ATOM 2837 C C . ALA A 1 353 ? 26.003 16.993 -29.027 1.00 85.69 353 ALA A C 1
ATOM 2839 O O . ALA A 1 353 ? 25.423 17.221 -30.083 1.00 85.69 353 ALA A O 1
ATOM 2840 N N . SER A 1 354 ? 27.206 16.406 -29.015 1.00 85.06 354 SER A N 1
ATOM 2841 C CA . SER A 1 354 ? 27.903 15.998 -30.236 1.00 85.06 354 SER A CA 1
ATOM 2842 C C . SER A 1 354 ? 27.337 14.692 -30.806 1.00 85.06 354 SER A C 1
ATOM 2844 O O . SER A 1 354 ? 27.655 13.587 -30.339 1.00 85.06 354 SER A O 1
ATOM 2846 N N . ILE A 1 355 ? 26.504 14.824 -31.840 1.00 82.12 355 ILE A N 1
ATOM 2847 C CA . ILE A 1 355 ? 25.950 13.715 -32.622 1.00 82.12 355 ILE A CA 1
ATOM 2848 C C . ILE A 1 355 ? 26.852 13.488 -33.837 1.00 82.12 355 ILE A C 1
ATOM 2850 O O . ILE A 1 355 ? 26.985 14.357 -34.691 1.00 82.12 355 ILE A O 1
ATOM 2854 N N . HIS A 1 356 ? 27.491 12.320 -33.906 1.00 77.06 356 HIS A N 1
ATOM 2855 C CA . HIS A 1 356 ? 28.186 11.891 -35.119 1.00 77.06 356 HIS A CA 1
ATOM 2856 C C . HIS A 1 356 ? 27.195 11.195 -36.056 1.00 77.06 356 HIS A C 1
ATOM 2858 O O . HIS A 1 356 ? 26.243 10.581 -35.562 1.00 77.06 356 HIS A O 1
ATOM 2864 N N . PRO A 1 357 ? 27.423 11.241 -37.379 1.00 79.25 357 PRO A N 1
ATOM 2865 C CA . PRO A 1 357 ? 26.621 10.476 -38.322 1.00 79.25 357 PRO A CA 1
ATOM 2866 C C . PRO A 1 357 ? 26.635 8.982 -37.946 1.00 79.25 357 PRO A C 1
ATOM 2868 O O . PRO A 1 357 ? 27.675 8.481 -37.504 1.00 79.25 357 PRO A O 1
ATOM 2871 N N . PRO A 1 358 ? 25.506 8.263 -38.090 1.00 78.38 358 PRO A N 1
ATOM 2872 C CA . PRO A 1 358 ? 25.447 6.822 -37.874 1.00 78.38 358 PRO A CA 1
ATOM 2873 C C . PRO A 1 358 ? 26.522 6.072 -38.665 1.00 78.38 358 PRO A C 1
ATOM 2875 O O . PRO A 1 358 ? 26.857 6.467 -39.778 1.00 78.38 358 PRO A O 1
ATOM 2878 N N . ALA A 1 359 ? 27.021 4.955 -38.127 1.00 79.62 359 ALA A N 1
ATOM 2879 C CA . ALA A 1 359 ? 28.107 4.189 -38.748 1.00 79.62 359 ALA A CA 1
ATOM 2880 C C . ALA A 1 359 ? 27.806 3.763 -40.199 1.00 79.62 359 ALA A C 1
ATOM 2882 O O . ALA A 1 359 ? 28.711 3.723 -41.025 1.00 79.62 359 ALA A O 1
ATOM 2883 N N . TYR A 1 360 ? 26.534 3.509 -40.527 1.00 79.75 360 TYR A N 1
ATOM 2884 C CA . TYR A 1 360 ? 26.123 3.170 -41.890 1.00 79.75 360 TYR A CA 1
ATOM 2885 C C . TYR A 1 360 ? 26.269 4.338 -42.881 1.00 79.75 360 TYR A C 1
ATOM 2887 O O . TYR A 1 360 ? 26.407 4.085 -44.065 1.00 79.75 360 TYR A O 1
ATOM 2895 N N . LEU A 1 361 ? 26.280 5.600 -42.434 1.00 78.81 361 LEU A N 1
ATOM 2896 C CA . LEU A 1 361 ? 26.547 6.764 -43.297 1.00 78.81 361 LEU A CA 1
ATOM 2897 C C . LEU A 1 361 ? 28.034 7.088 -43.432 1.00 78.81 361 LEU A C 1
ATOM 2899 O O . LEU A 1 361 ? 28.405 7.870 -44.294 1.00 78.81 361 LEU A O 1
ATOM 2903 N N . GLN A 1 362 ? 28.881 6.500 -42.587 1.00 76.25 362 GLN A N 1
ATOM 2904 C CA . GLN A 1 362 ? 30.334 6.687 -42.641 1.00 76.25 362 GLN A CA 1
ATOM 2905 C C . GLN A 1 362 ? 31.007 5.717 -43.626 1.00 76.25 362 GLN A C 1
ATOM 2907 O O . GLN A 1 362 ? 32.215 5.789 -43.854 1.00 76.25 362 GLN A O 1
ATOM 2912 N N . GLN A 1 363 ? 30.245 4.776 -44.192 1.00 78.06 363 GLN A N 1
ATOM 2913 C CA . GLN A 1 363 ? 30.731 3.892 -45.243 1.00 78.06 363 GLN A CA 1
ATOM 2914 C C . GLN A 1 363 ? 30.858 4.681 -46.548 1.00 78.06 363 GLN A C 1
ATOM 2916 O O . GLN A 1 363 ? 29.939 5.391 -46.956 1.00 78.06 363 GLN A O 1
ATOM 2921 N N . ARG A 1 364 ? 32.009 4.545 -47.217 1.00 64.88 364 ARG A N 1
ATOM 2922 C CA . ARG A 1 364 ? 32.208 5.131 -48.546 1.00 64.88 364 ARG A CA 1
ATOM 2923 C C . ARG A 1 364 ? 31.152 4.541 -49.495 1.00 64.88 364 ARG A C 1
ATOM 2925 O O . ARG A 1 364 ? 30.986 3.328 -49.525 1.00 64.88 364 ARG A O 1
ATOM 2932 N N . ASP A 1 365 ? 30.462 5.418 -50.227 1.00 68.50 365 ASP A N 1
ATOM 2933 C CA . ASP A 1 365 ? 29.431 5.135 -51.247 1.00 68.50 365 ASP A CA 1
ATOM 2934 C C . ASP A 1 365 ? 27.981 4.872 -50.783 1.00 68.50 365 ASP A C 1
ATOM 2936 O O . ASP A 1 365 ? 27.175 4.327 -51.539 1.00 68.50 365 ASP A O 1
ATOM 2940 N N . VAL A 1 366 ? 27.574 5.344 -49.600 1.00 70.06 366 VAL A N 1
ATOM 2941 C CA . VAL A 1 366 ? 26.146 5.328 -49.218 1.00 70.06 366 VAL A CA 1
ATOM 2942 C C . VAL A 1 366 ? 25.419 6.569 -49.743 1.00 70.06 366 VAL A C 1
ATOM 2944 O O . VAL A 1 366 ? 25.681 7.690 -49.313 1.00 70.06 366 VAL A O 1
ATOM 2947 N N . SER A 1 367 ? 24.476 6.366 -50.669 1.00 73.50 367 SER A N 1
ATOM 2948 C CA . SER A 1 367 ? 23.559 7.406 -51.156 1.00 73.50 367 SER A CA 1
ATOM 2949 C C . SER A 1 367 ? 22.160 7.204 -50.567 1.00 73.50 367 SER A C 1
ATOM 2951 O O . SER A 1 367 ? 21.607 6.106 -50.605 1.00 73.50 367 SER A O 1
ATOM 2953 N N . LEU A 1 368 ? 21.591 8.262 -49.984 1.00 73.31 368 LEU A N 1
ATOM 2954 C CA . LEU A 1 368 ? 20.223 8.264 -49.467 1.00 73.31 368 LEU A CA 1
ATOM 2955 C C . LEU A 1 368 ? 19.288 8.899 -50.497 1.00 73.31 368 LEU A C 1
ATOM 2957 O O . LEU A 1 368 ? 19.461 10.062 -50.860 1.00 73.31 368 LEU A O 1
ATOM 2961 N N . ASP A 1 369 ? 18.269 8.160 -50.932 1.00 78.25 369 ASP A N 1
ATOM 2962 C CA . ASP A 1 369 ? 17.222 8.709 -51.791 1.00 78.25 369 ASP A CA 1
ATOM 2963 C C . ASP A 1 369 ? 16.113 9.358 -50.951 1.00 78.25 369 ASP A C 1
ATOM 2965 O O . ASP A 1 369 ? 15.205 8.690 -50.454 1.00 78.25 369 ASP A O 1
ATOM 2969 N N . LEU A 1 370 ? 16.189 10.680 -50.787 1.00 79.88 370 LEU A N 1
ATOM 2970 C CA . LEU A 1 370 ? 15.193 11.469 -50.052 1.00 79.88 370 LEU A CA 1
ATOM 2971 C C . LEU A 1 370 ? 14.050 11.986 -50.943 1.00 79.88 370 LEU A C 1
ATOM 2973 O O . LEU A 1 370 ? 13.117 12.614 -50.438 1.00 79.88 370 LEU A O 1
ATOM 2977 N N . ARG A 1 371 ? 14.063 11.700 -52.255 1.00 78.38 371 ARG A N 1
ATOM 2978 C CA . ARG A 1 371 ? 13.017 12.139 -53.203 1.00 78.38 371 ARG A CA 1
ATOM 2979 C C . ARG A 1 371 ? 11.591 11.730 -52.795 1.00 78.38 371 ARG A C 1
ATOM 2981 O O . ARG A 1 371 ? 10.682 12.533 -53.010 1.00 78.38 371 ARG A O 1
ATOM 2988 N N . PRO A 1 372 ? 11.337 10.555 -52.180 1.00 78.31 372 PRO A N 1
ATOM 2989 C CA . PRO A 1 372 ? 9.993 10.182 -51.734 1.00 78.31 372 PRO A CA 1
ATOM 2990 C C . PRO A 1 372 ? 9.395 11.124 -50.678 1.00 78.31 372 PRO A C 1
ATOM 2992 O O . PRO A 1 372 ? 8.177 11.281 -50.644 1.00 78.31 372 PRO A O 1
ATOM 2995 N N . LEU A 1 373 ? 10.228 11.778 -49.857 1.00 74.25 373 LEU A N 1
ATOM 2996 C CA . LEU A 1 373 ? 9.786 12.723 -48.821 1.00 74.25 373 LEU A CA 1
ATOM 2997 C C . LEU A 1 373 ? 9.361 14.079 -49.404 1.00 74.25 373 LEU A C 1
ATOM 2999 O O . LEU A 1 373 ? 8.590 14.805 -48.784 1.00 74.25 373 LEU A O 1
ATOM 3003 N N . LEU A 1 374 ? 9.830 14.406 -50.611 1.00 74.44 374 LEU A N 1
ATOM 3004 C CA . LEU A 1 374 ? 9.582 15.685 -51.282 1.00 74.44 374 LEU A CA 1
ATOM 3005 C C . LEU A 1 374 ? 8.307 15.685 -52.142 1.00 74.44 374 LEU A C 1
ATOM 3007 O O . LEU A 1 374 ? 7.909 16.735 -52.639 1.00 74.44 374 LEU A O 1
ATOM 3011 N N . ARG A 1 375 ? 7.623 14.541 -52.298 1.00 65.69 375 ARG A N 1
ATOM 3012 C CA . ARG A 1 375 ? 6.433 14.406 -53.167 1.00 65.69 375 ARG A CA 1
ATOM 3013 C C . ARG A 1 375 ? 5.248 15.308 -52.785 1.00 65.69 375 ARG A C 1
ATOM 3015 O O . ARG A 1 375 ? 4.393 15.545 -53.634 1.00 65.69 375 ARG A O 1
ATOM 3022 N N . ASN A 1 376 ? 5.207 15.826 -51.554 1.00 59.06 376 ASN A N 1
ATOM 3023 C CA . ASN A 1 376 ? 4.142 16.717 -51.080 1.00 59.06 376 ASN A CA 1
ATOM 3024 C C . ASN A 1 376 ? 4.516 18.212 -51.091 1.00 59.06 376 ASN A C 1
ATOM 3026 O O . ASN A 1 376 ? 3.644 19.043 -50.851 1.00 59.06 376 ASN A O 1
ATOM 3030 N N . CYS A 1 377 ? 5.761 18.581 -51.413 1.00 56.72 377 CYS A N 1
ATOM 3031 C CA . CYS A 1 377 ? 6.158 19.981 -51.584 1.00 56.72 377 CYS A CA 1
ATOM 3032 C C . CYS A 1 377 ? 5.860 20.425 -53.022 1.00 56.72 377 CYS A C 1
ATOM 3034 O O . CYS A 1 377 ? 6.748 20.475 -53.868 1.00 56.72 377 CYS A O 1
ATOM 3036 N N . LYS A 1 378 ? 4.590 20.712 -53.321 1.00 53.22 378 LYS A N 1
ATOM 3037 C CA . LYS A 1 378 ? 4.147 21.134 -54.662 1.00 53.22 378 LYS A CA 1
ATOM 3038 C C . LYS A 1 378 ? 4.475 22.592 -55.034 1.00 53.22 378 LYS A C 1
ATOM 3040 O O . LYS A 1 378 ? 4.065 23.020 -56.102 1.00 53.22 378 LYS A O 1
ATOM 3045 N N . GLU A 1 379 ? 5.227 23.339 -54.223 1.00 50.75 379 GLU A N 1
ATOM 3046 C CA . GLU A 1 379 ? 5.447 24.785 -54.449 1.00 50.75 379 GLU A CA 1
ATOM 3047 C C . GLU A 1 379 ? 6.906 25.229 -54.627 1.00 50.75 379 GLU A C 1
ATOM 3049 O O . GLU A 1 379 ? 7.212 26.411 -54.535 1.00 50.75 379 GLU A O 1
ATOM 3054 N N . ALA A 1 380 ? 7.823 24.324 -54.963 1.00 44.66 380 ALA A N 1
ATOM 3055 C CA . ALA A 1 380 ? 9.147 24.740 -55.435 1.00 44.66 380 ALA A CA 1
ATOM 3056 C C . ALA A 1 380 ? 9.650 23.809 -56.541 1.00 44.66 380 ALA A C 1
ATOM 3058 O O . ALA A 1 380 ? 10.680 23.148 -56.421 1.00 44.66 380 ALA A O 1
ATOM 3059 N N . ALA A 1 381 ? 8.872 23.716 -57.618 1.00 48.28 381 ALA A N 1
ATOM 3060 C CA . ALA A 1 381 ? 9.419 23.328 -58.908 1.00 48.28 381 ALA A CA 1
ATOM 3061 C C . ALA A 1 381 ? 10.135 24.554 -59.499 1.00 48.28 381 ALA A C 1
ATOM 3063 O O . ALA A 1 381 ? 9.617 25.658 -59.397 1.00 48.28 381 ALA A O 1
ATOM 3064 N N . GLU A 1 382 ? 11.298 24.329 -60.116 1.00 42.50 382 GLU A N 1
ATOM 3065 C CA . GLU A 1 382 ? 12.143 25.317 -60.818 1.00 42.50 382 GLU A CA 1
ATOM 3066 C C . GLU A 1 382 ? 13.214 26.049 -60.002 1.00 42.50 382 GLU A C 1
ATOM 3068 O O . GLU A 1 382 ? 13.538 27.213 -60.219 1.00 42.50 382 GLU A O 1
ATOM 3073 N N . THR A 1 383 ? 13.919 25.326 -59.141 1.00 41.03 383 THR A N 1
ATOM 3074 C CA . THR A 1 383 ? 15.351 25.614 -58.995 1.00 41.03 383 THR A CA 1
ATOM 3075 C C . THR A 1 383 ? 16.086 24.296 -59.111 1.00 41.03 383 THR A C 1
ATOM 3077 O O . THR A 1 383 ? 15.691 23.324 -58.470 1.00 41.03 383 THR A O 1
ATOM 3080 N N . GLU A 1 384 ? 17.096 24.225 -59.981 1.00 40.72 384 GLU A N 1
ATOM 3081 C CA . GLU A 1 384 ? 18.010 23.088 -60.071 1.00 40.72 384 GLU A CA 1
ATOM 3082 C C . GLU A 1 384 ? 18.594 22.815 -58.681 1.00 40.72 384 GLU A C 1
ATOM 3084 O O . GLU A 1 384 ? 19.625 23.361 -58.287 1.00 40.72 384 GLU A O 1
ATOM 3089 N N . VAL A 1 385 ? 17.938 21.944 -57.918 1.00 41.94 385 VAL A N 1
ATOM 3090 C CA . VAL A 1 385 ? 18.532 21.332 -56.742 1.00 41.94 385 VAL A CA 1
ATOM 3091 C C . VAL A 1 385 ? 19.543 20.346 -57.304 1.00 41.94 385 VAL A C 1
ATOM 3093 O O . VAL A 1 385 ? 19.255 19.165 -57.502 1.00 41.94 385 VAL A O 1
ATOM 3096 N N . ARG A 1 386 ? 20.741 20.851 -57.622 1.00 35.31 386 ARG A N 1
ATOM 3097 C CA . ARG A 1 386 ? 21.941 20.024 -57.682 1.00 35.31 386 ARG A CA 1
ATOM 3098 C C . ARG A 1 386 ? 21.986 19.308 -56.345 1.00 35.31 386 ARG A C 1
ATOM 3100 O O . ARG A 1 386 ? 22.359 19.900 -55.335 1.00 35.31 386 ARG A O 1
ATOM 3107 N N . PHE A 1 387 ? 21.541 18.055 -56.333 1.00 42.84 387 PHE A N 1
ATOM 3108 C CA . PHE A 1 387 ? 21.779 17.155 -55.225 1.00 42.84 387 PHE A CA 1
ATOM 3109 C C . PHE A 1 387 ? 23.292 17.083 -55.093 1.00 42.84 387 PHE A C 1
ATOM 3111 O O . PHE A 1 387 ? 23.970 16.390 -55.852 1.00 42.84 387 PHE A O 1
ATOM 3118 N N . ILE A 1 388 ? 23.835 17.874 -54.171 1.00 36.72 388 ILE A N 1
ATOM 3119 C CA . ILE A 1 388 ? 25.181 17.660 -53.693 1.00 36.72 388 ILE A CA 1
ATOM 3120 C C . ILE A 1 388 ? 25.088 16.292 -53.032 1.00 36.72 388 ILE A C 1
ATOM 3122 O O . ILE A 1 388 ? 24.554 16.149 -51.933 1.00 36.72 388 ILE A O 1
ATOM 3126 N N . PHE A 1 389 ? 25.539 15.270 -53.757 1.00 38.66 389 PHE A N 1
ATOM 3127 C CA . PHE A 1 389 ? 25.971 14.013 -53.178 1.00 38.66 389 PHE A CA 1
ATOM 3128 C C . PHE A 1 389 ? 27.104 14.375 -52.222 1.00 38.66 389 PHE A C 1
ATOM 3130 O O . PHE A 1 389 ? 28.281 14.337 -52.581 1.00 38.66 389 PHE A O 1
ATOM 3137 N N . HIS A 1 390 ? 26.759 14.823 -51.018 1.00 38.84 390 HIS A N 1
ATOM 3138 C CA . HIS A 1 390 ? 27.733 14.925 -49.960 1.00 38.84 390 HIS A CA 1
ATOM 3139 C C . HIS A 1 390 ? 28.132 13.489 -49.643 1.00 38.84 390 HIS A C 1
ATOM 3141 O O . HIS A 1 390 ? 27.393 12.746 -49.001 1.00 38.84 390 HIS A O 1
ATOM 3147 N N . ARG A 1 391 ? 29.300 13.095 -50.164 1.00 35.66 391 ARG A N 1
ATOM 3148 C CA . ARG A 1 391 ? 30.129 12.075 -49.528 1.00 35.66 391 ARG A CA 1
ATOM 3149 C C . ARG A 1 391 ? 30.295 12.528 -48.081 1.00 35.66 391 ARG A C 1
ATOM 3151 O O . ARG A 1 391 ? 30.934 13.555 -47.851 1.00 35.66 391 ARG A O 1
ATOM 3158 N N . PHE A 1 392 ? 29.627 11.837 -47.167 1.00 38.66 392 PHE A N 1
ATOM 3159 C CA . PHE A 1 392 ? 29.854 12.006 -45.738 1.00 38.66 392 PHE A CA 1
ATOM 3160 C C . PHE A 1 392 ? 31.214 11.439 -45.337 1.00 38.66 392 PHE A C 1
ATOM 3162 O O . PHE A 1 392 ? 31.675 10.472 -45.993 1.00 38.66 392 PHE A O 1
#

InterPro domains:
  IPR057373 ZNFX1 domain [PF25396] (218-320)

Secondary structure (DSSP, 8-state):
----TTTHHHHHHHHHHHHHH-SSHHHHHHHHHHHHHSTIIIIIIHHHHHT---S-SHHHHHHHHHHHHHHHHHHHH-TTT-HHHHHHHHHHHHHHHHHHHHHH----HHHHHHHHHHHHHHHHH-TTS------SSS--SSPPPTTTS-SS--TTTTTSSS-TT-PPP--SS--S-HHHHHHHHHHHHHHHHHHHHHHHHHHHHSPP-SSSPPPGGGGT-EEEEEEEEEEEEEETTEEEEEEE----GGGTTGGGSS--S-TT-EEEEE-TT-SSPEEEEEEE--HHHHTTTEEEEEESS-HHHHHTTTTT--EEEEE-SS-HHHHHHHHHHHHHS-GGG-TTTTTTTS-----PPPGGGSSTT-----GGGGTT-TT--SS---------

pLDDT: mean 78.76, std 14.14, range [35.31, 95.5]